Protein AF-A0A8B7IKC6-F1 (afdb_monomer_lite)

Secondary structure (DSSP, 8-state):
-GGGTSEEETT-SS----SSS--EEEPPGGG-GGG-----HHHHHHHHHHHHTT--GGGPPPHHHHHHHHHHHHHTGGGHHHHHHHHHHHHHHHHHS-HHHHHHHHHHHHHHHHHHSPPTTS--TT---HHHHTTSS-TTS----TT-------------PPPP--PPPPHHHHHHHHHHHHHHHSS----HHHHHHHHHHHHHHHGGG-TTTSPPSS--HHHH--THHHHHHH-SS--HHHHHHHTT-HHHHHHSHHHHHHHHHHHHHTT-THHHHHHHHHHHHHHS-GGGHHHHHHHHHHHHTSTT-TT-----HHHHHHHHHHTTS--TTTTHHHHHHHHHHHHHTHHHHHHHSHHHHHHHHHHHHHHHHHHHHHHHHHHTTTTS--------------------S-TTS-SSSSSSSSSSSSSSSS---------

pLDDT: mean 81.08, std 24.65, range [25.05, 98.5]

Radius of gyration: 37.09 Å; chains: 1; bounding box: 78×99×91 Å

Foldseek 3Di:
DQLQLQKAFLQDLARDDDPDPTDMGGADPLLGCVQVDPDALLNLLLLLLLLVVPPDPSSDDDPVSVVSNVVSCVLCVVCVVVSNVSSVVVNVVLVVDDPVVSSVVNSNVSSSCCQCVNDPPDDNPSDDDPVVVVVPDDPPDPDDDNRDDDDDDDDDDSDDDDDPDPDDDDPVVVVVVVVVVVVVVPDDDDDPVVVVVVVVVVCVVCQCVDCVNHADPPGDCVVVVDCVRVVQLVDLQHDLVLLVQVVVFVVSLVVDPNSLVLLLVLCVVVVNNLLSVLLVLLVVLLVDDFVCQLVSLVVSCQQAPPDVHPSHDDDDPVLNVQLVVLNVPTDSCSNVSVSVRSVVVCRVPSSVVSCVDPSSVCSNCVVVVVVVVVVVVCVVVVVVPPPDDDDDDDDDDDDDDDDDDDPDDDPDPPDPPPPPPPPPPDDPPDDDDDDDDDD

InterPro domains:
  IPR015898 G-protein, gamma subunit-like domain [PF00631] (170-232)
  IPR015898 G-protein, gamma subunit-like domain [PS50058] (174-233)
  IPR015898 G-protein, gamma subunit-like domain [SM00224] (171-232)
  IPR015898 G-protein, gamma subunit-like domain [SM01224] (168-232)
  IPR015898 G-protein, gamma subunit-like domain [cd00068] (172-226)
  IPR016137 RGS domain [PF00615] (250-363)
  IPR016137 RGS domain [PR01301] (246-267)
  IPR016137 RGS domain [PR01301] (268-286)
  IPR016137 RGS domain [PR01301] (296-319)
  IPR016137 RGS domain [PR01301] (338-357)
  IPR016137 RGS domain [PS50132] (249-364)
  IPR016137 RGS domain [SM00315] (249-364)
  IPR036284 G-protein gamma-like domain superfamily [G3DSA:4.10.260.10] (165-215)
  IPR036284 G-protein gamma-like domain superfamily [SSF48670] (163-226)
  IPR036305 RGS domain superfamily [SSF48097] (238-366)
  IPR036388 Winged helix-like DNA-binding domain superfamily [G3DSA:1.10.10.10] (1-33)
  IPR036390 Winged helix DNA-binding domain superfamily [SSF46785] (2-44)
  IPR040759 Regulator of G-protein signalling, DHEX domain [PF18148] (29-130)
  IPR044926 RGS, subdomain 2 [G3DSA:1.10.167.10] (218-366)
  IPR047016 Regulator of G protein signaling 6/7/9/11 [PTHR45746] (1-393)

Organism: NCBI:txid2696672

Sequence (439 aa):
MAAHGYFFPISDHVLTLKDDGTFYRFQTPYFWPSNCWEPENTDYAVYLCKRTMQNKARLELADYEAESLARLQRAFARKWEFIFMQAEAQAKVDKKRDKIERKILDSQERAFWDVHRPVPGCVNTTEVDIKKSSRMRNPHKTRKSVYGLQNDIRSHSPTHTPVPETKPPTEDELHQEIKHWQMQLDRHRLKMSKVAESLLAYTEQYLEYDPFLVPPDPSNPWISDDTTFWELEASKEPGQQRVKRWGFGMDEALKDPVGREQFLKFLESEFSSENLRFWLAVEDLKKRPIREVPARVQEIWQEFLAPGAPSAINLDSKSYDKTTQNVKDPGRYTFEDAQEHIYKLMKSDSYPRFIRSSAYQELLQAKKKLENTLDRRTSFEKFTRNVALQTPRDSLAFRCLHFENCLLTSSFISSWICVFLFSASSSTVKKKLLLDTVY

Structure (mmCIF, N/CA/C/O backbone):
data_AF-A0A8B7IKC6-F1
#
_entry.id   AF-A0A8B7IKC6-F1
#
loop_
_atom_site.group_PDB
_atom_site.id
_atom_site.type_symbol
_atom_site.label_atom_id
_atom_site.label_alt_id
_atom_site.label_comp_id
_atom_site.label_asym_id
_atom_site.label_entity_id
_atom_site.label_seq_id
_atom_site.pdbx_PDB_ins_code
_atom_site.Cartn_x
_atom_site.Cartn_y
_atom_site.Cartn_z
_atom_site.occupancy
_atom_site.B_iso_or_equiv
_atom_site.auth_seq_id
_atom_site.auth_comp_id
_atom_site.auth_asym_id
_atom_site.auth_atom_id
_atom_site.pdbx_PDB_model_num
ATOM 1 N N . MET A 1 1 ? 24.553 -1.543 -14.631 1.00 94.19 1 MET A N 1
ATOM 2 C CA . MET A 1 1 ? 25.349 -0.563 -15.409 1.00 94.19 1 MET A CA 1
ATOM 3 C C . MET A 1 1 ? 25.621 -1.038 -16.832 1.00 94.19 1 MET A C 1
ATOM 5 O O . MET A 1 1 ? 25.269 -0.299 -17.740 1.00 94.19 1 MET A O 1
ATOM 9 N N . ALA A 1 2 ? 26.166 -2.248 -17.038 1.00 96.62 2 ALA A N 1
ATOM 10 C CA . ALA A 1 2 ? 26.383 -2.807 -18.381 1.00 96.62 2 ALA A CA 1
ATOM 11 C C . ALA A 1 2 ? 25.101 -2.845 -19.230 1.00 96.62 2 ALA A C 1
ATOM 13 O O . ALA A 1 2 ? 25.054 -2.240 -20.291 1.00 96.62 2 ALA A O 1
ATOM 14 N N . ALA A 1 3 ? 24.026 -3.431 -18.689 1.00 96.94 3 ALA A N 1
ATOM 15 C CA . ALA A 1 3 ? 22.719 -3.503 -19.351 1.00 96.94 3 ALA A CA 1
ATOM 16 C C . ALA A 1 3 ? 22.117 -2.135 -19.720 1.00 96.94 3 ALA A C 1
ATOM 18 O O . ALA A 1 3 ? 21.299 -2.051 -20.618 1.00 96.94 3 ALA A O 1
ATOM 19 N N . HIS A 1 4 ? 22.531 -1.060 -19.040 1.00 96.38 4 HIS A N 1
ATOM 20 C CA . HIS A 1 4 ? 22.099 0.309 -19.344 1.00 96.38 4 HIS A CA 1
ATOM 21 C C . HIS A 1 4 ? 23.068 1.017 -20.310 1.00 96.38 4 HIS A C 1
ATOM 23 O O . HIS A 1 4 ? 22.964 2.217 -20.520 1.00 96.38 4 HIS A O 1
ATOM 29 N N . GLY A 1 5 ? 24.063 0.320 -20.860 1.00 96.50 5 GLY A N 1
ATOM 30 C CA . GLY A 1 5 ? 24.969 0.862 -21.867 1.00 96.50 5 GLY A CA 1
ATOM 31 C C . GLY A 1 5 ? 26.032 1.830 -21.360 1.00 96.50 5 GLY A C 1
ATOM 32 O O . GLY A 1 5 ? 26.545 2.593 -22.163 1.00 96.50 5 GLY A O 1
ATOM 33 N N . TYR A 1 6 ? 26.399 1.838 -20.074 1.00 97.69 6 TYR A N 1
ATOM 34 C CA . TYR A 1 6 ? 27.513 2.685 -19.594 1.00 97.69 6 TYR A CA 1
ATOM 35 C C . TYR A 1 6 ? 28.895 2.090 -19.901 1.00 97.69 6 TYR A C 1
ATOM 37 O O . TYR A 1 6 ? 29.869 2.809 -20.120 1.00 97.69 6 TYR A O 1
ATOM 45 N N . PHE A 1 7 ? 28.979 0.765 -19.936 1.00 98.12 7 PHE A N 1
ATOM 46 C CA . PHE A 1 7 ? 30.116 -0.001 -20.430 1.00 98.12 7 PHE A CA 1
ATOM 47 C C . PHE A 1 7 ? 29.591 -1.307 -21.026 1.00 98.12 7 PHE A C 1
ATOM 49 O O . PHE A 1 7 ? 28.480 -1.722 -20.704 1.00 98.12 7 PHE A O 1
ATOM 56 N N . PHE A 1 8 ? 30.358 -1.954 -21.893 1.00 98.31 8 PHE A N 1
ATOM 57 C CA . PHE A 1 8 ? 29.885 -3.116 -22.645 1.00 98.31 8 PHE A CA 1
ATOM 58 C C . PHE A 1 8 ? 31.010 -4.126 -22.908 1.00 98.31 8 PHE A C 1
ATOM 60 O O . PHE A 1 8 ? 32.171 -3.717 -23.041 1.00 98.31 8 PHE A O 1
ATOM 67 N N . PRO A 1 9 ? 30.699 -5.436 -22.975 1.00 97.38 9 PRO A N 1
ATOM 68 C CA . PRO A 1 9 ? 31.668 -6.453 -23.362 1.00 97.38 9 PRO A CA 1
ATOM 69 C C . PRO A 1 9 ? 32.058 -6.269 -24.830 1.00 97.38 9 PRO A C 1
ATOM 71 O O . PRO A 1 9 ? 31.214 -6.048 -25.701 1.00 97.38 9 PRO A O 1
ATOM 74 N N . ILE A 1 10 ? 33.352 -6.356 -25.133 1.00 94.88 10 ILE A N 1
ATOM 75 C CA . ILE A 1 10 ? 33.852 -6.058 -26.486 1.00 94.88 10 ILE A CA 1
ATOM 76 C C . ILE A 1 10 ? 33.418 -7.130 -27.502 1.00 94.88 10 ILE A C 1
ATOM 78 O O . ILE A 1 10 ? 33.213 -6.800 -28.673 1.00 94.88 10 ILE A O 1
ATOM 82 N N . SER A 1 11 ? 33.243 -8.373 -27.049 1.00 91.12 11 SER A N 1
ATOM 83 C CA . SER A 1 11 ? 33.051 -9.560 -27.897 1.00 91.12 11 SER A CA 1
ATOM 84 C C . SER A 1 11 ? 31.638 -10.153 -27.869 1.00 91.12 11 SER A C 1
ATOM 86 O O . SER A 1 11 ? 31.423 -11.187 -28.488 1.00 91.12 11 SER A O 1
ATOM 88 N N . ASP A 1 12 ? 30.699 -9.546 -27.141 1.00 93.00 12 ASP A N 1
ATOM 89 C CA . ASP A 1 12 ? 29.363 -10.106 -26.897 1.00 93.00 12 ASP A CA 1
ATOM 90 C C . ASP A 1 12 ? 28.290 -9.017 -27.065 1.00 93.00 12 ASP A C 1
ATOM 92 O O . ASP A 1 12 ? 28.543 -7.848 -26.752 1.00 93.00 12 ASP A O 1
ATOM 96 N N . HIS A 1 13 ? 27.117 -9.393 -27.576 1.00 93.88 13 HIS A N 1
ATOM 97 C CA . HIS A 1 13 ? 25.933 -8.530 -27.691 1.00 93.88 13 HIS A CA 1
ATOM 98 C C . HIS A 1 13 ? 25.110 -8.509 -26.396 1.00 93.88 13 HIS A C 1
ATOM 100 O O . HIS A 1 13 ? 24.358 -7.567 -26.146 1.00 93.88 13 HIS A O 1
ATOM 106 N N . VAL A 1 14 ? 25.258 -9.522 -25.538 1.00 96.75 14 VAL A N 1
ATOM 107 C CA . VAL A 1 14 ? 24.566 -9.571 -24.249 1.00 96.75 14 VAL A CA 1
ATOM 108 C C . VAL A 1 14 ? 25.282 -8.667 -23.245 1.00 96.75 14 VAL A C 1
ATOM 110 O O . VAL A 1 14 ? 26.414 -8.919 -22.830 1.00 96.75 14 VAL A O 1
ATOM 113 N N . LEU A 1 15 ? 24.607 -7.596 -22.824 1.00 96.88 15 LEU A N 1
ATOM 114 C CA . LEU A 1 15 ? 25.161 -6.564 -21.942 1.00 96.88 15 LEU A CA 1
ATOM 115 C C . LEU A 1 15 ? 25.141 -6.963 -20.453 1.00 96.88 15 LEU A C 1
ATOM 117 O O . LEU A 1 15 ? 24.523 -6.306 -19.610 1.00 96.88 15 LEU A O 1
ATOM 121 N N . THR A 1 16 ? 25.853 -8.034 -20.111 1.00 96.62 16 THR A N 1
ATOM 122 C CA . THR A 1 16 ? 26.045 -8.513 -18.729 1.00 96.62 16 THR A CA 1
ATOM 123 C C . THR A 1 16 ? 27.477 -8.297 -18.253 1.00 96.62 16 THR A C 1
ATOM 125 O O . THR A 1 16 ? 28.404 -8.309 -19.059 1.00 96.62 16 THR A O 1
ATOM 128 N N . LEU A 1 17 ? 27.662 -8.130 -16.942 1.00 97.44 17 LEU A N 1
ATOM 129 C CA . LEU A 1 17 ? 28.982 -8.170 -16.313 1.00 97.44 17 LEU A CA 1
ATOM 130 C C . LEU A 1 17 ? 29.276 -9.609 -15.866 1.00 97.44 17 LEU A C 1
ATOM 132 O O . LEU A 1 17 ? 28.460 -10.210 -15.171 1.00 97.44 17 LEU A O 1
ATOM 136 N N . LYS A 1 18 ? 30.434 -10.126 -16.266 1.00 97.00 18 LYS A N 1
ATOM 137 C CA . LYS A 1 18 ? 30.999 -11.423 -15.877 1.00 97.00 18 LYS A CA 1
ATOM 138 C C . LYS A 1 18 ? 32.196 -11.166 -14.963 1.00 97.00 18 LYS A C 1
ATOM 140 O O . LYS A 1 18 ? 33.008 -10.294 -15.272 1.00 97.00 18 LYS A O 1
ATOM 145 N N . ASP A 1 19 ? 32.265 -11.890 -13.849 1.00 96.81 19 ASP A N 1
ATOM 146 C CA . ASP A 1 19 ? 33.370 -11.826 -12.883 1.00 96.81 19 ASP A CA 1
ATOM 147 C C . ASP A 1 19 ? 34.504 -12.768 -13.320 1.00 96.81 19 ASP A C 1
ATOM 149 O O . ASP A 1 19 ? 34.762 -13.810 -12.723 1.00 96.81 19 ASP A O 1
ATOM 153 N N . ASP A 1 20 ? 35.097 -12.455 -14.472 1.00 95.62 20 ASP A N 1
ATOM 154 C CA . ASP A 1 20 ? 36.157 -13.228 -15.117 1.00 95.62 20 ASP A CA 1
ATOM 155 C C . ASP A 1 20 ? 37.110 -12.305 -15.907 1.00 95.62 20 ASP A C 1
ATOM 157 O O . ASP A 1 20 ? 37.068 -11.079 -15.801 1.00 95.62 20 ASP A O 1
ATOM 161 N N . GLY A 1 21 ? 37.995 -12.885 -16.724 1.00 95.50 21 GLY A N 1
ATOM 162 C CA . GLY A 1 21 ? 38.925 -12.140 -17.582 1.00 95.50 21 GLY A CA 1
ATOM 163 C C . GLY A 1 21 ? 38.297 -11.475 -18.819 1.00 95.50 21 GLY A C 1
ATOM 164 O O . GLY A 1 21 ? 39.037 -11.108 -19.735 1.00 95.50 21 GLY A O 1
ATOM 165 N N . THR A 1 22 ? 36.967 -11.353 -18.913 1.00 97.38 22 THR A N 1
ATOM 166 C CA . THR A 1 22 ? 36.290 -10.742 -20.069 1.00 97.38 22 THR A CA 1
ATOM 167 C C . THR A 1 22 ? 36.629 -9.255 -20.188 1.00 97.38 22 THR A C 1
ATOM 169 O O . THR A 1 22 ? 36.565 -8.490 -19.230 1.00 97.38 22 THR A O 1
ATOM 172 N N . PHE A 1 23 ? 36.939 -8.806 -21.406 1.00 97.62 23 PHE A N 1
ATOM 173 C CA . PHE A 1 23 ? 37.260 -7.405 -21.667 1.00 97.62 23 PHE A CA 1
ATOM 174 C C . PHE A 1 23 ? 36.013 -6.543 -21.896 1.00 97.62 23 PHE A C 1
ATOM 176 O O . PHE A 1 23 ? 35.171 -6.842 -22.751 1.00 97.62 23 PHE A O 1
ATOM 183 N N . TYR A 1 24 ? 35.974 -5.402 -21.208 1.00 97.94 24 TYR A N 1
ATOM 184 C CA . TYR A 1 24 ? 34.924 -4.390 -21.316 1.00 97.94 24 TYR A CA 1
ATOM 185 C C . TYR A 1 24 ? 35.471 -3.062 -21.833 1.00 97.94 24 TYR A C 1
ATOM 187 O O . TYR A 1 24 ? 36.672 -2.788 -21.792 1.00 97.94 24 TYR A O 1
ATOM 195 N N . ARG A 1 25 ? 34.567 -2.210 -22.313 1.00 97.81 25 ARG A N 1
ATOM 196 C CA . ARG A 1 25 ? 34.870 -0.844 -22.739 1.00 97.81 25 ARG A CA 1
ATOM 197 C C . ARG A 1 25 ? 33.809 0.123 -22.236 1.00 97.81 25 ARG A C 1
ATOM 199 O O . ARG A 1 25 ? 32.628 -0.205 -22.248 1.00 97.81 25 ARG A O 1
ATOM 206 N N . PHE A 1 26 ? 34.226 1.325 -21.841 1.00 98.38 26 PHE A N 1
ATOM 207 C CA . PHE A 1 26 ? 33.302 2.408 -21.506 1.00 98.38 26 PHE A CA 1
ATOM 208 C C . PHE A 1 26 ? 32.591 2.962 -22.745 1.00 98.38 26 PHE A C 1
ATOM 210 O O . PHE A 1 26 ? 33.188 3.142 -23.813 1.00 98.38 26 PHE A O 1
ATOM 217 N N . GLN A 1 27 ? 31.308 3.262 -22.578 1.00 98.06 27 GLN A N 1
ATOM 218 C CA . GLN A 1 27 ? 30.502 3.934 -23.584 1.00 98.06 27 GLN A CA 1
ATOM 219 C C . GLN A 1 27 ? 30.787 5.436 -23.595 1.00 98.06 27 GLN A C 1
ATOM 221 O O . GLN A 1 27 ? 31.015 6.045 -22.548 1.00 98.06 27 GLN A O 1
ATOM 226 N N . THR A 1 28 ? 30.735 6.044 -24.779 1.00 96.62 28 THR A N 1
ATOM 227 C CA . THR A 1 28 ? 30.826 7.501 -24.902 1.00 96.62 28 THR A CA 1
ATOM 228 C C . THR A 1 28 ? 29.597 8.180 -24.277 1.00 96.62 28 THR A C 1
ATOM 230 O O . THR A 1 28 ? 28.477 7.716 -24.504 1.00 96.62 28 THR A O 1
ATOM 233 N N . PRO A 1 29 ? 29.756 9.300 -23.543 1.00 95.69 29 PRO A N 1
ATOM 234 C CA . PRO A 1 29 ? 28.634 10.036 -22.957 1.00 95.69 29 PRO A CA 1
ATOM 235 C C . PRO A 1 29 ? 27.546 10.443 -23.950 1.00 95.69 29 PRO A C 1
ATOM 237 O O . PRO A 1 29 ? 26.391 10.597 -23.567 1.00 95.69 29 PRO A O 1
ATOM 240 N N . TYR A 1 30 ? 27.889 10.577 -25.235 1.00 93.81 30 TYR A N 1
ATOM 241 C CA . TYR A 1 30 ? 26.911 10.818 -26.295 1.00 93.81 30 TYR A CA 1
ATOM 242 C C . TYR A 1 30 ? 25.816 9.739 -26.333 1.00 93.81 30 TYR A C 1
ATOM 244 O O . TYR A 1 30 ? 24.637 10.066 -26.446 1.00 93.81 30 TYR A O 1
ATOM 252 N N . PHE A 1 31 ? 26.188 8.470 -26.150 1.00 96.00 31 PHE A N 1
ATOM 253 C CA . PHE A 1 31 ? 25.284 7.317 -26.186 1.00 96.00 31 PHE A CA 1
ATOM 254 C C . PHE A 1 31 ? 24.706 6.936 -24.815 1.00 96.00 31 PHE A C 1
ATOM 256 O O . PHE A 1 31 ? 24.088 5.880 -24.688 1.00 96.00 31 PHE A O 1
ATOM 263 N N . TRP A 1 32 ? 24.886 7.754 -23.775 1.00 94.38 32 TRP A N 1
ATOM 264 C CA . TRP A 1 32 ? 24.306 7.446 -22.468 1.00 94.38 32 TRP A CA 1
ATOM 265 C C . TRP A 1 32 ? 22.773 7.566 -22.477 1.00 94.38 32 TRP A C 1
ATOM 267 O O . TRP A 1 32 ? 22.242 8.525 -23.045 1.00 94.38 32 TRP A O 1
ATOM 277 N N . PRO A 1 33 ? 22.044 6.671 -21.779 1.00 88.62 33 PRO A N 1
ATOM 278 C CA . PRO A 1 33 ? 20.581 6.738 -21.693 1.00 88.62 33 PRO A CA 1
ATOM 279 C C . PRO A 1 33 ? 20.050 8.036 -21.075 1.00 88.62 33 PRO A C 1
ATOM 281 O O . PRO A 1 33 ? 18.932 8.447 -21.369 1.00 88.62 33 PRO A O 1
ATOM 284 N N . SER A 1 34 ? 20.852 8.715 -20.245 1.00 87.75 34 SER A N 1
ATOM 285 C CA . SER A 1 34 ? 20.506 10.008 -19.636 1.00 87.75 34 SER A CA 1
ATOM 286 C C . SER A 1 34 ? 20.275 11.126 -20.654 1.00 87.75 34 SER A C 1
ATOM 288 O O . SER A 1 34 ? 19.672 12.138 -20.310 1.00 87.75 34 SER A O 1
ATOM 290 N N . ASN A 1 35 ? 20.718 10.946 -21.901 1.00 85.19 35 ASN A N 1
ATOM 291 C CA . ASN A 1 35 ? 20.434 11.873 -22.996 1.00 85.19 35 ASN A CA 1
ATOM 292 C C . ASN A 1 35 ? 19.022 11.678 -23.586 1.00 85.19 35 ASN A C 1
ATOM 294 O O . ASN A 1 35 ? 18.689 12.335 -24.569 1.00 85.19 35 ASN A O 1
ATOM 298 N N . CYS A 1 36 ? 18.194 10.811 -22.984 1.00 75.81 36 CYS A N 1
ATOM 299 C CA . CYS A 1 36 ? 16.800 10.547 -23.356 1.00 75.81 36 CYS A CA 1
ATOM 300 C C . CYS A 1 36 ? 16.642 10.136 -24.826 1.00 75.81 36 CYS A C 1
ATOM 302 O O . CYS A 1 36 ? 15.817 10.683 -25.556 1.00 75.81 36 CYS A O 1
ATOM 304 N N . TRP A 1 37 ? 17.467 9.185 -25.260 1.00 81.06 37 TRP A N 1
ATOM 305 C CA . TRP A 1 37 ? 17.398 8.627 -26.603 1.00 81.06 37 TRP A CA 1
ATOM 306 C C . TRP A 1 37 ? 16.094 7.850 -26.822 1.00 81.06 37 TRP A C 1
ATOM 308 O O . TRP A 1 37 ? 15.771 6.934 -26.073 1.00 81.06 37 TRP A O 1
ATOM 318 N N . GLU A 1 38 ? 15.394 8.171 -27.908 1.00 83.69 38 GLU A N 1
ATOM 319 C CA . GLU A 1 38 ? 14.278 7.385 -28.446 1.00 83.69 38 GLU A CA 1
ATOM 320 C C . GLU A 1 38 ? 14.587 7.048 -29.915 1.00 83.69 38 GLU A C 1
ATOM 322 O O . GLU A 1 38 ? 14.012 7.653 -30.821 1.00 83.69 38 GLU A O 1
ATOM 327 N N . PRO A 1 39 ? 15.560 6.153 -30.185 1.00 90.31 39 PRO A N 1
ATOM 328 C CA . PRO A 1 39 ? 16.023 5.913 -31.545 1.00 90.31 39 PRO A CA 1
ATOM 329 C C . PRO A 1 39 ? 14.949 5.221 -32.387 1.00 90.31 39 PRO A C 1
ATOM 331 O O . PRO A 1 39 ? 14.352 4.207 -31.983 1.00 90.31 39 PRO A O 1
ATOM 334 N N . GLU A 1 40 ? 14.728 5.749 -33.588 1.00 92.88 40 GLU A N 1
ATOM 335 C CA . GLU A 1 40 ? 13.675 5.278 -34.475 1.00 92.88 40 GLU A CA 1
ATOM 336 C C . GLU A 1 40 ? 14.084 3.997 -35.215 1.00 92.88 40 GLU A C 1
ATOM 338 O O . GLU A 1 40 ? 15.255 3.630 -35.341 1.00 92.88 40 GLU A O 1
ATOM 343 N N . ASN A 1 41 ? 13.092 3.295 -35.763 1.00 93.56 41 ASN A N 1
ATOM 344 C CA . ASN A 1 41 ? 13.341 2.115 -36.592 1.00 93.56 41 ASN A CA 1
ATOM 345 C C . ASN A 1 41 ? 14.090 2.452 -37.893 1.00 93.56 41 ASN A C 1
ATOM 347 O O . ASN A 1 41 ? 14.804 1.597 -38.415 1.00 93.56 41 ASN A O 1
ATOM 351 N N . THR A 1 42 ? 13.960 3.682 -38.401 1.00 94.75 42 THR A N 1
ATOM 352 C CA . THR A 1 42 ? 14.718 4.158 -39.568 1.00 94.75 42 THR A CA 1
ATOM 353 C C . THR A 1 42 ? 16.216 4.214 -39.261 1.00 94.75 42 THR A C 1
ATOM 355 O O . THR A 1 42 ? 17.016 3.722 -40.055 1.00 94.75 42 THR A O 1
ATOM 358 N N . ASP A 1 43 ? 16.598 4.727 -38.086 1.00 94.88 43 ASP A N 1
ATOM 359 C CA . ASP A 1 43 ? 18.000 4.807 -37.655 1.00 94.88 43 ASP A CA 1
ATOM 360 C C . ASP A 1 43 ? 18.611 3.409 -37.496 1.00 94.88 43 ASP A C 1
ATOM 362 O O . ASP A 1 43 ? 19.734 3.154 -37.938 1.00 94.88 43 ASP A O 1
ATOM 366 N N . TYR A 1 44 ? 17.838 2.468 -36.939 1.00 97.25 44 TYR A N 1
ATOM 367 C CA . TYR A 1 44 ? 18.282 1.081 -36.798 1.00 97.25 44 TYR A CA 1
ATOM 368 C C . TYR A 1 44 ? 18.464 0.394 -38.159 1.00 97.25 44 TYR A C 1
ATOM 370 O O . TYR A 1 44 ? 19.428 -0.345 -38.360 1.00 97.25 44 TYR A O 1
ATOM 378 N N . ALA A 1 45 ? 17.588 0.680 -39.129 1.00 96.75 45 ALA A N 1
ATOM 379 C CA . ALA A 1 45 ? 17.717 0.165 -40.491 1.00 96.75 45 ALA A CA 1
ATOM 380 C C . ALA A 1 45 ? 18.987 0.684 -41.186 1.00 96.75 45 ALA A C 1
ATOM 382 O O . ALA A 1 45 ? 19.687 -0.102 -41.827 1.00 96.75 45 ALA A O 1
ATOM 383 N N . VAL A 1 46 ? 19.318 1.972 -41.021 1.00 97.06 46 VAL A N 1
ATOM 384 C CA . VAL A 1 46 ? 20.572 2.561 -41.527 1.00 97.06 46 VAL A CA 1
ATOM 385 C C . VAL A 1 46 ? 21.781 1.878 -40.888 1.00 97.06 46 VAL A C 1
ATOM 387 O O . VAL A 1 46 ? 22.696 1.479 -41.608 1.00 97.06 46 VAL A O 1
ATOM 390 N N . TYR A 1 47 ? 21.773 1.676 -39.566 1.00 96.88 47 TYR A N 1
ATOM 391 C CA . TYR A 1 47 ? 22.852 0.992 -38.844 1.00 96.88 47 TYR A CA 1
ATOM 392 C C . TYR A 1 47 ? 23.079 -0.446 -39.342 1.00 96.88 47 TYR A C 1
ATOM 394 O O . TYR A 1 47 ? 24.206 -0.809 -39.697 1.00 96.88 47 TYR A O 1
ATOM 402 N N . LEU A 1 48 ? 22.018 -1.255 -39.430 1.00 96.62 48 LEU A N 1
ATOM 403 C CA . LEU A 1 48 ? 22.107 -2.638 -39.910 1.00 96.62 48 LEU A CA 1
ATOM 404 C C . LEU A 1 48 ? 22.543 -2.696 -41.381 1.00 96.62 48 LEU A C 1
ATOM 406 O O . LEU A 1 48 ? 23.433 -3.475 -41.728 1.00 96.62 48 LEU A O 1
ATOM 410 N N . CYS A 1 49 ? 21.993 -1.827 -42.236 1.00 95.75 49 CYS A N 1
ATOM 411 C CA . CYS A 1 49 ? 22.404 -1.716 -43.635 1.00 95.75 49 CYS A CA 1
ATOM 412 C C . CYS A 1 49 ? 23.895 -1.361 -43.740 1.00 95.75 49 CYS A C 1
ATOM 414 O O . CYS A 1 49 ? 24.649 -2.063 -44.415 1.00 95.75 49 CYS A O 1
ATOM 416 N N . LYS A 1 50 ? 24.360 -0.347 -42.998 1.00 95.00 50 LYS A N 1
ATOM 417 C CA . LYS A 1 50 ? 25.771 0.066 -42.953 1.00 95.00 50 LYS A CA 1
ATOM 418 C C . LYS A 1 50 ? 26.691 -1.094 -42.571 1.00 95.00 50 LYS A C 1
ATOM 420 O O . LYS A 1 50 ? 27.743 -1.255 -43.190 1.00 95.00 50 LYS A O 1
ATOM 425 N N . ARG A 1 51 ? 26.303 -1.921 -41.592 1.00 94.06 51 ARG A N 1
ATOM 426 C CA . ARG A 1 51 ? 27.078 -3.102 -41.169 1.00 94.06 51 ARG A CA 1
ATOM 427 C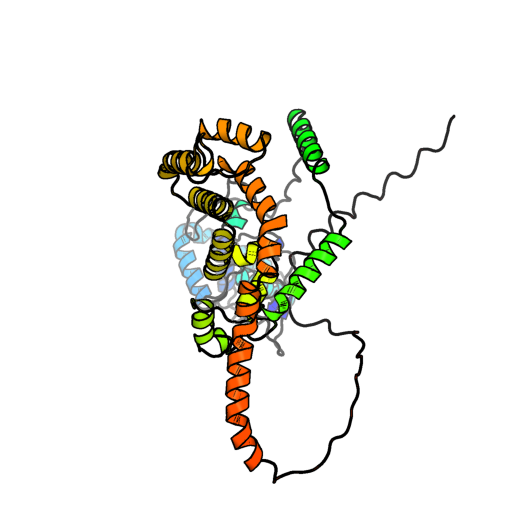 C . ARG A 1 51 ? 27.220 -4.149 -42.265 1.00 94.06 51 ARG A C 1
ATOM 429 O O . ARG A 1 51 ? 28.339 -4.605 -42.501 1.00 94.06 51 ARG A O 1
ATOM 436 N N . THR A 1 52 ? 26.138 -4.462 -42.982 1.00 91.75 52 THR A N 1
ATOM 437 C CA . THR A 1 52 ? 26.184 -5.439 -44.090 1.00 91.75 52 THR A CA 1
ATOM 438 C C . THR A 1 52 ? 27.118 -5.013 -45.226 1.00 91.75 52 THR A C 1
ATOM 440 O O . THR A 1 52 ? 27.721 -5.859 -45.873 1.00 91.75 52 THR A O 1
ATOM 443 N N . MET A 1 53 ? 27.329 -3.707 -45.424 1.00 88.06 53 MET A N 1
ATOM 444 C CA . MET A 1 53 ? 28.190 -3.169 -46.487 1.00 88.06 53 MET A CA 1
ATOM 445 C C . MET A 1 53 ? 29.692 -3.237 -46.172 1.00 88.06 53 MET A C 1
ATOM 447 O O . MET A 1 53 ? 30.521 -2.957 -47.042 1.00 88.06 53 MET A O 1
ATOM 451 N N . GLN A 1 54 ? 30.081 -3.539 -44.927 1.00 81.38 54 GLN A N 1
ATOM 452 C CA . GLN A 1 54 ? 31.489 -3.490 -44.522 1.00 81.38 54 GLN A CA 1
ATOM 453 C C . GLN A 1 54 ? 32.283 -4.762 -44.856 1.00 81.38 54 GLN A C 1
ATOM 455 O O . GLN A 1 54 ? 33.511 -4.702 -44.776 1.00 81.38 54 GLN A O 1
ATOM 460 N N . ASN A 1 55 ? 31.626 -5.870 -45.229 1.00 77.88 55 ASN A N 1
ATOM 461 C CA . ASN A 1 55 ? 32.237 -7.159 -45.601 1.00 77.88 55 ASN A CA 1
ATOM 462 C C . ASN A 1 55 ? 33.362 -7.613 -44.645 1.00 77.88 55 ASN A C 1
ATOM 464 O O . ASN A 1 55 ? 34.464 -7.964 -45.069 1.00 77.88 55 ASN A O 1
ATOM 468 N N . LYS A 1 56 ? 33.113 -7.551 -43.330 1.00 80.62 56 LYS A N 1
ATOM 469 C CA . LYS A 1 56 ? 34.052 -7.979 -42.278 1.00 80.62 56 LYS A CA 1
ATOM 470 C C . LYS A 1 56 ? 33.355 -8.944 -41.327 1.00 80.62 56 LYS A C 1
ATOM 472 O O . LYS A 1 56 ? 32.366 -8.541 -40.729 1.00 80.62 56 LYS A O 1
ATOM 477 N N . ALA A 1 57 ? 33.964 -10.104 -41.068 1.00 78.75 57 ALA A N 1
ATOM 478 C CA . ALA A 1 57 ? 33.425 -11.130 -40.165 1.00 78.75 57 ALA A CA 1
ATOM 479 C C . ALA A 1 57 ? 32.989 -10.582 -38.791 1.00 78.75 57 ALA A C 1
ATOM 481 O O . ALA A 1 57 ? 31.893 -10.836 -38.320 1.00 78.75 57 ALA A O 1
ATOM 482 N N . ARG A 1 58 ? 33.796 -9.703 -38.176 1.00 78.69 58 ARG A N 1
ATOM 483 C CA . ARG A 1 58 ? 33.473 -9.072 -36.874 1.00 78.69 58 ARG A CA 1
ATOM 484 C C . ARG A 1 58 ? 32.211 -8.182 -36.869 1.00 78.69 58 ARG A C 1
ATOM 486 O O . ARG A 1 58 ? 31.828 -7.705 -35.809 1.00 78.69 58 ARG A O 1
ATOM 493 N N . LEU A 1 59 ? 31.700 -7.807 -38.044 1.00 80.50 59 LEU A N 1
ATOM 494 C CA . LEU A 1 59 ? 30.533 -6.938 -38.233 1.00 80.50 59 LEU A CA 1
ATOM 495 C C . LEU A 1 59 ? 29.369 -7.681 -38.892 1.00 80.50 59 LEU A C 1
ATOM 497 O O . LEU A 1 59 ? 28.344 -7.045 -39.152 1.00 80.50 59 LEU A O 1
ATOM 501 N N . GLU A 1 60 ? 29.521 -8.982 -39.153 1.00 88.31 60 GLU A N 1
ATOM 502 C CA . GLU A 1 60 ? 28.432 -9.833 -39.625 1.00 88.31 60 GLU A CA 1
ATOM 503 C C . GLU A 1 60 ? 27.249 -9.720 -38.675 1.00 88.31 60 GLU A C 1
ATOM 505 O O . GLU A 1 60 ? 27.418 -9.549 -37.466 1.00 88.31 60 GLU A O 1
ATOM 510 N N . LEU A 1 61 ? 26.051 -9.703 -39.249 1.00 92.56 61 LEU A N 1
ATOM 511 C CA . LEU A 1 61 ? 24.833 -9.611 -38.465 1.00 92.56 61 LEU A CA 1
ATOM 512 C C . LEU A 1 61 ? 24.621 -10.930 -37.732 1.00 92.56 61 LEU A C 1
ATOM 514 O O . LEU A 1 61 ? 24.722 -11.992 -38.344 1.00 92.56 61 LEU A O 1
ATOM 518 N N . ALA A 1 62 ? 24.282 -10.852 -36.450 1.00 93.31 62 ALA A N 1
ATOM 519 C CA . ALA A 1 62 ? 23.731 -12.006 -35.754 1.00 93.31 62 ALA A CA 1
ATOM 520 C C . ALA A 1 62 ? 22.349 -12.363 -36.334 1.00 93.31 62 ALA A C 1
ATOM 522 O O . ALA A 1 62 ? 21.686 -11.514 -36.939 1.00 93.31 62 ALA A O 1
ATOM 523 N N . ASP A 1 63 ? 21.869 -13.585 -36.100 1.00 94.19 63 ASP A N 1
ATOM 524 C CA . ASP A 1 63 ? 20.599 -14.064 -36.669 1.00 94.19 63 ASP A CA 1
ATOM 525 C C . ASP A 1 63 ? 19.417 -13.131 -36.343 1.00 94.19 63 ASP A C 1
ATOM 527 O O . ASP A 1 63 ? 18.675 -12.713 -37.234 1.00 94.19 63 ASP A O 1
ATOM 531 N N . TYR A 1 64 ? 19.297 -12.691 -35.084 1.00 94.62 64 TYR A N 1
ATOM 532 C CA . TYR A 1 64 ? 18.235 -11.767 -34.659 1.00 94.62 64 TYR A CA 1
ATOM 533 C C . TYR A 1 64 ? 18.333 -10.380 -35.325 1.00 94.62 64 TYR A C 1
ATOM 535 O O . TYR A 1 64 ? 17.317 -9.703 -35.536 1.00 94.62 64 TYR A O 1
ATOM 543 N N . GLU A 1 65 ? 19.547 -9.938 -35.668 1.00 96.19 65 GLU A N 1
ATOM 544 C CA . GLU A 1 65 ? 19.788 -8.686 -36.386 1.00 96.19 65 GLU A CA 1
ATOM 545 C C . GLU A 1 65 ? 19.426 -8.834 -37.865 1.00 96.19 65 GLU A C 1
ATOM 547 O O . GLU A 1 65 ? 18.794 -7.938 -38.429 1.00 96.19 65 GLU A O 1
ATOM 552 N N . ALA A 1 66 ? 19.756 -9.970 -38.486 1.00 95.31 66 ALA A N 1
ATOM 553 C CA . ALA A 1 66 ? 19.381 -10.284 -39.863 1.00 95.31 66 ALA A CA 1
ATOM 554 C C . ALA A 1 66 ? 17.854 -10.378 -40.023 1.00 95.31 66 ALA A C 1
ATOM 556 O O . ALA A 1 66 ? 17.280 -9.791 -40.945 1.00 95.31 66 ALA A O 1
ATOM 557 N N . GLU A 1 67 ? 17.164 -11.019 -39.078 1.00 96.38 67 GLU A N 1
ATOM 558 C CA . GLU A 1 67 ? 15.700 -11.027 -39.036 1.00 96.38 67 GLU A CA 1
ATOM 559 C C . GLU A 1 67 ? 15.112 -9.622 -38.855 1.00 96.38 67 GLU A C 1
ATOM 561 O O . GLU A 1 67 ? 14.113 -9.266 -39.491 1.00 96.38 67 GLU A O 1
ATOM 566 N N . SER A 1 68 ? 15.726 -8.807 -37.991 1.00 95.50 68 SER A N 1
ATOM 567 C CA . SER A 1 68 ? 15.325 -7.412 -37.792 1.00 95.50 68 SER A CA 1
ATOM 568 C C . SER A 1 68 ? 15.489 -6.603 -39.074 1.00 95.50 68 SER A C 1
ATOM 570 O O . SER A 1 68 ? 14.558 -5.899 -39.467 1.00 95.50 68 SER A O 1
ATOM 572 N N . LEU A 1 69 ? 16.612 -6.761 -39.778 1.00 96.50 69 LEU A N 1
ATOM 573 C CA . LEU A 1 69 ? 16.857 -6.132 -41.072 1.00 96.50 69 LEU A CA 1
ATOM 574 C C . LEU A 1 69 ? 15.801 -6.546 -42.103 1.00 96.50 69 LEU A C 1
ATOM 576 O O . LEU A 1 69 ? 15.223 -5.680 -42.757 1.00 96.50 69 LEU A O 1
ATOM 580 N N . ALA A 1 70 ? 15.478 -7.838 -42.201 1.00 96.81 70 ALA A N 1
ATOM 581 C CA . ALA A 1 70 ? 14.450 -8.336 -43.114 1.00 96.81 70 ALA A CA 1
ATOM 582 C C . ALA A 1 70 ? 13.052 -7.766 -42.800 1.00 96.81 70 ALA A C 1
ATOM 584 O O . ALA A 1 70 ? 12.275 -7.466 -43.713 1.00 96.81 70 ALA A O 1
ATOM 585 N N . ARG A 1 71 ? 12.709 -7.583 -41.515 1.00 96.62 71 ARG A N 1
ATOM 586 C CA . ARG A 1 71 ? 11.469 -6.895 -41.103 1.00 96.62 71 ARG A CA 1
ATOM 587 C C . ARG A 1 71 ? 11.477 -5.424 -41.518 1.00 96.62 71 ARG A C 1
ATOM 589 O O . ARG A 1 71 ? 10.475 -4.942 -42.044 1.00 96.62 71 ARG A O 1
ATOM 596 N N . LEU A 1 72 ? 12.594 -4.727 -41.318 1.00 96.44 72 LEU A N 1
ATOM 597 C CA . LEU A 1 72 ? 12.738 -3.305 -41.647 1.00 96.44 72 LEU A CA 1
ATOM 598 C C . LEU A 1 72 ? 12.736 -3.055 -43.160 1.00 96.44 72 LEU A C 1
ATOM 600 O O . LEU A 1 72 ? 12.094 -2.111 -43.608 1.00 96.44 72 LEU A O 1
ATOM 604 N N . GLN A 1 73 ? 13.365 -3.921 -43.957 1.00 95.06 73 GLN A N 1
ATOM 605 C CA . GLN A 1 73 ? 13.312 -3.873 -45.424 1.00 95.06 73 GLN A CA 1
ATOM 606 C C . GLN A 1 73 ? 11.879 -3.989 -45.942 1.00 95.06 73 GLN A C 1
ATOM 608 O O . GLN A 1 73 ? 11.474 -3.228 -46.818 1.00 95.06 73 GLN A O 1
ATOM 613 N N . ARG A 1 74 ? 11.081 -4.892 -45.357 1.00 95.88 74 ARG A N 1
ATOM 614 C CA . ARG A 1 74 ? 9.650 -5.002 -45.670 1.00 95.88 74 ARG A CA 1
ATOM 615 C C . ARG A 1 74 ? 8.874 -3.756 -45.244 1.00 95.88 74 ARG A C 1
ATOM 617 O O . ARG A 1 74 ? 8.081 -3.245 -46.029 1.00 95.88 74 ARG A O 1
ATOM 624 N N . ALA A 1 75 ? 9.117 -3.243 -44.037 1.00 93.88 75 ALA A N 1
ATOM 625 C CA . ALA A 1 75 ? 8.428 -2.060 -43.515 1.00 93.88 75 ALA A CA 1
ATOM 626 C C . ALA A 1 75 ? 8.756 -0.773 -44.299 1.00 93.88 75 ALA A C 1
ATOM 628 O O . ALA A 1 75 ? 7.882 0.068 -44.505 1.00 93.88 75 ALA A O 1
ATOM 629 N N . PHE A 1 76 ? 9.995 -0.627 -44.771 1.00 95.38 76 PHE A N 1
ATOM 630 C CA . PHE A 1 76 ? 10.496 0.576 -45.439 1.00 95.38 76 PHE A CA 1
ATOM 631 C C . PHE A 1 76 ? 10.787 0.384 -46.931 1.00 95.38 76 PHE A C 1
ATOM 633 O O . PHE A 1 76 ? 11.530 1.178 -47.503 1.00 95.38 76 PHE A O 1
ATOM 640 N N . ALA A 1 77 ? 10.176 -0.606 -47.589 1.00 94.69 77 ALA A N 1
ATOM 641 C CA . ALA A 1 77 ? 10.477 -0.977 -48.977 1.00 94.69 77 ALA A CA 1
ATOM 642 C C . ALA A 1 77 ? 10.507 0.219 -49.952 1.00 94.69 77 ALA A C 1
ATOM 644 O O . ALA A 1 77 ? 11.426 0.349 -50.752 1.00 94.69 77 ALA A O 1
ATOM 645 N N . ARG A 1 78 ? 9.550 1.153 -49.833 1.00 94.00 78 ARG A N 1
ATOM 646 C CA . ARG A 1 78 ? 9.455 2.352 -50.695 1.00 94.00 78 ARG A CA 1
ATOM 647 C C . ARG A 1 78 ? 10.519 3.420 -50.427 1.00 94.00 78 ARG A C 1
ATOM 649 O O . ARG A 1 78 ? 10.723 4.289 -51.262 1.00 94.00 78 ARG A O 1
ATOM 656 N N . LYS A 1 79 ? 11.143 3.402 -49.249 1.00 93.75 79 LYS A N 1
ATOM 657 C CA . LYS A 1 79 ? 12.180 4.362 -48.840 1.00 93.75 79 LYS A CA 1
ATOM 658 C C . LYS A 1 79 ? 13.560 3.717 -48.718 1.00 93.75 79 LYS A C 1
ATOM 660 O O . LYS A 1 79 ? 14.493 4.373 -48.259 1.00 93.75 79 LYS A O 1
ATOM 665 N N . TRP A 1 80 ? 13.693 2.449 -49.106 1.00 95.06 80 TRP A N 1
ATOM 666 C CA . TRP A 1 80 ? 14.910 1.677 -48.890 1.00 95.06 80 TRP A CA 1
ATOM 667 C C . TRP A 1 80 ? 16.125 2.297 -49.588 1.00 95.06 80 TRP A C 1
ATOM 669 O O . TRP A 1 80 ? 17.207 2.325 -49.012 1.00 95.06 80 TRP A O 1
ATOM 679 N N . GLU A 1 81 ? 15.937 2.884 -50.772 1.00 95.25 81 GLU A N 1
ATOM 680 C CA . GLU A 1 81 ? 17.006 3.587 -51.491 1.00 95.25 81 GLU A CA 1
ATOM 681 C C . GLU A 1 81 ? 17.600 4.748 -50.679 1.00 95.25 81 GLU A C 1
ATOM 683 O O . GLU A 1 81 ? 18.818 4.917 -50.648 1.00 95.25 81 GLU A O 1
ATOM 688 N N . PHE A 1 82 ? 16.772 5.506 -49.949 1.00 95.94 82 PHE A N 1
ATOM 689 C CA . PHE A 1 82 ? 17.249 6.590 -49.084 1.00 95.94 82 PHE A CA 1
ATOM 690 C C . PHE A 1 82 ? 18.008 6.057 -47.864 1.00 95.94 82 PHE A C 1
ATOM 692 O O . PHE A 1 82 ? 19.049 6.606 -47.505 1.00 95.94 82 PHE A O 1
ATOM 699 N N . ILE A 1 83 ? 17.525 4.964 -47.261 1.00 95.50 83 ILE A N 1
ATOM 700 C CA . ILE A 1 83 ? 18.207 4.279 -46.149 1.00 95.50 83 ILE A CA 1
ATOM 701 C C . ILE A 1 83 ? 19.583 3.781 -46.608 1.00 95.50 83 ILE A C 1
ATOM 703 O O . ILE A 1 83 ? 20.583 4.003 -45.924 1.00 95.50 83 ILE A O 1
ATOM 707 N N . PHE A 1 84 ? 19.649 3.163 -47.788 1.00 96.25 84 PHE A N 1
ATOM 708 C CA . PHE A 1 84 ? 20.894 2.683 -48.378 1.00 96.25 84 PHE A CA 1
ATOM 709 C C . PHE A 1 84 ? 21.862 3.833 -48.682 1.00 96.25 84 PHE A C 1
ATOM 711 O O . PHE A 1 84 ? 23.033 3.761 -48.315 1.00 96.25 84 PHE A O 1
ATOM 718 N N . MET A 1 85 ? 21.379 4.923 -49.287 1.00 95.12 85 MET A N 1
ATOM 719 C CA . MET A 1 85 ? 22.190 6.110 -49.578 1.00 95.12 85 MET A CA 1
ATOM 720 C C . MET A 1 85 ? 22.769 6.730 -48.299 1.00 95.12 85 MET A C 1
ATOM 722 O O . MET A 1 85 ? 23.949 7.088 -48.257 1.00 95.12 85 MET A O 1
ATOM 726 N N . GLN A 1 86 ? 21.971 6.809 -47.232 1.00 96.31 86 GLN A N 1
ATOM 727 C CA . GLN A 1 86 ? 22.418 7.307 -45.933 1.00 96.31 86 GLN A CA 1
ATOM 728 C C . GLN A 1 86 ? 23.462 6.379 -45.293 1.00 96.31 86 GLN A C 1
ATOM 730 O O . GLN A 1 86 ? 24.491 6.858 -44.809 1.00 96.31 86 GLN A O 1
ATOM 735 N N . ALA A 1 87 ? 23.240 5.062 -45.332 1.00 95.44 87 ALA A N 1
ATOM 736 C CA . ALA A 1 87 ? 24.190 4.066 -44.838 1.00 95.44 87 ALA A CA 1
ATOM 737 C C . ALA A 1 87 ? 25.523 4.114 -45.606 1.00 95.44 87 ALA A C 1
ATOM 739 O O . ALA A 1 87 ? 26.595 4.077 -44.996 1.00 95.44 87 ALA A O 1
ATOM 740 N N . GLU A 1 88 ? 25.480 4.265 -46.933 1.00 94.69 88 GLU A N 1
ATOM 741 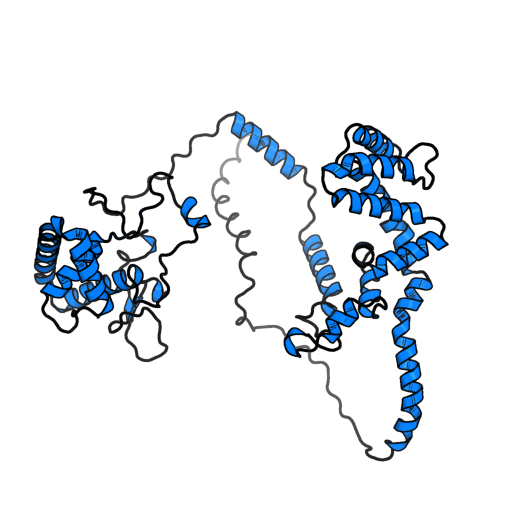C CA . GLU A 1 88 ? 26.671 4.390 -47.775 1.00 94.69 88 GLU A CA 1
ATOM 742 C C . GLU A 1 88 ? 27.463 5.668 -47.458 1.00 94.69 88 GLU A C 1
ATOM 744 O O . GLU A 1 88 ? 28.692 5.630 -47.331 1.00 94.69 88 GLU A O 1
ATOM 749 N N . ALA A 1 89 ? 26.772 6.801 -47.298 1.00 95.56 89 ALA A N 1
ATOM 750 C CA . ALA A 1 89 ? 27.391 8.072 -46.934 1.00 95.56 89 ALA A CA 1
ATOM 751 C C . ALA A 1 89 ? 28.093 7.988 -45.568 1.00 95.56 89 ALA A C 1
ATOM 753 O O . ALA A 1 89 ? 29.247 8.409 -45.449 1.00 95.56 89 ALA A O 1
ATOM 754 N N . GLN A 1 90 ? 27.450 7.379 -44.565 1.00 93.00 90 GLN A N 1
ATOM 755 C CA . GLN A 1 90 ? 28.063 7.135 -43.255 1.00 93.00 90 GLN A CA 1
ATOM 756 C C . GLN A 1 90 ? 29.275 6.199 -43.365 1.00 93.00 90 GLN A C 1
ATOM 758 O O . GLN A 1 90 ? 30.354 6.538 -42.882 1.00 93.00 90 GLN A O 1
ATOM 763 N N . ALA A 1 91 ? 29.166 5.088 -44.103 1.00 91.44 91 ALA A N 1
ATOM 764 C CA . ALA A 1 91 ? 30.287 4.170 -44.321 1.00 91.44 91 ALA A CA 1
ATOM 765 C C . ALA A 1 91 ? 31.490 4.848 -45.010 1.00 91.44 91 ALA A C 1
ATOM 767 O O . ALA A 1 91 ? 32.644 4.510 -44.728 1.00 91.44 91 ALA A O 1
ATOM 768 N N . LYS A 1 92 ? 31.254 5.810 -45.915 1.00 93.44 92 LYS A N 1
ATOM 769 C CA . LYS A 1 92 ? 32.309 6.621 -46.554 1.00 93.44 92 LYS A CA 1
ATOM 770 C C . LYS A 1 92 ? 33.016 7.531 -45.546 1.00 93.44 92 LYS A C 1
ATOM 772 O O . LYS A 1 92 ? 34.234 7.680 -45.638 1.00 93.44 92 LYS A O 1
ATOM 777 N N . VAL A 1 93 ? 32.293 8.112 -44.586 1.00 93.00 93 VAL A N 1
ATOM 778 C CA . VAL A 1 93 ? 32.884 8.904 -43.492 1.00 93.00 93 VAL A CA 1
ATOM 779 C C . VAL A 1 93 ? 33.699 8.008 -42.562 1.00 93.00 93 VAL A C 1
ATOM 781 O O . VAL A 1 93 ? 34.865 8.311 -42.301 1.00 93.00 93 VAL A O 1
ATOM 784 N N . ASP A 1 94 ? 33.150 6.861 -42.163 1.00 89.31 94 ASP A N 1
ATOM 785 C CA . ASP A 1 94 ? 33.828 5.888 -41.300 1.00 89.31 94 ASP A CA 1
ATOM 786 C C . ASP A 1 94 ? 35.133 5.392 -41.946 1.00 89.31 94 ASP A C 1
ATOM 788 O O . ASP A 1 94 ? 36.146 5.194 -41.272 1.00 89.31 94 ASP A O 1
ATOM 792 N N . LYS A 1 95 ? 35.160 5.261 -43.283 1.00 89.38 95 LYS A N 1
ATOM 793 C CA . LYS A 1 95 ? 36.355 4.874 -44.050 1.00 89.38 95 LYS A CA 1
ATOM 794 C C . LYS A 1 95 ? 37.520 5.860 -43.973 1.00 89.38 95 LYS A C 1
ATOM 796 O O . LYS A 1 95 ? 38.652 5.409 -44.153 1.00 89.38 95 LYS A O 1
ATOM 801 N N . LYS A 1 96 ? 37.268 7.138 -43.677 1.00 93.06 96 LYS A N 1
ATOM 802 C CA . LYS A 1 96 ? 38.305 8.180 -43.554 1.00 93.06 96 LYS A CA 1
ATOM 803 C C . LYS A 1 96 ? 39.036 8.152 -42.210 1.00 93.06 96 LYS A C 1
ATOM 805 O O . LYS A 1 96 ? 40.108 8.733 -42.103 1.00 93.06 96 LYS A O 1
ATOM 810 N N . ARG A 1 97 ? 38.463 7.497 -41.197 1.00 92.62 97 ARG A N 1
ATOM 811 C CA . ARG A 1 97 ? 39.058 7.355 -39.860 1.00 92.62 97 ARG A CA 1
ATOM 812 C C . ARG A 1 97 ? 40.148 6.294 -39.845 1.00 92.62 97 ARG A C 1
ATOM 814 O O . ARG A 1 97 ? 40.102 5.354 -40.649 1.00 92.62 97 ARG A O 1
ATOM 821 N N . ASP A 1 98 ? 41.093 6.393 -38.916 1.00 95.50 98 ASP A N 1
ATOM 822 C CA . ASP A 1 98 ? 42.097 5.344 -38.756 1.00 95.50 98 ASP A CA 1
ATOM 823 C C . ASP A 1 98 ? 41.458 4.021 -38.287 1.00 95.50 98 ASP A C 1
ATOM 825 O O . ASP A 1 98 ? 40.297 3.941 -37.871 1.00 95.50 98 ASP A O 1
ATOM 829 N N . LYS A 1 99 ? 42.209 2.925 -38.419 1.00 92.69 99 LYS A N 1
ATOM 830 C CA . LYS A 1 99 ? 41.698 1.570 -38.171 1.00 92.69 99 LYS A CA 1
ATOM 831 C C . LYS A 1 99 ? 41.318 1.336 -36.702 1.00 92.69 99 LYS A C 1
ATOM 833 O O . LYS A 1 99 ? 40.386 0.566 -36.446 1.00 92.69 99 LYS A O 1
ATOM 838 N N . ILE A 1 100 ? 42.049 1.930 -35.760 1.00 93.19 100 ILE A N 1
ATOM 839 C CA . ILE A 1 100 ? 41.856 1.728 -34.320 1.00 93.19 100 ILE A CA 1
ATOM 840 C C . ILE A 1 100 ? 40.656 2.550 -33.857 1.00 93.19 100 ILE A C 1
ATOM 842 O O . ILE A 1 100 ? 39.743 1.977 -33.256 1.00 93.19 100 ILE A O 1
ATOM 846 N N . GLU A 1 101 ? 40.609 3.836 -34.210 1.00 94.12 101 GLU A N 1
ATOM 847 C CA . GLU A 1 101 ? 39.492 4.738 -33.903 1.00 94.12 101 GLU A CA 1
ATOM 848 C C . GLU A 1 101 ? 38.173 4.163 -34.431 1.00 94.12 101 GLU A C 1
ATOM 850 O O . GLU A 1 101 ? 37.212 4.000 -33.678 1.00 94.12 101 GLU A O 1
ATOM 855 N N . ARG A 1 102 ? 38.155 3.712 -35.691 1.00 93.44 102 ARG A N 1
ATOM 856 C CA . ARG A 1 102 ? 36.970 3.087 -36.293 1.00 93.44 102 ARG A CA 1
ATOM 857 C C . ARG A 1 102 ? 36.511 1.839 -35.536 1.00 93.44 102 ARG A C 1
ATOM 859 O O . ARG A 1 102 ? 35.325 1.680 -35.291 1.00 93.44 102 ARG A O 1
ATOM 866 N N . LYS A 1 103 ? 37.431 0.962 -35.101 1.00 91.38 103 LYS A N 1
ATOM 867 C CA . LYS A 1 103 ? 37.085 -0.236 -34.302 1.00 91.38 103 LYS A CA 1
ATOM 868 C C . LYS A 1 103 ? 36.445 0.132 -32.960 1.00 91.38 103 LYS A C 1
ATOM 870 O O . LYS A 1 103 ? 35.636 -0.646 -32.455 1.00 91.38 103 LYS A O 1
ATOM 875 N N . ILE A 1 104 ? 36.835 1.255 -32.365 1.00 93.75 104 ILE A N 1
ATOM 876 C CA . ILE A 1 104 ? 36.256 1.731 -31.108 1.00 93.75 104 ILE A CA 1
ATOM 877 C C . ILE A 1 104 ? 34.857 2.294 -31.354 1.00 93.75 104 ILE A C 1
ATOM 879 O O . ILE A 1 104 ? 33.919 1.836 -30.701 1.00 93.75 104 ILE A O 1
ATOM 883 N N . LEU A 1 105 ? 34.711 3.186 -32.334 1.00 94.69 105 LEU A N 1
ATOM 884 C CA . LEU A 1 105 ? 33.428 3.799 -32.688 1.00 94.69 105 LEU A CA 1
ATOM 885 C C . LEU A 1 105 ? 32.385 2.756 -33.115 1.00 94.69 105 LEU A C 1
ATOM 887 O O . LEU A 1 105 ? 31.285 2.760 -32.569 1.00 94.69 105 LEU A O 1
ATOM 891 N N . ASP A 1 106 ? 32.759 1.794 -33.970 1.00 93.69 106 ASP A N 1
ATOM 892 C CA . ASP A 1 106 ? 31.879 0.688 -34.386 1.00 93.69 106 ASP A CA 1
ATOM 893 C C . ASP A 1 106 ? 31.347 -0.089 -33.162 1.00 93.69 106 ASP A C 1
ATOM 895 O O . ASP A 1 106 ? 30.175 -0.449 -33.089 1.00 93.69 106 ASP A O 1
ATOM 899 N N . SER A 1 107 ? 32.212 -0.352 -32.172 1.00 95.06 107 SER A N 1
ATOM 900 C CA . SER A 1 107 ? 31.825 -1.098 -30.965 1.00 95.06 107 SER A CA 1
ATOM 901 C C . SER A 1 107 ? 30.942 -0.291 -30.009 1.00 95.06 107 SER A C 1
ATOM 903 O O . SER A 1 107 ? 30.091 -0.868 -29.341 1.00 95.06 107 SER A O 1
ATOM 905 N N . GLN A 1 108 ? 31.134 1.030 -29.949 1.00 97.06 108 GLN A N 1
ATOM 906 C CA . GLN A 1 108 ? 30.325 1.940 -29.136 1.00 97.06 108 GLN A CA 1
ATOM 907 C C . GLN A 1 108 ? 28.921 2.102 -29.722 1.00 97.06 108 GLN A C 1
ATOM 909 O O . GLN A 1 108 ? 27.942 2.035 -28.981 1.00 97.06 108 GLN A O 1
ATOM 914 N N . GLU A 1 109 ? 28.815 2.240 -31.046 1.00 96.31 109 GLU A N 1
ATOM 915 C CA . GLU A 1 109 ? 27.532 2.260 -31.755 1.00 96.31 109 GLU A CA 1
ATOM 916 C C . GLU A 1 109 ? 26.805 0.911 -31.634 1.00 96.31 109 GLU A C 1
ATOM 918 O O . GLU A 1 109 ? 25.605 0.890 -31.366 1.00 96.31 109 GLU A O 1
ATOM 923 N N . ARG A 1 110 ? 27.525 -0.221 -31.719 1.00 96.56 110 ARG A N 1
ATOM 924 C CA . ARG A 1 110 ? 26.952 -1.548 -31.432 1.00 96.56 110 ARG A CA 1
ATOM 925 C C . ARG A 1 110 ? 26.341 -1.606 -30.037 1.00 96.56 110 ARG A C 1
ATOM 927 O O . ARG A 1 110 ? 25.170 -1.935 -29.902 1.00 96.56 110 ARG A O 1
ATOM 934 N N . ALA A 1 111 ? 27.105 -1.220 -29.020 1.00 97.38 111 ALA A N 1
ATOM 935 C CA . ALA A 1 111 ? 26.638 -1.247 -27.640 1.00 97.38 111 ALA A CA 1
ATOM 936 C C . ALA A 1 111 ? 25.453 -0.306 -27.375 1.00 97.38 111 ALA A C 1
ATOM 938 O O . ALA A 1 111 ? 24.635 -0.586 -26.505 1.00 97.38 111 ALA A O 1
ATOM 939 N N . PHE A 1 112 ? 25.335 0.801 -28.117 1.00 97.69 112 PHE A N 1
ATOM 940 C CA . PHE A 1 112 ? 24.142 1.647 -28.076 1.00 97.69 112 PHE A CA 1
ATOM 941 C C . PHE A 1 112 ? 22.904 0.885 -28.568 1.00 97.69 112 PHE A C 1
ATOM 943 O O . PHE A 1 112 ? 21.856 0.921 -27.919 1.00 97.69 112 PHE A O 1
ATOM 950 N N . TRP A 1 113 ? 23.018 0.163 -29.683 1.00 97.50 113 TRP A N 1
ATOM 951 C CA . TRP A 1 113 ? 21.915 -0.635 -30.213 1.00 97.50 113 TRP A CA 1
ATOM 952 C C . TRP A 1 113 ? 21.610 -1.872 -29.374 1.00 97.50 113 TRP A C 1
ATOM 954 O O . TRP A 1 113 ? 20.438 -2.200 -29.236 1.00 97.50 113 TRP A O 1
ATOM 964 N N . ASP A 1 114 ? 22.602 -2.480 -28.725 1.00 97.19 114 ASP A N 1
ATOM 965 C CA . ASP A 1 114 ? 22.382 -3.595 -27.794 1.00 97.19 114 ASP A CA 1
ATOM 966 C C . ASP A 1 114 ? 21.518 -3.192 -26.579 1.00 97.19 114 ASP A C 1
ATOM 968 O O . ASP A 1 114 ? 20.870 -4.042 -25.976 1.00 97.19 114 ASP A O 1
ATOM 972 N N . VAL A 1 115 ? 21.450 -1.896 -26.238 1.00 96.69 115 VAL A N 1
ATOM 973 C CA . VAL A 1 115 ? 20.510 -1.366 -25.229 1.00 96.69 115 VAL A CA 1
ATOM 974 C C . VAL A 1 115 ? 19.109 -1.161 -25.810 1.00 96.69 115 VAL A C 1
ATOM 976 O O . VAL A 1 115 ? 18.118 -1.551 -25.199 1.00 96.69 115 VAL A O 1
ATOM 979 N N . HIS A 1 116 ? 19.007 -0.515 -26.975 1.00 95.75 116 HIS A N 1
ATOM 980 C CA . HIS A 1 116 ? 17.722 -0.059 -27.528 1.00 95.75 116 HIS A CA 1
ATOM 981 C C . HIS A 1 116 ? 17.006 -1.111 -28.385 1.00 95.75 116 HIS A C 1
ATOM 983 O O . HIS A 1 116 ? 15.815 -0.975 -28.675 1.00 95.75 116 HIS A O 1
ATOM 989 N N . ARG A 1 117 ? 17.730 -2.128 -28.847 1.00 96.00 117 ARG A N 1
ATOM 990 C CA . ARG A 1 117 ? 17.268 -3.284 -29.626 1.00 96.00 117 ARG A CA 1
ATOM 991 C C . ARG A 1 117 ? 17.982 -4.529 -29.071 1.00 96.00 117 ARG A C 1
ATOM 993 O O . ARG A 1 117 ? 18.827 -5.105 -29.757 1.00 96.00 117 ARG A O 1
ATOM 1000 N N . PRO A 1 118 ? 17.695 -4.896 -27.807 1.00 95.75 118 PRO A N 1
ATOM 1001 C CA . PRO A 1 118 ? 18.435 -5.934 -27.105 1.00 95.75 118 PRO A CA 1
ATOM 1002 C C . PRO A 1 118 ? 18.245 -7.306 -27.750 1.00 95.75 118 PRO A C 1
ATOM 1004 O O . PRO A 1 118 ? 17.243 -7.570 -28.422 1.00 95.75 118 PRO A O 1
ATOM 1007 N N . VAL A 1 119 ? 19.208 -8.195 -27.500 1.00 95.75 119 VAL A N 1
ATOM 1008 C CA . VAL A 1 119 ? 19.126 -9.608 -27.889 1.00 95.75 119 VAL A CA 1
ATOM 1009 C C . VAL A 1 119 ? 17.819 -10.208 -27.342 1.00 95.75 119 VAL A C 1
ATOM 1011 O O . VAL A 1 119 ? 17.512 -9.993 -26.164 1.00 95.75 119 VAL A O 1
ATOM 1014 N N . PRO A 1 120 ? 17.041 -10.963 -28.143 1.00 95.88 120 PRO A N 1
ATOM 1015 C CA . PRO A 1 120 ? 15.819 -11.606 -27.665 1.00 95.88 120 PRO A CA 1
ATOM 1016 C C . PRO A 1 120 ? 16.048 -12.411 -26.377 1.00 95.88 120 PRO A C 1
ATOM 1018 O O . PRO A 1 120 ? 17.003 -13.176 -26.274 1.00 95.88 120 PRO A O 1
ATOM 1021 N N . GLY A 1 121 ? 15.174 -12.218 -25.386 1.00 94.31 121 GLY A N 1
ATOM 1022 C CA . GLY A 1 121 ? 15.301 -12.813 -24.049 1.00 94.31 121 GLY A CA 1
ATOM 1023 C C . GLY A 1 121 ? 16.030 -11.934 -23.025 1.00 94.31 121 GLY A C 1
ATOM 1024 O O . GLY A 1 121 ? 15.896 -12.171 -21.826 1.00 94.31 121 GLY A O 1
ATOM 1025 N N . CYS A 1 122 ? 16.739 -10.886 -23.455 1.00 95.12 122 CYS A N 1
ATOM 1026 C CA . CYS A 1 122 ? 17.287 -9.885 -22.542 1.00 95.12 122 CYS A CA 1
ATOM 1027 C C . CYS A 1 122 ? 16.215 -8.878 -22.107 1.00 95.12 122 CYS A C 1
ATOM 1029 O O . CYS A 1 122 ? 15.332 -8.502 -22.879 1.00 95.12 122 CYS A O 1
ATOM 1031 N N . VAL A 1 123 ? 16.330 -8.395 -20.867 1.00 95.06 123 VAL A N 1
ATOM 1032 C CA . VAL A 1 123 ? 15.473 -7.325 -20.345 1.00 95.06 123 VAL A CA 1
ATOM 1033 C C . VAL A 1 123 ? 15.745 -6.033 -21.110 1.00 95.06 123 VAL A C 1
ATOM 1035 O O . VAL A 1 123 ? 16.886 -5.575 -21.183 1.00 95.06 123 VAL A O 1
ATOM 1038 N N . ASN A 1 124 ? 14.688 -5.412 -21.626 1.00 94.44 124 ASN A N 1
ATOM 1039 C CA . ASN A 1 124 ? 14.775 -4.104 -22.252 1.00 94.44 124 ASN A CA 1
ATOM 1040 C C . ASN A 1 124 ? 14.797 -2.999 -21.184 1.00 94.44 124 ASN A C 1
ATOM 1042 O O . ASN A 1 124 ? 13.765 -2.605 -20.646 1.00 94.44 124 ASN A O 1
ATOM 1046 N N . THR A 1 125 ? 15.981 -2.461 -20.889 1.00 94.00 125 THR A N 1
ATOM 1047 C CA . THR A 1 125 ? 16.154 -1.425 -19.855 1.00 94.00 125 THR A CA 1
ATOM 1048 C C . THR A 1 125 ? 15.573 -0.063 -20.240 1.00 94.00 125 THR A C 1
ATOM 1050 O O . THR A 1 125 ? 15.561 0.842 -19.409 1.00 94.00 125 THR A O 1
ATOM 1053 N N . THR A 1 126 ? 15.133 0.113 -21.491 1.00 91.00 126 THR A N 1
ATOM 1054 C CA . THR A 1 126 ? 14.472 1.345 -21.959 1.00 91.00 126 THR A CA 1
ATOM 1055 C C . THR A 1 126 ? 12.967 1.350 -21.694 1.00 91.00 126 THR A C 1
ATOM 1057 O O . THR A 1 126 ? 12.329 2.395 -21.810 1.00 91.00 126 THR A O 1
ATOM 1060 N N . GLU A 1 127 ? 12.390 0.210 -21.298 1.00 89.12 127 GLU A N 1
ATOM 1061 C CA . GLU A 1 127 ? 10.983 0.138 -20.920 1.00 89.12 127 GLU A CA 1
ATOM 1062 C C . GLU A 1 127 ? 10.746 0.866 -19.595 1.00 89.12 127 GLU A C 1
ATOM 1064 O O . GLU A 1 127 ? 11.357 0.581 -18.564 1.00 89.12 127 GLU A O 1
ATOM 1069 N N . VAL A 1 128 ? 9.830 1.832 -19.629 1.00 87.12 128 VAL A N 1
ATOM 1070 C CA . VAL A 1 128 ? 9.453 2.653 -18.478 1.00 87.12 128 VAL A CA 1
ATOM 1071 C C . VAL A 1 128 ? 8.058 2.285 -17.983 1.00 87.12 128 VAL A C 1
ATOM 1073 O O . VAL A 1 128 ? 7.152 1.999 -18.763 1.00 87.12 128 VAL A O 1
ATOM 1076 N N . ASP A 1 129 ? 7.862 2.338 -16.662 1.00 85.62 129 ASP A N 1
ATOM 1077 C CA . ASP A 1 129 ? 6.545 2.145 -16.048 1.00 85.62 129 ASP A CA 1
ATOM 1078 C C . ASP A 1 129 ? 5.528 3.138 -16.649 1.00 85.62 129 ASP A C 1
ATOM 1080 O O . ASP A 1 129 ? 5.795 4.342 -16.771 1.00 85.62 129 ASP A O 1
ATOM 1084 N N . ILE A 1 130 ? 4.335 2.651 -16.997 1.00 86.44 130 ILE A N 1
ATOM 1085 C CA . ILE A 1 130 ? 3.263 3.462 -17.589 1.00 86.44 130 ILE A CA 1
ATOM 1086 C C . ILE A 1 130 ? 2.891 4.676 -16.721 1.00 86.44 130 ILE A C 1
ATOM 1088 O O . ILE A 1 130 ? 2.592 5.751 -17.244 1.00 86.44 130 ILE A O 1
ATOM 1092 N N . LYS A 1 131 ? 2.984 4.552 -15.391 1.00 83.50 131 LYS A N 1
ATOM 1093 C CA . LYS A 1 131 ? 2.722 5.631 -14.425 1.00 83.50 131 LYS A CA 1
ATOM 1094 C C . LYS A 1 131 ? 3.803 6.711 -14.451 1.00 83.50 131 LYS A C 1
ATOM 1096 O O . LYS A 1 131 ? 3.528 7.854 -14.088 1.00 83.50 131 LYS A O 1
ATOM 1101 N N . LYS A 1 132 ? 5.031 6.357 -14.840 1.00 80.38 132 LYS A N 1
ATOM 1102 C CA . LYS A 1 132 ? 6.168 7.287 -14.959 1.00 80.38 132 LYS A CA 1
ATOM 1103 C C . LYS A 1 132 ? 6.228 7.933 -16.343 1.00 80.38 132 LYS A C 1
ATOM 1105 O O . LYS A 1 132 ? 6.607 9.096 -16.449 1.00 80.38 132 LYS A O 1
ATOM 1110 N N . SER A 1 133 ? 5.751 7.222 -17.362 1.00 70.69 133 SER A N 1
ATOM 1111 C CA . SER A 1 133 ? 5.704 7.679 -18.756 1.00 70.69 133 SER A CA 1
ATOM 1112 C C . SER A 1 133 ? 4.883 8.961 -18.947 1.00 70.69 133 SER A C 1
ATOM 1114 O O . SER A 1 133 ? 5.242 9.806 -19.756 1.00 70.69 133 SER A O 1
ATOM 1116 N N . SER A 1 134 ? 3.804 9.156 -18.179 1.00 63.81 134 SER A N 1
ATOM 1117 C CA . SER A 1 134 ? 2.964 10.365 -18.266 1.00 63.81 134 SER A CA 1
ATOM 1118 C C . SER A 1 134 ? 3.548 11.589 -17.552 1.00 63.81 134 SER A C 1
ATOM 1120 O O . SER A 1 134 ? 3.183 12.720 -17.865 1.00 63.81 134 SER A O 1
ATOM 1122 N N . ARG A 1 135 ? 4.446 11.375 -16.583 1.00 58.06 135 ARG A N 1
ATOM 1123 C CA . ARG A 1 135 ? 5.043 12.443 -15.764 1.00 58.06 135 ARG A CA 1
ATOM 1124 C C . ARG A 1 135 ? 6.295 13.033 -16.415 1.00 58.06 135 ARG A C 1
ATOM 1126 O O . ARG A 1 135 ? 6.646 14.179 -16.150 1.00 58.06 135 ARG A O 1
ATOM 1133 N N . MET A 1 136 ? 6.945 12.275 -17.298 1.00 56.41 136 MET A N 1
ATOM 1134 C CA . MET A 1 136 ? 8.110 12.705 -18.070 1.00 56.41 136 MET A CA 1
ATOM 1135 C C . MET A 1 136 ? 7.676 13.367 -19.398 1.00 56.41 136 MET A C 1
ATOM 1137 O O . MET A 1 136 ? 7.839 12.800 -20.466 1.00 56.41 136 MET A O 1
ATOM 1141 N N . ARG A 1 137 ? 7.176 14.613 -19.305 1.00 50.03 137 ARG A N 1
ATOM 1142 C CA . ARG A 1 137 ? 6.967 15.625 -20.378 1.00 50.03 137 ARG A CA 1
ATOM 1143 C C . ARG A 1 137 ? 5.806 15.485 -21.386 1.00 50.03 137 ARG A C 1
ATOM 1145 O O . ARG A 1 137 ? 5.630 14.483 -22.055 1.00 50.03 137 ARG A O 1
ATOM 1152 N N . ASN A 1 138 ? 5.140 16.637 -21.563 1.00 46.81 138 ASN A N 1
ATOM 1153 C CA . ASN A 1 138 ? 4.262 17.112 -22.645 1.00 46.81 138 ASN A CA 1
ATOM 1154 C C . ASN A 1 138 ? 3.317 16.090 -23.334 1.00 46.81 138 ASN A C 1
ATOM 1156 O O . ASN A 1 138 ? 3.775 15.260 -24.119 1.00 46.81 138 ASN A O 1
ATOM 1160 N N . PRO A 1 139 ? 1.982 16.252 -23.211 1.00 45.25 139 PRO A N 1
ATOM 1161 C CA . PRO A 1 139 ? 0.964 15.325 -23.737 1.00 45.25 139 PRO A CA 1
ATOM 1162 C C . PRO A 1 139 ? 0.886 15.176 -25.273 1.00 45.25 139 PRO A C 1
ATOM 1164 O O . PRO A 1 139 ? 0.034 14.449 -25.769 1.00 45.25 139 PRO A O 1
ATOM 1167 N N . HIS A 1 140 ? 1.762 15.816 -26.055 1.00 47.22 140 HIS A N 1
ATOM 1168 C CA . HIS A 1 140 ? 1.733 15.748 -27.525 1.00 47.22 140 HIS A CA 1
ATOM 1169 C C . HIS A 1 140 ? 2.566 14.618 -28.146 1.00 47.22 140 HIS A C 1
ATOM 1171 O O . HIS A 1 140 ? 2.618 14.512 -29.369 1.00 47.22 140 HIS A O 1
ATOM 1177 N N . LYS A 1 141 ? 3.241 13.781 -27.352 1.00 51.16 141 LYS A N 1
ATOM 1178 C CA . LYS A 1 141 ? 4.121 12.719 -27.882 1.00 51.16 141 LYS A CA 1
ATOM 1179 C C . LYS A 1 141 ? 3.783 11.313 -27.387 1.00 51.16 141 LYS A C 1
ATOM 1181 O O . LYS A 1 141 ? 4.572 10.390 -27.549 1.00 51.16 141 LYS A O 1
ATOM 1186 N N . THR A 1 142 ? 2.614 11.126 -26.785 1.00 39.88 142 THR A N 1
ATOM 1187 C CA . THR A 1 142 ? 2.243 9.847 -26.179 1.00 39.88 142 THR A CA 1
ATOM 1188 C C . THR A 1 142 ? 1.715 8.869 -27.234 1.00 39.88 142 THR A C 1
ATOM 1190 O O . THR A 1 142 ? 0.765 9.175 -27.949 1.00 39.88 142 THR A O 1
ATOM 1193 N N . ARG A 1 143 ? 2.320 7.671 -27.265 1.00 44.22 143 ARG A N 1
ATOM 1194 C CA . ARG A 1 143 ? 2.044 6.500 -28.125 1.00 44.22 143 ARG A CA 1
ATOM 1195 C C . ARG A 1 143 ? 2.436 6.637 -29.600 1.00 44.22 143 ARG A C 1
ATOM 1197 O O . ARG A 1 143 ? 1.624 6.992 -30.448 1.00 44.22 143 ARG A O 1
ATOM 1204 N N . LYS A 1 144 ? 3.632 6.146 -29.933 1.00 46.72 144 LYS A N 1
ATOM 1205 C CA . LYS A 1 144 ? 3.911 5.605 -31.269 1.00 46.72 144 LYS A CA 1
ATOM 1206 C C . LYS A 1 144 ? 4.216 4.112 -31.145 1.00 46.72 144 LYS A C 1
ATOM 1208 O O . LYS A 1 144 ? 5.123 3.705 -30.432 1.00 46.72 144 LYS A O 1
ATOM 1213 N N . SER A 1 145 ? 3.359 3.304 -31.769 1.00 42.34 145 SER A N 1
ATOM 1214 C CA . SER A 1 145 ? 3.489 1.848 -31.871 1.00 42.34 145 SER A CA 1
ATOM 1215 C C . SER A 1 145 ? 4.784 1.468 -32.592 1.00 42.34 145 SER A C 1
ATOM 1217 O O . SER A 1 145 ? 5.153 2.119 -33.567 1.00 42.34 145 SER A O 1
ATOM 1219 N N . VAL A 1 146 ? 5.408 0.363 -32.170 1.00 46.88 146 VAL A N 1
ATOM 1220 C CA . VAL A 1 146 ? 6.615 -0.242 -32.770 1.00 46.88 146 VAL A CA 1
ATOM 1221 C C . VAL A 1 146 ? 6.471 -0.516 -34.280 1.00 46.88 146 VAL A C 1
ATOM 1223 O O . VAL A 1 146 ? 7.475 -0.584 -34.985 1.00 46.88 146 VAL A O 1
ATOM 1226 N N . TYR A 1 147 ? 5.241 -0.601 -34.799 1.00 44.56 147 TYR A N 1
ATOM 1227 C CA . TYR A 1 147 ? 4.941 -0.853 -36.218 1.00 44.56 147 TYR A CA 1
ATOM 1228 C C . TYR A 1 147 ? 4.129 0.266 -36.897 1.00 44.56 147 TYR A C 1
ATOM 1230 O O . TYR A 1 147 ? 3.600 0.073 -37.990 1.00 44.56 147 TYR A O 1
ATOM 1238 N N . GLY A 1 148 ? 3.992 1.433 -36.262 1.00 39.34 148 GLY A N 1
ATOM 1239 C CA . GLY A 1 148 ? 3.256 2.564 -36.830 1.00 39.34 148 GLY A CA 1
ATOM 1240 C C . GLY A 1 148 ? 4.064 3.287 -37.909 1.00 39.34 148 GLY A C 1
ATOM 1241 O O . GLY A 1 148 ? 5.111 3.859 -37.620 1.00 39.34 148 GLY A O 1
ATOM 1242 N N . LEU A 1 149 ? 3.571 3.286 -39.148 1.00 40.53 149 LEU A N 1
ATOM 1243 C CA . LEU A 1 149 ? 4.147 4.056 -40.251 1.00 40.53 149 LEU A CA 1
ATOM 1244 C C . LEU A 1 149 ? 3.698 5.524 -40.147 1.00 40.53 149 LEU A C 1
ATOM 1246 O O . LEU A 1 149 ? 2.505 5.796 -40.271 1.00 40.53 149 LEU A O 1
ATOM 1250 N N . GLN A 1 150 ? 4.623 6.480 -40.005 1.00 43.88 150 GLN A N 1
ATOM 1251 C CA . GLN A 1 150 ? 4.338 7.864 -40.396 1.00 43.88 150 GLN A CA 1
ATOM 1252 C C . GLN A 1 150 ? 5.572 8.594 -40.932 1.00 43.88 150 GLN A C 1
ATOM 1254 O O . GLN A 1 150 ? 6.678 8.481 -40.411 1.00 43.88 150 GLN A O 1
ATOM 1259 N N . ASN A 1 151 ? 5.345 9.320 -42.026 1.00 41.25 151 ASN A N 1
ATOM 1260 C CA . ASN A 1 151 ? 6.286 10.210 -42.685 1.00 41.25 151 ASN A CA 1
ATOM 1261 C C . ASN A 1 151 ? 6.418 11.505 -41.881 1.00 41.25 151 ASN A C 1
ATOM 1263 O O . ASN A 1 151 ? 5.556 12.357 -42.026 1.00 41.25 151 ASN A O 1
ATOM 1267 N N . ASP A 1 152 ? 7.503 11.689 -41.135 1.00 34.69 152 ASP A N 1
ATOM 1268 C CA . ASP A 1 152 ? 7.955 13.029 -40.757 1.00 34.69 152 ASP A CA 1
ATOM 1269 C C . ASP A 1 152 ? 9.479 13.097 -40.856 1.00 34.69 152 ASP A C 1
ATOM 1271 O O . ASP A 1 152 ? 10.211 12.409 -40.151 1.00 34.69 152 ASP A O 1
ATOM 1275 N N . ILE A 1 153 ? 9.963 13.920 -41.785 1.00 40.34 153 ILE A N 1
ATOM 1276 C CA . ILE A 1 153 ? 11.374 14.282 -41.912 1.00 40.34 153 ILE A CA 1
ATOM 1277 C C . ILE A 1 153 ? 11.635 15.363 -40.862 1.00 40.34 153 ILE A C 1
ATOM 1279 O O . ILE A 1 153 ? 11.340 16.532 -41.103 1.00 40.34 153 ILE A O 1
ATOM 1283 N N . ARG A 1 154 ? 12.173 14.992 -39.695 1.00 35.28 154 ARG A N 1
ATOM 1284 C CA . ARG A 1 154 ? 12.830 15.938 -38.777 1.00 35.28 154 ARG A CA 1
ATOM 1285 C C . ARG A 1 154 ? 14.038 15.296 -38.105 1.00 35.28 154 ARG A C 1
ATOM 1287 O O . ARG A 1 154 ? 13.934 14.661 -37.065 1.00 35.28 154 ARG A O 1
ATOM 1294 N N . SER A 1 155 ? 15.202 15.535 -38.693 1.00 39.19 155 SER A N 1
ATOM 1295 C CA . SER A 1 155 ? 16.506 15.361 -38.062 1.00 39.19 155 SER A CA 1
ATOM 1296 C C . SER A 1 155 ? 16.728 16.456 -37.015 1.00 39.19 155 SER A C 1
ATOM 1298 O O . SER A 1 155 ? 17.029 17.585 -37.398 1.00 39.19 155 SER A O 1
ATOM 1300 N N . HIS A 1 156 ? 16.624 16.162 -35.716 1.00 42.47 156 HIS A N 1
ATOM 1301 C CA . HIS A 1 156 ? 17.135 17.072 -34.683 1.00 42.47 156 HIS A CA 1
ATOM 1302 C C . HIS A 1 156 ? 17.768 16.320 -33.505 1.00 42.47 156 HIS A C 1
ATOM 1304 O O . HIS A 1 156 ? 17.120 15.525 -32.832 1.00 42.47 156 HIS A O 1
ATOM 1310 N N . SER A 1 157 ? 19.042 16.643 -33.257 1.00 37.44 157 SER A N 1
ATOM 1311 C CA . SER A 1 157 ? 19.809 16.397 -32.029 1.00 37.44 157 SER A CA 1
ATOM 1312 C C . SER A 1 157 ? 19.059 16.874 -30.769 1.00 37.44 157 SER A C 1
ATOM 1314 O O . SER A 1 157 ? 18.182 17.741 -30.884 1.00 37.44 157 SER A O 1
ATOM 1316 N N . PRO A 1 158 ? 19.408 16.390 -29.556 1.00 41.84 158 PRO A N 1
ATOM 1317 C CA . PRO A 1 158 ? 18.703 16.764 -28.336 1.00 41.84 158 PRO A CA 1
ATOM 1318 C C . PRO A 1 158 ? 18.931 18.251 -28.060 1.00 41.84 158 PRO A C 1
ATOM 1320 O O . PRO A 1 158 ? 19.997 18.680 -27.625 1.00 41.84 158 PRO A O 1
ATOM 1323 N N . THR A 1 159 ? 17.927 19.060 -28.388 1.00 43.44 159 THR A N 1
ATOM 1324 C CA . THR A 1 159 ? 17.955 20.501 -28.156 1.00 43.44 159 THR A CA 1
ATOM 1325 C C . THR A 1 159 ? 17.589 20.745 -26.701 1.00 43.44 159 THR A C 1
ATOM 1327 O O . THR A 1 159 ? 16.569 20.250 -26.219 1.00 43.44 159 THR A O 1
ATOM 1330 N N . HIS A 1 160 ? 18.460 21.495 -26.027 1.00 42.28 160 HIS A N 1
ATOM 1331 C CA . HIS A 1 160 ? 18.328 21.977 -24.659 1.00 42.28 160 HIS A CA 1
ATOM 1332 C C . HIS A 1 160 ? 16.873 22.324 -24.325 1.00 42.28 160 HIS A C 1
ATOM 1334 O O . HIS A 1 160 ? 16.227 23.136 -24.988 1.00 42.28 160 HIS A O 1
ATOM 1340 N N . THR A 1 161 ? 16.350 21.697 -23.282 1.00 43.72 161 THR A N 1
ATOM 1341 C CA . THR A 1 161 ? 15.046 22.036 -22.734 1.00 43.72 161 THR A CA 1
ATOM 1342 C C . THR A 1 161 ? 15.094 23.451 -22.152 1.00 43.72 161 THR A C 1
ATOM 1344 O O . THR A 1 161 ? 15.938 23.678 -21.281 1.00 43.72 161 THR A O 1
ATOM 1347 N N . PRO A 1 162 ? 14.223 24.391 -22.569 1.00 45.91 162 PRO A N 1
ATOM 1348 C CA . PRO A 1 162 ? 14.128 25.677 -21.895 1.00 45.91 162 PRO A CA 1
ATOM 1349 C C . PRO A 1 162 ? 13.708 25.438 -20.442 1.00 45.91 162 PRO A C 1
ATOM 1351 O O . PRO A 1 162 ? 12.814 24.625 -20.176 1.00 45.91 162 PRO A O 1
ATOM 1354 N N . VAL A 1 163 ? 14.384 26.113 -19.513 1.00 45.59 163 VAL A N 1
ATOM 1355 C CA . VAL A 1 163 ? 13.975 26.203 -18.107 1.00 45.59 163 VAL A CA 1
ATOM 1356 C C . VAL A 1 163 ? 12.562 26.803 -18.084 1.00 45.59 163 VAL A C 1
ATOM 1358 O O . VAL A 1 163 ? 12.343 27.790 -18.787 1.00 45.59 163 VAL A O 1
ATOM 1361 N N . PRO A 1 164 ? 11.586 26.227 -17.357 1.00 52.72 164 PRO A N 1
ATOM 1362 C CA . PRO A 1 164 ? 10.265 26.835 -17.252 1.00 52.72 164 PRO A CA 1
ATOM 1363 C C . PRO A 1 164 ? 10.411 28.229 -16.641 1.00 52.72 164 PRO A C 1
ATOM 1365 O O . PRO A 1 164 ? 10.950 28.361 -15.543 1.00 52.72 164 PRO A O 1
ATOM 1368 N N . GLU A 1 165 ? 9.951 29.262 -17.344 1.00 55.31 165 GLU A N 1
ATOM 1369 C CA . GLU A 1 165 ? 9.815 30.599 -16.773 1.00 55.31 165 GLU A CA 1
ATOM 1370 C C . GLU A 1 165 ? 8.859 30.508 -15.578 1.00 55.31 165 GLU A C 1
ATOM 1372 O O . GLU A 1 165 ? 7.665 30.236 -15.732 1.00 55.31 165 GLU A O 1
ATOM 1377 N N . THR A 1 166 ? 9.390 30.679 -14.367 1.00 59.19 166 THR A N 1
ATOM 1378 C CA . THR A 1 166 ? 8.590 30.787 -13.147 1.00 59.19 166 THR A CA 1
ATOM 1379 C C . THR A 1 166 ? 7.793 32.079 -13.227 1.00 59.19 166 THR A C 1
ATOM 1381 O O . THR A 1 166 ? 8.326 33.162 -12.979 1.00 59.19 166 THR A O 1
ATOM 1384 N N . LYS A 1 167 ? 6.525 31.974 -13.626 1.00 77.44 167 LYS A N 1
ATOM 1385 C CA . LYS A 1 167 ? 5.590 33.097 -13.562 1.00 77.44 167 LYS A CA 1
ATOM 1386 C C . LYS A 1 167 ? 5.428 33.516 -12.095 1.00 77.44 167 LYS A C 1
ATOM 1388 O O . LYS A 1 167 ? 5.388 32.632 -11.236 1.00 77.44 167 LYS A O 1
ATOM 1393 N N . PRO A 1 168 ? 5.366 34.824 -11.791 1.00 81.81 168 PRO A N 1
ATOM 1394 C CA . PRO A 1 168 ? 5.057 35.270 -10.441 1.00 81.81 168 PRO A CA 1
ATOM 1395 C C . PRO A 1 168 ? 3.672 34.739 -10.037 1.00 81.81 168 PRO A C 1
ATOM 1397 O O . PRO A 1 168 ? 2.777 34.715 -10.890 1.00 81.81 168 PRO A O 1
ATOM 1400 N N . PRO A 1 169 ? 3.501 34.294 -8.780 1.00 83.81 169 PRO A N 1
ATOM 1401 C CA . PRO A 1 169 ? 2.225 33.781 -8.310 1.00 83.81 169 PRO A CA 1
ATOM 1402 C C . PRO A 1 169 ? 1.167 34.883 -8.332 1.00 83.81 169 PRO A C 1
ATOM 1404 O O . PRO A 1 169 ? 1.453 36.065 -8.115 1.00 83.81 169 PRO A O 1
ATOM 1407 N N . THR A 1 170 ? -0.061 34.479 -8.607 1.00 92.38 170 THR A N 1
ATOM 1408 C CA . THR A 1 170 ? -1.248 35.329 -8.522 1.00 92.38 170 THR A CA 1
ATOM 1409 C C . THR A 1 170 ? -1.622 35.597 -7.062 1.00 92.38 170 THR A C 1
ATOM 1411 O O . THR A 1 170 ? -1.236 34.865 -6.152 1.00 92.38 170 THR A O 1
ATOM 1414 N N . GLU A 1 171 ? -2.398 36.653 -6.819 1.00 93.12 171 GLU A N 1
ATOM 1415 C CA . GLU A 1 171 ? -2.867 37.007 -5.471 1.00 93.12 171 GLU A CA 1
ATOM 1416 C C . GLU A 1 171 ? -3.696 35.881 -4.822 1.00 93.12 171 GLU A C 1
ATOM 1418 O O . GLU A 1 171 ? -3.530 35.587 -3.638 1.00 93.12 171 GLU A O 1
ATOM 1423 N N . ASP A 1 172 ? -4.522 35.181 -5.606 1.00 94.50 172 ASP A N 1
ATOM 1424 C CA . ASP A 1 172 ? -5.310 34.037 -5.131 1.00 94.50 172 ASP A CA 1
ATOM 1425 C C . ASP A 1 172 ? -4.431 32.851 -4.707 1.00 94.50 172 ASP A C 1
ATOM 1427 O O . ASP A 1 172 ? -4.712 32.200 -3.697 1.00 94.50 172 ASP A O 1
ATOM 1431 N N . GLU A 1 173 ? -3.349 32.579 -5.442 1.00 93.88 173 GLU A N 1
ATOM 1432 C CA . GLU A 1 173 ? -2.371 31.547 -5.076 1.00 93.88 173 GLU A CA 1
ATOM 1433 C C . GLU A 1 173 ? -1.681 31.903 -3.754 1.00 93.88 173 GLU A C 1
ATOM 1435 O O . GLU A 1 173 ? -1.579 31.054 -2.867 1.00 93.88 173 GLU A O 1
ATOM 1440 N N . LEU A 1 174 ? -1.305 33.172 -3.565 1.00 94.44 174 LEU A N 1
ATOM 1441 C CA . LEU A 1 174 ? -0.721 33.648 -2.308 1.00 94.44 174 LEU A CA 1
ATOM 1442 C C . LEU A 1 174 ? -1.697 33.511 -1.130 1.00 94.44 174 LEU A C 1
ATOM 1444 O O . LEU A 1 174 ? -1.304 33.056 -0.055 1.00 94.44 174 LEU A O 1
ATOM 1448 N N . HIS A 1 175 ? -2.980 33.835 -1.313 1.00 95.81 175 HIS A N 1
ATOM 1449 C CA . HIS A 1 175 ? -3.994 33.628 -0.274 1.00 95.81 175 HIS A CA 1
ATOM 1450 C C . HIS A 1 175 ? -4.164 32.147 0.096 1.00 95.81 175 HIS A C 1
ATOM 1452 O O . HIS A 1 175 ? -4.291 31.809 1.280 1.00 95.81 175 HIS A O 1
ATOM 1458 N N . GLN A 1 176 ? -4.140 31.248 -0.891 1.00 95.50 176 GLN A N 1
ATOM 1459 C CA . GLN A 1 176 ? -4.189 29.806 -0.644 1.00 95.50 176 GLN A CA 1
ATOM 1460 C C . GLN A 1 176 ? -2.942 29.308 0.092 1.00 95.50 176 GLN A C 1
ATOM 1462 O O . GLN A 1 176 ? -3.074 28.510 1.024 1.00 95.50 176 GLN A O 1
ATOM 1467 N N . GLU A 1 177 ? -1.756 29.803 -0.263 1.00 95.12 177 GLU A N 1
ATOM 1468 C CA . GLU A 1 177 ? -0.511 29.489 0.441 1.00 95.12 177 GLU A CA 1
ATOM 1469 C C . GLU A 1 177 ? -0.558 29.952 1.898 1.00 95.12 177 GLU A C 1
ATOM 1471 O O . GLU A 1 177 ? -0.258 29.164 2.795 1.00 95.12 177 GLU A O 1
ATOM 1476 N N . ILE A 1 178 ? -1.002 31.184 2.167 1.00 96.75 178 ILE A N 1
ATOM 1477 C CA . ILE A 1 178 ? -1.140 31.703 3.538 1.00 96.75 178 ILE A CA 1
ATOM 1478 C C . ILE A 1 178 ? -2.082 30.813 4.353 1.00 96.75 178 ILE A C 1
ATOM 1480 O O . ILE A 1 178 ? -1.730 30.384 5.454 1.00 96.75 178 ILE A O 1
ATOM 1484 N N . LYS A 1 179 ? -3.257 30.473 3.806 1.00 97.31 179 LYS A N 1
ATOM 1485 C CA . LYS A 1 179 ? -4.216 29.582 4.476 1.00 97.31 179 LYS A CA 1
ATOM 1486 C C . LYS A 1 179 ? -3.616 28.199 4.738 1.00 97.31 179 LYS A C 1
ATOM 1488 O O . LYS A 1 179 ? -3.797 27.647 5.823 1.00 97.31 179 LYS A O 1
ATOM 1493 N N . HIS A 1 180 ? -2.890 27.646 3.767 1.00 96.44 180 HIS A N 1
ATOM 1494 C CA . HIS A 1 180 ? -2.200 26.369 3.915 1.00 96.44 180 HIS A CA 1
ATOM 1495 C C . HIS A 1 180 ? -1.169 26.418 5.047 1.00 96.44 180 HIS A C 1
ATOM 1497 O O . HIS A 1 180 ? -1.163 25.539 5.912 1.00 96.44 180 HIS A O 1
ATOM 1503 N N . TRP A 1 181 ? -0.324 27.449 5.078 1.00 96.94 181 TRP A N 1
ATOM 1504 C CA . TRP A 1 181 ? 0.707 27.598 6.100 1.00 96.94 181 TRP A CA 1
ATOM 1505 C C . TRP A 1 181 ? 0.122 27.827 7.487 1.00 96.94 181 TRP A C 1
ATOM 1507 O O . TRP A 1 181 ? 0.595 27.203 8.437 1.00 96.94 181 TRP A O 1
ATOM 1517 N N . GLN A 1 182 ? -0.946 28.619 7.599 1.00 97.69 182 GLN A N 1
ATOM 1518 C CA . GLN A 1 182 ? -1.659 28.801 8.860 1.00 97.69 182 GLN A CA 1
ATOM 1519 C C . GLN A 1 182 ? -2.154 27.455 9.405 1.00 97.69 182 GLN A C 1
ATOM 1521 O O . GLN A 1 182 ? -1.840 27.092 10.536 1.00 97.69 182 GLN A O 1
ATOM 1526 N N . MET A 1 183 ? -2.800 26.643 8.559 1.00 96.50 183 MET A N 1
ATOM 1527 C CA . MET A 1 183 ? -3.223 25.295 8.946 1.00 96.50 183 MET A CA 1
ATOM 1528 C C . MET A 1 183 ? -2.051 24.405 9.382 1.00 96.50 183 MET A C 1
ATOM 1530 O O . MET A 1 183 ? -2.214 23.582 10.280 1.00 96.50 183 MET A O 1
ATOM 1534 N N . GLN A 1 184 ? -0.866 24.526 8.770 1.00 96.69 184 GLN A N 1
ATOM 1535 C CA . GLN A 1 184 ? 0.308 23.753 9.194 1.00 96.69 184 GLN A CA 1
ATOM 1536 C C . GLN A 1 184 ? 0.889 24.232 10.527 1.00 96.69 184 GLN A C 1
ATOM 1538 O O . GLN A 1 184 ? 1.480 23.412 11.240 1.00 96.69 184 GLN A O 1
ATOM 1543 N N . LEU A 1 185 ? 0.764 25.517 10.860 1.00 96.31 185 LEU A N 1
ATOM 1544 C CA . LEU A 1 185 ? 1.217 26.079 12.134 1.00 96.31 185 LEU A CA 1
ATOM 1545 C C . LEU A 1 185 ? 0.308 25.651 13.289 1.00 96.31 185 LEU A C 1
ATOM 1547 O O . LEU A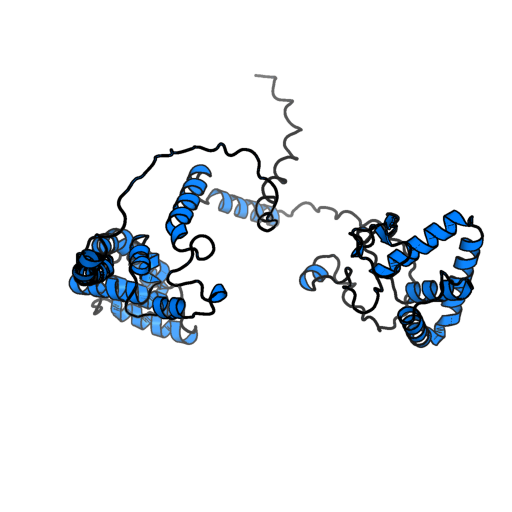 1 185 ? 0.820 25.271 14.339 1.00 96.31 185 LEU A O 1
ATOM 1551 N N . ASP A 1 186 ? -1.003 25.583 13.056 1.00 97.56 186 ASP A N 1
ATOM 1552 C CA . ASP A 1 186 ? -1.994 25.187 14.069 1.00 97.56 186 ASP A CA 1
ATOM 1553 C C . ASP A 1 186 ? -1.914 23.692 14.452 1.00 97.56 186 ASP A C 1
ATOM 1555 O O . ASP A 1 186 ? -2.498 23.239 15.442 1.00 97.56 186 ASP A O 1
ATOM 1559 N N . ARG A 1 187 ? -1.167 22.883 13.687 1.00 96.56 187 ARG A N 1
ATOM 1560 C CA . ARG A 1 187 ? -0.938 21.466 14.001 1.00 96.56 187 ARG A CA 1
ATOM 1561 C C . ARG A 1 187 ? -0.014 21.313 15.206 1.00 96.56 187 ARG A C 1
ATOM 1563 O O . ARG A 1 187 ? 1.183 21.599 15.136 1.00 96.56 187 ARG A O 1
ATOM 1570 N N . HIS A 1 188 ? -0.558 20.732 16.271 1.00 96.88 188 HIS A N 1
ATOM 1571 C CA . HIS A 1 188 ? 0.187 20.320 17.455 1.00 96.88 188 HIS A CA 1
ATOM 1572 C C . HIS A 1 188 ? 1.264 19.290 17.081 1.00 96.88 188 HIS A C 1
ATOM 1574 O O . HIS A 1 188 ? 0.975 18.262 16.465 1.00 96.88 188 HIS A O 1
ATOM 1580 N N . ARG A 1 189 ? 2.518 19.570 17.447 1.00 95.56 189 ARG A N 1
ATOM 1581 C CA . ARG A 1 189 ? 3.676 18.706 17.176 1.00 95.56 189 ARG A CA 1
ATOM 1582 C C . ARG A 1 189 ? 4.283 18.197 18.476 1.00 95.56 189 ARG A C 1
ATOM 1584 O O . ARG A 1 189 ? 4.270 18.881 19.495 1.00 95.56 189 ARG A O 1
ATOM 1591 N N . LEU A 1 190 ? 4.859 17.002 18.412 1.00 96.88 190 LEU A N 1
ATOM 1592 C CA . LEU A 1 190 ? 5.627 16.399 19.498 1.00 96.88 190 LEU A CA 1
ATOM 1593 C C . LEU A 1 190 ? 7.127 16.600 19.254 1.00 96.88 190 LEU A C 1
ATOM 1595 O O . LEU A 1 190 ? 7.578 16.695 18.113 1.00 96.88 190 LEU A O 1
ATOM 1599 N N . LYS A 1 191 ? 7.913 16.644 20.335 1.00 98.25 191 LYS A N 1
ATOM 1600 C CA . LYS A 1 191 ? 9.380 16.652 20.245 1.00 98.25 191 LYS A CA 1
ATOM 1601 C C . LYS A 1 191 ? 9.870 15.338 19.636 1.00 98.25 191 LYS A C 1
ATOM 1603 O O . LYS A 1 191 ? 9.364 14.277 19.995 1.00 98.25 191 LYS A O 1
ATOM 1608 N N . MET A 1 192 ? 10.911 15.398 18.804 1.00 98.00 192 MET A N 1
ATOM 1609 C CA . MET A 1 192 ? 11.488 14.202 18.176 1.00 98.00 192 MET A CA 1
ATOM 1610 C C . MET A 1 192 ? 11.943 13.146 19.184 1.00 98.00 192 MET A C 1
ATOM 1612 O O . MET A 1 192 ? 11.744 11.965 18.932 1.00 98.00 192 MET A O 1
ATOM 1616 N N . SER A 1 193 ? 12.479 13.553 20.340 1.00 98.00 193 SER A N 1
ATOM 1617 C CA . SER A 1 193 ? 12.836 12.613 21.409 1.00 98.00 193 SER A CA 1
ATOM 1618 C C . SER A 1 193 ? 11.628 11.821 21.907 1.00 98.00 193 SER A C 1
ATOM 1620 O O . SER A 1 193 ? 11.702 10.605 22.011 1.00 98.00 193 SER A O 1
ATOM 1622 N N . LYS A 1 194 ? 10.483 12.483 22.121 1.00 98.38 194 LYS A N 1
ATOM 1623 C CA . LYS A 1 194 ? 9.248 11.819 22.559 1.00 98.38 194 LYS A CA 1
ATOM 1624 C C . LYS A 1 194 ? 8.671 10.895 21.496 1.00 98.38 194 LYS A C 1
ATOM 1626 O O . LYS A 1 194 ? 8.206 9.812 21.833 1.00 98.38 194 LYS A O 1
ATOM 1631 N N .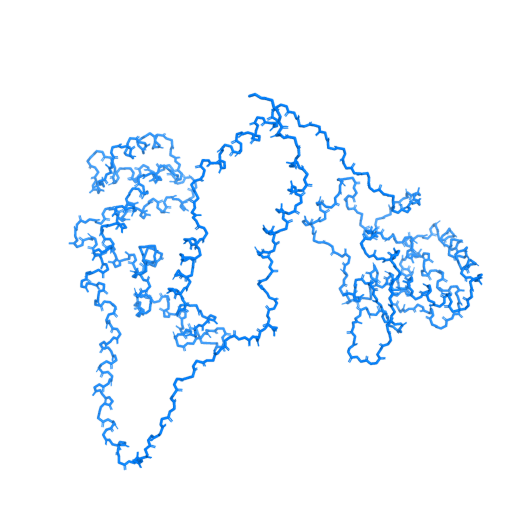 VAL A 1 195 ? 8.739 11.295 20.226 1.00 98.50 195 VAL A N 1
ATOM 1632 C CA . VAL A 1 195 ? 8.337 10.427 19.111 1.00 98.50 195 VAL A CA 1
ATOM 1633 C C . VAL A 1 195 ? 9.228 9.183 19.063 1.00 98.50 195 VAL A C 1
ATOM 1635 O O . VAL A 1 195 ? 8.705 8.073 19.073 1.00 98.50 195 VAL A O 1
ATOM 1638 N N . ALA A 1 196 ? 10.553 9.348 19.088 1.00 98.38 196 ALA A N 1
ATOM 1639 C CA . ALA A 1 196 ? 11.499 8.235 19.049 1.00 98.38 196 ALA A CA 1
ATOM 1640 C C . ALA A 1 196 ? 11.329 7.279 20.241 1.00 98.38 196 ALA A C 1
ATOM 1642 O O . ALA A 1 196 ? 11.189 6.080 20.027 1.00 98.38 196 ALA A O 1
ATOM 1643 N N . GLU A 1 197 ? 11.260 7.806 21.470 1.00 98.38 197 GLU A N 1
ATOM 1644 C CA . GLU A 1 197 ? 10.993 7.023 22.688 1.00 98.38 197 GLU A CA 1
ATOM 1645 C C . GLU A 1 197 ? 9.710 6.191 22.545 1.00 98.38 197 GLU A C 1
ATOM 1647 O O . GLU A 1 197 ? 9.717 4.994 22.819 1.00 98.38 197 GLU A O 1
ATOM 1652 N N . SER A 1 198 ? 8.618 6.799 22.063 1.00 98.31 198 SER A N 1
ATOM 1653 C CA . SER A 1 198 ? 7.335 6.101 21.909 1.00 98.31 198 SER A CA 1
ATOM 1654 C C . SER A 1 198 ? 7.364 4.996 20.847 1.00 98.31 198 SER A C 1
ATOM 1656 O O . SER A 1 198 ? 6.806 3.925 21.071 1.00 98.31 198 SER A O 1
ATOM 1658 N N . LEU A 1 199 ? 8.032 5.228 19.711 1.00 98.31 199 LEU A N 1
ATOM 1659 C CA . LEU A 1 199 ? 8.141 4.245 18.630 1.00 98.31 199 LEU A CA 1
ATOM 1660 C C . LEU A 1 199 ? 9.040 3.071 19.026 1.00 98.31 199 LEU A C 1
ATOM 1662 O O . LEU A 1 199 ? 8.712 1.926 18.715 1.00 98.31 199 LEU A O 1
ATOM 1666 N N . LEU A 1 200 ? 10.143 3.343 19.730 1.00 98.25 200 LEU A N 1
ATOM 1667 C CA . LEU A 1 200 ? 11.030 2.307 20.259 1.00 98.25 200 LEU A CA 1
ATOM 1668 C C . LEU A 1 200 ? 10.303 1.439 21.287 1.00 98.25 200 LEU A C 1
ATOM 1670 O O . LEU A 1 200 ? 10.282 0.224 21.125 1.00 98.25 200 LEU A O 1
ATOM 1674 N N . ALA A 1 201 ? 9.636 2.052 22.269 1.00 98.25 201 ALA A N 1
ATOM 1675 C CA . ALA A 1 201 ? 8.882 1.323 23.288 1.00 98.25 201 ALA A CA 1
ATOM 1676 C C . ALA A 1 201 ? 7.740 0.488 22.683 1.00 98.25 201 ALA A C 1
ATOM 1678 O O . ALA A 1 201 ? 7.543 -0.659 23.074 1.00 98.25 201 ALA A O 1
ATOM 1679 N N . TYR A 1 202 ? 7.013 1.035 21.699 1.00 98.00 202 TYR A N 1
ATOM 1680 C CA . TYR A 1 202 ? 5.995 0.275 20.973 1.00 98.00 202 TYR A CA 1
ATOM 1681 C C . TYR A 1 202 ? 6.620 -0.912 20.233 1.00 98.00 202 TYR A C 1
ATOM 1683 O O . TYR A 1 202 ? 6.125 -2.023 20.335 1.00 98.00 202 TYR A O 1
ATOM 1691 N N . THR A 1 203 ? 7.733 -0.718 19.527 1.00 98.12 203 THR A N 1
ATOM 1692 C CA . THR A 1 203 ? 8.386 -1.814 18.791 1.00 98.12 203 THR A CA 1
ATOM 1693 C C . THR A 1 203 ? 8.890 -2.906 19.738 1.00 98.12 203 THR A C 1
ATOM 1695 O O . THR A 1 203 ? 8.651 -4.085 19.496 1.00 98.12 203 THR A O 1
ATOM 1698 N N . GLU A 1 204 ? 9.526 -2.523 20.846 1.00 97.62 204 GLU A N 1
ATOM 1699 C CA . GLU A 1 204 ? 10.010 -3.445 21.880 1.00 97.62 204 GLU A CA 1
ATOM 1700 C C . GLU A 1 204 ? 8.864 -4.257 22.503 1.00 97.62 204 GLU A C 1
ATOM 1702 O O . GLU A 1 204 ? 8.991 -5.464 22.695 1.00 97.62 204 GLU A O 1
ATOM 1707 N N . GLN A 1 205 ? 7.706 -3.629 22.731 1.00 97.56 205 GLN A N 1
ATOM 1708 C CA . GLN A 1 205 ? 6.515 -4.290 23.268 1.00 97.56 205 GLN A CA 1
ATOM 1709 C C . GLN A 1 205 ? 5.991 -5.428 22.370 1.00 97.56 205 GLN A C 1
ATOM 1711 O O . GLN A 1 205 ? 5.468 -6.417 22.888 1.00 97.56 205 GLN A O 1
ATOM 1716 N N . TYR A 1 206 ? 6.132 -5.308 21.045 1.00 97.44 206 TYR A N 1
ATOM 1717 C CA . TYR A 1 206 ? 5.672 -6.314 20.075 1.00 97.44 206 TYR A CA 1
ATOM 1718 C C . TYR A 1 206 ? 6.788 -7.223 19.548 1.00 97.44 206 TYR A C 1
ATOM 1720 O O . TYR A 1 206 ? 6.500 -8.113 18.752 1.00 97.44 206 TYR A O 1
ATOM 1728 N N . LEU A 1 207 ? 8.032 -7.059 20.004 1.00 97.12 207 LEU A N 1
ATOM 1729 C CA . LEU A 1 207 ? 9.181 -7.809 19.491 1.00 97.12 207 LEU A CA 1
ATOM 1730 C C . LEU A 1 207 ? 9.016 -9.331 19.649 1.00 97.12 207 LEU A C 1
ATOM 1732 O O . LEU A 1 207 ? 9.333 -10.073 18.728 1.00 97.12 207 LEU A O 1
ATOM 1736 N N . GLU A 1 208 ? 8.446 -9.791 20.771 1.00 95.88 208 GLU A N 1
ATOM 1737 C CA . GLU A 1 208 ? 8.134 -11.216 21.007 1.00 95.88 208 GLU A CA 1
ATOM 1738 C C . GLU A 1 208 ? 7.041 -11.777 20.075 1.00 95.88 208 GLU A C 1
ATOM 1740 O O . GLU A 1 208 ? 6.877 -12.990 19.998 1.00 95.88 208 GLU A O 1
ATOM 1745 N N . TYR A 1 209 ? 6.282 -10.914 19.392 1.00 95.50 209 TYR A N 1
ATOM 1746 C CA . TYR A 1 209 ? 5.163 -11.283 18.517 1.00 95.50 209 TYR A CA 1
ATOM 1747 C C . TYR A 1 209 ? 5.500 -11.144 17.031 1.00 95.50 209 TYR A C 1
ATOM 1749 O O . TYR A 1 209 ? 4.633 -11.411 16.199 1.00 95.50 209 TYR A O 1
ATOM 1757 N N . ASP A 1 210 ? 6.707 -10.687 16.687 1.00 97.31 210 ASP A N 1
ATOM 1758 C CA . ASP A 1 210 ? 7.155 -10.547 15.303 1.00 97.31 210 ASP A CA 1
ATOM 1759 C C . ASP A 1 210 ? 7.801 -11.861 14.822 1.00 97.31 210 ASP A C 1
ATOM 1761 O O . ASP A 1 210 ? 8.916 -12.175 15.253 1.00 97.31 210 ASP A O 1
ATOM 1765 N N . PRO A 1 211 ? 7.168 -12.609 13.892 1.00 95.94 211 PRO A N 1
ATOM 1766 C CA . PRO A 1 211 ? 7.685 -13.894 13.421 1.00 95.94 211 PRO A CA 1
ATOM 1767 C C . PRO A 1 211 ? 9.030 -13.812 12.684 1.00 95.94 211 PRO A C 1
ATOM 1769 O O . PRO A 1 211 ? 9.654 -14.851 12.458 1.00 95.94 211 PRO A O 1
ATOM 1772 N N . PHE A 1 212 ? 9.467 -12.617 12.265 1.00 97.50 212 PHE A N 1
ATOM 1773 C CA . PHE A 1 212 ? 10.779 -12.413 11.644 1.00 97.50 212 PHE A CA 1
ATOM 1774 C C . PHE A 1 212 ? 11.905 -12.258 12.669 1.00 97.50 212 PHE A C 1
ATOM 1776 O O . PHE A 1 212 ? 13.061 -12.516 12.335 1.00 97.50 212 PHE A O 1
ATOM 1783 N N . LEU A 1 213 ? 11.587 -11.826 13.893 1.00 96.56 213 LEU A N 1
ATOM 1784 C CA . LEU A 1 213 ? 12.565 -11.601 14.961 1.00 96.56 213 LEU A CA 1
ATOM 1785 C C . LEU A 1 213 ? 12.563 -12.739 15.981 1.00 96.56 213 LEU A C 1
ATOM 1787 O O . LEU A 1 213 ? 13.627 -13.159 16.437 1.00 96.56 213 LEU A O 1
ATOM 1791 N N . VAL A 1 214 ? 11.378 -13.248 16.323 1.00 96.25 214 VAL A N 1
ATOM 1792 C CA . VAL A 1 214 ? 11.184 -14.341 17.276 1.00 96.25 214 VAL A CA 1
ATOM 1793 C C . VAL A 1 214 ? 10.348 -15.436 16.607 1.00 96.25 214 VAL A C 1
ATOM 1795 O O . VAL A 1 214 ? 9.228 -15.164 16.176 1.00 96.25 214 VAL A O 1
ATOM 1798 N N . PRO A 1 215 ? 10.856 -16.679 16.499 1.00 94.44 215 PRO A N 1
ATOM 1799 C CA . PRO A 1 215 ? 10.097 -17.773 15.905 1.00 94.44 215 PRO A CA 1
ATOM 1800 C C . PRO A 1 215 ? 8.778 -18.019 16.659 1.00 94.44 215 PRO A C 1
ATOM 1802 O O . PRO A 1 215 ? 8.805 -18.143 17.887 1.00 94.44 215 PRO A O 1
ATOM 1805 N N . PRO A 1 216 ? 7.635 -18.112 15.957 1.00 93.69 216 PRO A N 1
ATOM 1806 C CA . PRO A 1 216 ? 6.355 -18.412 16.587 1.00 93.69 216 PRO A CA 1
ATOM 1807 C C . PRO A 1 216 ? 6.306 -19.864 17.091 1.00 93.69 216 PRO A C 1
ATOM 1809 O O . PRO A 1 216 ? 6.924 -20.754 16.509 1.00 93.69 216 PRO A O 1
ATOM 1812 N N . ASP A 1 217 ? 5.538 -20.096 18.157 1.00 89.25 217 ASP A N 1
ATOM 1813 C CA . ASP A 1 217 ? 5.263 -21.416 18.748 1.00 89.25 217 ASP A CA 1
ATOM 1814 C C . ASP A 1 217 ? 3.990 -22.012 18.104 1.00 89.25 217 ASP A C 1
ATOM 1816 O O . ASP A 1 217 ? 2.954 -21.342 18.138 1.00 89.25 217 ASP A O 1
ATOM 1820 N N . PRO A 1 218 ? 4.007 -23.227 17.512 1.00 92.44 218 PRO A N 1
ATOM 1821 C CA . PRO A 1 218 ? 5.109 -24.199 17.509 1.00 92.44 218 PRO A CA 1
ATOM 1822 C C . PRO A 1 218 ? 6.192 -23.949 16.456 1.00 92.44 218 PRO A C 1
ATOM 1824 O O . PRO A 1 218 ? 7.357 -24.270 16.685 1.00 92.44 218 PRO A O 1
ATOM 1827 N N . SER A 1 219 ? 5.828 -23.422 15.287 1.00 95.12 219 SER A N 1
ATOM 1828 C CA . SER A 1 219 ? 6.776 -23.112 14.218 1.00 95.12 219 SER A CA 1
ATOM 1829 C C . SER A 1 219 ? 6.186 -22.109 13.228 1.00 95.12 219 SER A C 1
ATOM 1831 O O . SER A 1 219 ? 4.976 -21.884 13.202 1.00 95.12 219 SER A O 1
ATOM 1833 N N . ASN A 1 220 ? 7.040 -21.485 12.410 1.00 96.44 220 ASN A N 1
ATOM 1834 C CA . ASN A 1 220 ? 6.592 -20.605 11.332 1.00 96.44 220 ASN A CA 1
ATOM 1835 C C . ASN A 1 220 ? 6.090 -21.453 10.145 1.00 96.44 220 ASN A C 1
ATOM 1837 O O . ASN A 1 220 ? 6.929 -22.106 9.516 1.00 96.44 220 ASN A O 1
ATOM 1841 N N . PRO A 1 221 ? 4.793 -21.391 9.777 1.00 97.75 221 PRO A N 1
ATOM 1842 C CA . PRO A 1 221 ? 4.226 -22.241 8.725 1.00 97.75 221 PRO A CA 1
ATOM 1843 C C . PRO A 1 221 ? 4.916 -22.110 7.366 1.00 97.75 221 PRO A C 1
ATOM 1845 O O . PRO A 1 221 ? 4.953 -23.064 6.602 1.00 97.75 221 PRO A O 1
ATOM 1848 N N . TRP A 1 222 ? 5.505 -20.948 7.065 1.00 97.44 222 TRP A N 1
ATOM 1849 C CA . TRP A 1 222 ? 6.224 -20.717 5.807 1.00 97.44 222 TRP A CA 1
ATOM 1850 C C . TRP A 1 222 ? 7.595 -21.407 5.736 1.00 97.44 222 TRP A C 1
ATOM 1852 O O . TRP A 1 222 ? 8.210 -21.422 4.673 1.00 97.44 222 TRP A O 1
ATOM 1862 N N . ILE A 1 223 ? 8.110 -21.900 6.866 1.00 97.50 223 ILE A N 1
ATOM 1863 C CA . ILE A 1 223 ? 9.418 -22.567 6.974 1.00 97.50 223 ILE A CA 1
ATOM 1864 C C . ILE A 1 223 ? 9.241 -24.067 7.225 1.00 97.50 223 ILE A C 1
ATOM 1866 O O . ILE A 1 223 ? 10.023 -24.866 6.718 1.00 97.50 223 ILE A O 1
ATOM 1870 N N . SER A 1 224 ? 8.256 -24.442 8.041 1.00 96.88 224 SER A N 1
ATOM 1871 C CA . SER A 1 224 ? 8.020 -25.828 8.454 1.00 96.88 224 SER A CA 1
ATOM 1872 C C . SER A 1 224 ? 6.961 -26.560 7.632 1.00 96.88 224 SER A C 1
ATOM 1874 O O . SER A 1 224 ? 6.825 -27.768 7.805 1.00 96.88 224 SER A O 1
ATOM 1876 N N . ASP A 1 225 ? 6.199 -25.848 6.793 1.00 96.88 225 ASP A N 1
ATOM 1877 C CA . ASP A 1 225 ? 4.991 -26.348 6.121 1.00 96.88 225 ASP A CA 1
ATOM 1878 C C . ASP A 1 225 ? 3.929 -26.912 7.098 1.00 96.88 225 ASP A C 1
ATOM 1880 O O . ASP A 1 225 ? 3.046 -27.676 6.709 1.00 96.88 225 ASP A O 1
ATOM 1884 N N . ASP A 1 226 ? 3.988 -26.512 8.376 1.00 96.12 226 ASP A N 1
ATOM 1885 C CA . ASP A 1 226 ? 3.028 -26.872 9.424 1.00 96.12 226 ASP A CA 1
ATOM 1886 C C . ASP A 1 226 ? 2.067 -25.706 9.708 1.00 96.12 226 ASP A C 1
ATOM 1888 O O . ASP A 1 226 ? 2.462 -24.654 10.215 1.00 96.12 226 ASP A O 1
ATOM 1892 N N . THR A 1 227 ? 0.778 -25.894 9.414 1.00 97.19 227 THR A N 1
ATOM 1893 C CA . THR A 1 227 ? -0.263 -24.866 9.579 1.00 97.19 227 THR A CA 1
ATOM 1894 C C . THR A 1 227 ? -0.810 -24.746 11.002 1.00 97.19 227 THR A C 1
ATOM 1896 O O . THR A 1 227 ? -1.653 -23.878 11.246 1.00 97.19 227 THR A O 1
ATOM 1899 N N . THR A 1 228 ? -0.323 -25.550 11.954 1.00 95.81 228 THR A N 1
ATOM 1900 C CA . THR A 1 228 ? -0.809 -25.583 13.347 1.00 95.81 228 THR A CA 1
ATOM 1901 C C . THR A 1 228 ? -0.826 -24.196 13.999 1.00 95.81 228 THR A C 1
ATOM 1903 O O . THR A 1 228 ? -1.773 -23.850 14.703 1.00 95.81 228 THR A O 1
ATOM 1906 N N . PHE A 1 229 ? 0.178 -23.352 13.734 1.00 94.50 229 PHE A N 1
ATOM 1907 C CA . PHE A 1 229 ? 0.219 -21.985 14.269 1.00 94.50 229 PHE A CA 1
ATOM 1908 C C . PHE A 1 229 ? -1.003 -21.141 13.856 1.00 94.50 229 PHE A C 1
ATOM 1910 O O . PHE A 1 229 ? -1.587 -20.446 14.688 1.00 94.50 229 PHE A O 1
ATOM 1917 N N . TRP A 1 230 ? -1.436 -21.218 12.592 1.00 95.81 230 TRP A N 1
ATOM 1918 C CA . TRP A 1 230 ? -2.610 -20.475 12.119 1.00 95.81 230 TRP A CA 1
ATOM 1919 C C . TRP A 1 230 ? -3.909 -20.981 12.747 1.00 95.81 230 TRP A C 1
ATOM 1921 O O . TRP A 1 230 ? -4.794 -20.182 13.052 1.00 95.81 230 TRP A O 1
ATOM 1931 N N . GLU A 1 231 ? -4.016 -22.291 12.967 1.00 95.19 231 GLU A N 1
ATOM 1932 C CA . GLU A 1 231 ? -5.169 -22.900 13.637 1.00 95.19 231 GLU A CA 1
ATOM 1933 C C . GLU A 1 231 ? -5.265 -22.457 15.102 1.00 95.19 231 GLU A C 1
ATOM 1935 O O . GLU A 1 231 ? -6.349 -22.103 15.572 1.00 95.19 231 GLU A O 1
ATOM 1940 N N . LEU A 1 232 ? -4.129 -22.393 15.807 1.00 92.25 232 LEU A N 1
ATOM 1941 C CA . LEU A 1 232 ? -4.056 -21.893 17.182 1.00 92.25 232 LEU A CA 1
ATOM 1942 C C . LEU A 1 232 ? -4.450 -20.411 17.279 1.00 92.25 232 LEU A C 1
ATOM 1944 O O . LEU A 1 232 ? -5.232 -20.043 18.157 1.00 92.25 232 LEU A O 1
ATOM 1948 N N . GLU A 1 233 ? -3.984 -19.564 16.359 1.00 91.31 233 GLU A N 1
ATOM 1949 C CA . GLU A 1 233 ? -4.354 -18.142 16.334 1.00 91.31 233 GLU A CA 1
ATOM 1950 C C . GLU A 1 233 ? -5.834 -17.917 15.975 1.00 91.31 233 GLU A C 1
ATOM 1952 O O . GLU A 1 233 ? -6.454 -16.983 16.485 1.00 91.31 233 GLU A O 1
ATOM 1957 N N . ALA A 1 234 ? -6.438 -18.788 15.160 1.00 92.62 234 ALA A N 1
ATOM 1958 C CA . ALA A 1 234 ? -7.867 -18.742 14.833 1.00 92.62 234 ALA A CA 1
ATOM 1959 C C . ALA A 1 234 ? -8.771 -19.378 15.908 1.00 92.62 234 ALA A C 1
ATOM 1961 O O . ALA A 1 234 ? -9.994 -19.205 15.872 1.00 92.62 234 ALA A O 1
ATOM 1962 N N . SER A 1 235 ? -8.188 -20.107 16.864 1.00 92.19 235 SER A N 1
ATOM 1963 C CA . SER A 1 235 ? -8.922 -20.819 17.908 1.00 92.19 235 SER A CA 1
ATOM 1964 C C . SER A 1 235 ? -9.782 -19.883 18.766 1.00 92.19 235 SER A C 1
ATOM 1966 O O . SER A 1 235 ? -9.461 -18.710 18.993 1.00 92.19 235 SER A O 1
ATOM 1968 N N . LYS A 1 236 ? -10.888 -20.431 19.289 1.00 91.44 236 LYS A N 1
ATOM 1969 C CA . LYS A 1 236 ? -11.724 -19.778 20.311 1.00 91.44 236 LYS A CA 1
ATOM 1970 C C . LYS A 1 236 ? -11.100 -19.839 21.706 1.00 91.44 236 LYS A C 1
ATOM 1972 O O . LYS A 1 236 ? -11.510 -19.079 22.578 1.00 91.44 236 LYS A O 1
ATOM 1977 N N . GLU A 1 237 ? -10.128 -20.724 21.907 1.00 90.19 237 GLU A N 1
ATOM 1978 C CA . GLU A 1 237 ? -9.345 -20.842 23.135 1.00 90.19 237 GLU A CA 1
ATOM 1979 C C . GLU A 1 237 ? -8.004 -20.123 22.929 1.00 90.19 237 GLU A C 1
ATOM 1981 O O . GLU A 1 237 ? -7.110 -20.664 22.275 1.00 90.19 237 GLU A O 1
ATOM 1986 N N . PRO A 1 238 ? -7.857 -18.877 23.414 1.00 90.62 238 PRO A N 1
ATOM 1987 C CA . PRO A 1 238 ? -6.691 -18.064 23.113 1.00 90.62 238 PRO A CA 1
ATOM 1988 C C . PRO A 1 238 ? -5.478 -18.548 23.913 1.00 90.62 238 PRO A C 1
ATOM 1990 O O . PRO A 1 238 ? -5.546 -18.751 25.127 1.00 90.62 238 PRO A O 1
ATOM 1993 N N . GLY A 1 239 ? -4.336 -18.682 23.237 1.00 89.25 239 GLY A N 1
ATOM 1994 C CA . GLY A 1 239 ? -3.060 -18.955 23.891 1.00 89.25 239 GLY A CA 1
ATOM 1995 C C . GLY A 1 239 ? -2.614 -17.810 24.810 1.00 89.25 239 GLY A C 1
ATOM 1996 O O . GLY A 1 239 ? -3.052 -16.665 24.687 1.00 89.25 239 GLY A O 1
ATOM 1997 N N . GLN A 1 240 ? -1.680 -18.098 25.721 1.00 91.12 240 GLN A N 1
ATOM 1998 C CA . GLN A 1 240 ? -1.214 -17.120 26.713 1.00 91.12 240 GLN A CA 1
ATOM 1999 C C . GLN A 1 240 ? -0.635 -15.842 26.084 1.00 91.12 240 GLN A C 1
ATOM 2001 O O . GLN A 1 240 ? -0.883 -14.755 26.599 1.00 91.12 240 GLN A O 1
ATOM 2006 N N . GLN A 1 241 ? 0.121 -15.953 24.985 1.00 91.44 241 GLN A N 1
ATOM 2007 C CA . GLN A 1 241 ? 0.681 -14.787 24.292 1.00 91.44 241 GLN A CA 1
ATOM 2008 C C . GLN A 1 241 ? -0.431 -13.896 23.722 1.00 91.44 241 GLN A C 1
ATOM 2010 O O . GLN A 1 241 ? -0.438 -12.691 23.963 1.00 91.44 241 GLN A O 1
ATOM 2015 N N . ARG A 1 242 ? -1.434 -14.488 23.064 1.00 94.44 242 ARG A N 1
ATOM 2016 C CA . ARG A 1 242 ? -2.606 -13.768 22.549 1.00 94.44 242 ARG A CA 1
ATOM 2017 C C . ARG A 1 242 ? -3.362 -13.027 23.659 1.00 94.44 242 ARG A C 1
ATOM 2019 O O . ARG A 1 242 ? -3.671 -11.852 23.492 1.00 94.44 242 ARG A O 1
ATOM 2026 N N . VAL A 1 243 ? -3.559 -13.654 24.825 1.00 96.12 243 VAL A N 1
ATOM 2027 C CA . VAL A 1 243 ? -4.166 -12.994 26.002 1.00 96.12 243 VAL A CA 1
ATOM 2028 C C . VAL A 1 243 ? -3.268 -11.880 26.559 1.00 96.12 243 VAL A C 1
ATOM 2030 O O . VAL A 1 243 ? -3.753 -10.781 26.819 1.00 96.12 243 VAL A O 1
ATOM 2033 N N . LYS A 1 244 ? -1.954 -12.119 26.705 1.00 95.62 244 LYS A N 1
ATOM 2034 C CA . LYS A 1 244 ? -0.968 -11.123 27.181 1.00 95.62 244 LYS A CA 1
ATOM 2035 C C . LYS A 1 244 ? -0.988 -9.860 26.313 1.00 95.62 244 LYS A C 1
ATOM 2037 O O . LYS A 1 244 ? -0.882 -8.757 26.850 1.00 95.62 244 LYS A O 1
ATOM 2042 N N . ARG A 1 245 ? -1.177 -10.015 25.000 1.00 96.81 245 ARG A N 1
ATOM 2043 C CA . ARG A 1 245 ? -1.263 -8.918 24.027 1.00 96.81 245 ARG A CA 1
ATOM 2044 C C . ARG A 1 245 ? -2.451 -7.988 24.269 1.00 96.81 245 ARG A C 1
ATOM 2046 O O . ARG A 1 245 ? -2.315 -6.782 24.084 1.00 96.81 245 ARG A O 1
ATOM 2053 N N . TRP A 1 246 ? -3.587 -8.493 24.754 1.00 97.56 246 TRP A N 1
ATOM 2054 C CA . TRP A 1 246 ? -4.718 -7.638 25.142 1.00 97.56 246 TRP A CA 1
ATOM 2055 C C . TRP A 1 246 ? -4.313 -6.639 26.238 1.00 97.56 246 TRP A C 1
ATOM 2057 O O . TRP A 1 246 ? -4.733 -5.483 26.226 1.00 97.56 246 TRP A O 1
ATOM 2067 N N . GLY A 1 247 ? -3.410 -7.030 27.140 1.00 96.81 247 GLY A N 1
ATOM 2068 C CA . GLY A 1 247 ? -2.863 -6.151 28.175 1.00 96.81 247 GLY A CA 1
ATOM 2069 C C . GLY A 1 247 ? -2.101 -4.924 27.654 1.00 96.81 247 GLY A C 1
ATOM 2070 O O . GLY A 1 247 ? -1.872 -3.995 28.425 1.00 96.81 247 GLY A O 1
ATOM 2071 N N . PHE A 1 248 ? -1.729 -4.875 26.371 1.00 96.94 248 PHE A N 1
ATOM 2072 C CA . PHE A 1 248 ? -1.018 -3.733 25.783 1.00 96.94 248 PHE A CA 1
ATOM 2073 C C . PHE A 1 248 ? -1.917 -2.513 25.578 1.00 96.94 248 PHE A C 1
ATOM 2075 O O . PHE A 1 248 ? -1.439 -1.379 25.602 1.00 96.94 248 PHE A O 1
ATOM 2082 N N . GLY A 1 249 ? -3.221 -2.728 25.409 1.00 96.62 249 GLY A N 1
ATOM 2083 C CA . GLY A 1 249 ? -4.192 -1.653 25.271 1.00 96.62 249 GLY A CA 1
ATOM 2084 C C . GLY A 1 249 ? -5.546 -2.142 24.774 1.00 96.62 249 GLY A C 1
ATOM 2085 O O . GLY A 1 249 ? -5.664 -3.225 24.206 1.00 96.62 249 GLY A O 1
ATOM 2086 N N . MET A 1 250 ? -6.570 -1.304 24.959 1.00 98.00 250 MET A N 1
ATOM 2087 C CA . MET A 1 250 ? -7.954 -1.623 24.582 1.00 98.00 250 MET A CA 1
ATOM 2088 C C . MET A 1 250 ? -8.099 -1.976 23.102 1.00 98.00 250 MET A C 1
ATOM 2090 O O . MET A 1 250 ? -8.879 -2.855 22.750 1.00 98.00 250 MET A O 1
ATOM 2094 N N . ASP A 1 251 ? -7.305 -1.344 22.239 1.00 97.38 251 ASP A N 1
ATOM 2095 C CA . ASP A 1 251 ? -7.318 -1.606 20.801 1.00 97.38 251 ASP A CA 1
ATOM 2096 C C . ASP A 1 251 ? -6.962 -3.059 20.459 1.00 97.38 251 ASP A C 1
ATOM 2098 O O . ASP A 1 251 ? -7.530 -3.612 19.521 1.00 97.38 251 ASP A O 1
ATOM 2102 N N . GLU A 1 252 ? -6.067 -3.699 21.217 1.00 97.88 252 GLU A N 1
ATOM 2103 C CA . GLU A 1 252 ? -5.680 -5.090 20.960 1.00 97.88 252 GLU A CA 1
ATOM 2104 C C . GLU A 1 252 ? -6.814 -6.059 21.313 1.00 97.88 252 GLU A C 1
ATOM 2106 O O . GLU A 1 252 ? -7.128 -6.940 20.514 1.00 97.88 252 GLU A O 1
ATOM 2111 N N . ALA A 1 253 ? -7.506 -5.848 22.439 1.00 97.31 253 ALA A N 1
ATOM 2112 C CA . ALA A 1 253 ? -8.690 -6.639 22.776 1.00 97.31 253 ALA A CA 1
ATOM 2113 C C . ALA A 1 253 ? -9.867 -6.378 21.828 1.00 97.31 253 ALA A C 1
ATOM 2115 O O . ALA A 1 253 ? -10.591 -7.308 21.495 1.00 97.31 253 ALA A O 1
ATOM 2116 N N . LEU A 1 254 ? -10.079 -5.138 21.373 1.00 97.25 254 LEU A N 1
ATOM 2117 C CA . LEU A 1 254 ? -11.190 -4.820 20.468 1.00 97.25 254 LEU A CA 1
ATOM 2118 C C . LEU A 1 254 ? -10.987 -5.383 19.055 1.00 97.25 254 LEU A C 1
ATOM 2120 O O . LEU A 1 254 ? -11.977 -5.729 18.399 1.00 97.25 254 LEU A O 1
ATOM 2124 N N . LYS A 1 255 ? -9.739 -5.483 18.578 1.00 96.12 255 LYS A N 1
ATOM 2125 C CA . LYS A 1 255 ? -9.399 -6.146 17.305 1.00 96.12 255 LYS A CA 1
ATOM 2126 C C . LYS A 1 255 ? -9.596 -7.659 17.381 1.00 96.12 255 LYS A C 1
ATOM 2128 O O . LYS A 1 255 ? -10.040 -8.252 16.401 1.00 96.12 255 LYS A O 1
ATOM 2133 N N . ASP A 1 256 ? -9.291 -8.261 18.526 1.00 96.75 256 ASP A N 1
ATOM 2134 C CA . ASP A 1 256 ? -9.435 -9.694 18.761 1.00 96.75 256 ASP A CA 1
ATOM 2135 C C . ASP A 1 256 ? -10.910 -10.082 19.015 1.00 96.75 256 ASP A C 1
ATOM 2137 O O . ASP A 1 256 ? -11.521 -9.579 19.959 1.00 96.75 256 ASP A O 1
ATOM 2141 N N . PRO A 1 257 ? -11.520 -10.990 18.227 1.00 96.00 257 PRO A N 1
ATOM 2142 C CA . PRO A 1 257 ? -12.900 -11.420 18.457 1.00 96.00 257 PRO A CA 1
ATOM 2143 C C . PRO A 1 257 ? -13.134 -12.024 19.848 1.00 96.00 257 PRO A C 1
ATOM 2145 O O . PRO A 1 257 ? -14.152 -11.733 20.476 1.00 96.00 257 PRO A O 1
ATOM 2148 N N . VAL A 1 258 ? -12.186 -12.826 20.344 1.00 96.44 258 VAL A N 1
ATOM 2149 C CA . VAL A 1 258 ? -12.278 -13.461 21.665 1.00 96.44 258 VAL A CA 1
ATOM 2150 C C . VAL A 1 258 ? -12.010 -12.426 22.753 1.00 96.44 258 VAL A C 1
ATOM 2152 O O . VAL A 1 258 ? -12.737 -12.381 23.742 1.00 96.44 258 VAL A O 1
ATOM 2155 N N . GLY A 1 259 ? -11.029 -11.541 22.554 1.00 96.88 259 GLY A N 1
ATOM 2156 C CA . GLY A 1 259 ? -10.747 -10.439 23.483 1.00 96.88 259 GLY A CA 1
A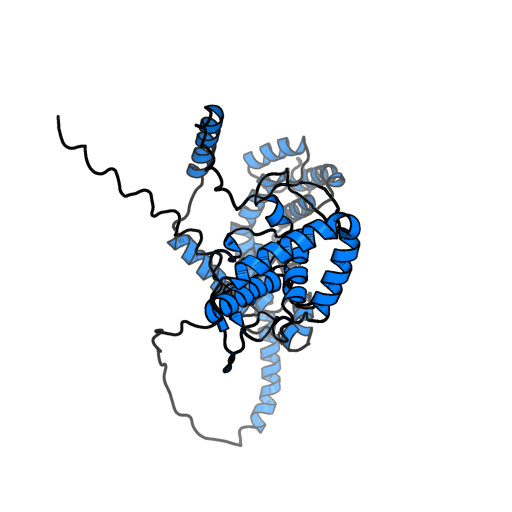TOM 2157 C C . GLY A 1 259 ? -11.962 -9.530 23.686 1.00 96.88 259 GLY A C 1
ATOM 2158 O O . GLY A 1 259 ? -12.327 -9.213 24.820 1.00 96.88 259 GLY A O 1
ATOM 2159 N N . ARG A 1 260 ? -12.655 -9.189 22.595 1.00 97.56 260 ARG A N 1
ATOM 2160 C CA . ARG A 1 260 ? -13.902 -8.418 22.615 1.00 97.56 260 ARG A CA 1
ATOM 2161 C C . ARG A 1 260 ? -15.019 -9.140 23.359 1.00 97.56 260 ARG A C 1
ATOM 2163 O O . ARG A 1 260 ? -15.729 -8.501 24.128 1.00 97.56 260 ARG A O 1
ATOM 2170 N N . GLU A 1 261 ? -15.181 -10.443 23.141 1.00 96.88 261 GLU A N 1
ATOM 2171 C CA . GLU A 1 261 ? -16.190 -11.248 23.837 1.00 96.88 261 GLU A CA 1
ATOM 2172 C C . GLU A 1 261 ? -15.928 -11.286 25.349 1.00 96.88 261 GLU A C 1
ATOM 2174 O O . GLU A 1 261 ? -16.848 -11.081 26.138 1.00 96.88 261 GLU A O 1
ATOM 2179 N N . GLN A 1 262 ? -14.675 -11.494 25.766 1.00 96.75 262 GLN A N 1
ATOM 2180 C CA . GLN A 1 262 ? -14.306 -11.510 27.185 1.00 96.75 262 GLN A CA 1
ATOM 2181 C C . GLN A 1 262 ? -14.483 -10.136 27.837 1.00 96.75 262 GLN A C 1
ATOM 2183 O O . GLN A 1 262 ? -14.994 -10.047 28.954 1.00 96.75 262 GLN A O 1
ATOM 2188 N N . PHE A 1 263 ? -14.123 -9.060 27.133 1.00 97.94 263 PHE A N 1
ATOM 2189 C CA . PHE A 1 263 ? -14.351 -7.709 27.633 1.00 97.94 263 PHE A CA 1
ATOM 2190 C C . PHE A 1 263 ? -15.849 -7.389 27.742 1.00 97.94 263 PHE A C 1
ATOM 2192 O O . PHE A 1 263 ? -16.282 -6.845 28.754 1.00 97.94 263 PHE A O 1
ATOM 2199 N N . LEU A 1 264 ? -16.664 -7.795 26.762 1.00 97.75 264 LEU A N 1
ATOM 2200 C CA . LEU A 1 264 ? -18.118 -7.632 26.820 1.00 97.75 264 LEU A CA 1
ATOM 2201 C C . LEU A 1 264 ? -18.732 -8.388 28.005 1.00 97.75 264 LEU A C 1
ATOM 2203 O O . LEU A 1 264 ? -19.495 -7.791 28.757 1.00 97.75 264 LEU A O 1
ATOM 2207 N N . LYS A 1 265 ? -18.353 -9.655 28.218 1.00 96.69 265 LYS A N 1
ATOM 2208 C CA . LYS A 1 265 ? -18.811 -10.456 29.370 1.00 96.69 265 LYS A CA 1
ATOM 2209 C C . LYS A 1 265 ? -18.474 -9.793 30.704 1.00 96.69 265 LYS A C 1
ATOM 2211 O O . LYS A 1 265 ? -19.294 -9.787 31.618 1.00 96.69 265 LYS A O 1
ATOM 2216 N N . PHE A 1 266 ? -17.280 -9.211 30.814 1.00 97.25 266 PHE A N 1
ATOM 2217 C CA . PHE A 1 266 ? -16.891 -8.446 31.996 1.00 97.25 266 PHE A CA 1
ATOM 2218 C C . PHE A 1 266 ? -17.806 -7.230 32.207 1.00 97.25 266 PHE A C 1
ATOM 2220 O O . PHE A 1 266 ? -18.340 -7.052 33.300 1.00 97.25 266 PHE A O 1
ATOM 2227 N N . LEU A 1 267 ? -18.065 -6.439 31.165 1.00 96.38 267 LEU A N 1
ATOM 2228 C CA . LEU A 1 267 ? -18.956 -5.278 31.267 1.00 96.38 267 LEU A CA 1
ATOM 2229 C C . LEU A 1 267 ? -20.405 -5.666 31.584 1.00 96.38 267 LEU A C 1
ATOM 2231 O O . LEU A 1 267 ? -21.086 -4.943 32.303 1.00 96.38 267 LEU A O 1
ATOM 2235 N N . GLU A 1 268 ? -20.885 -6.803 31.078 1.00 96.06 268 GLU A N 1
ATOM 2236 C CA . GLU A 1 268 ? -22.206 -7.343 31.422 1.00 96.06 268 GLU A CA 1
ATOM 2237 C C . GLU A 1 268 ? -22.296 -7.699 32.908 1.00 96.06 268 GLU A C 1
ATOM 2239 O O . GLU A 1 268 ? -23.304 -7.395 33.542 1.00 96.06 268 GLU A O 1
ATOM 2244 N N . SER A 1 269 ? -21.227 -8.257 33.487 1.00 94.25 269 SER A N 1
ATOM 2245 C CA . SER A 1 269 ? -21.166 -8.541 34.928 1.00 94.25 269 SER A CA 1
ATOM 2246 C C . SER A 1 269 ? -21.160 -7.279 35.802 1.00 94.25 269 SER A C 1
ATOM 2248 O O . SER A 1 269 ? -21.600 -7.325 36.948 1.00 94.25 269 SER A O 1
ATOM 2250 N N . GLU A 1 270 ? -20.711 -6.147 35.251 1.00 93.38 270 GLU A N 1
ATOM 2251 C CA . GLU A 1 270 ? -20.731 -4.832 35.902 1.00 93.38 270 GLU A CA 1
ATOM 2252 C C . GLU A 1 270 ? -21.918 -3.955 35.463 1.00 93.38 270 GLU A C 1
ATOM 2254 O O . GLU A 1 270 ? -21.957 -2.775 35.805 1.00 93.38 270 GLU A O 1
ATOM 2259 N N . PHE A 1 271 ? -22.873 -4.499 34.698 1.00 90.44 271 PHE A N 1
ATOM 2260 C CA . PHE A 1 271 ? -24.027 -3.763 34.165 1.00 90.44 271 PHE A CA 1
ATOM 2261 C C . PHE A 1 271 ? -23.652 -2.474 33.397 1.00 90.44 271 PHE A C 1
ATOM 2263 O O . PHE A 1 271 ? -24.334 -1.463 33.523 1.00 90.44 271 PHE A O 1
ATOM 2270 N N . SER A 1 272 ? -22.565 -2.509 32.614 1.00 93.88 272 SER A N 1
ATOM 2271 C CA . SER A 1 272 ? -22.039 -1.368 31.831 1.00 93.88 272 SER A CA 1
ATOM 2272 C C . SER A 1 272 ? -21.720 -1.717 30.363 1.00 93.88 272 SER A C 1
ATOM 2274 O O . SER A 1 272 ? -20.884 -1.098 29.693 1.00 93.88 272 SER A O 1
ATOM 2276 N N . SER A 1 273 ? -22.359 -2.773 29.851 1.00 96.00 273 SER A N 1
ATOM 2277 C CA . SER A 1 273 ? -22.132 -3.322 28.504 1.00 96.00 273 SER A CA 1
ATOM 2278 C C . SER A 1 273 ? -22.633 -2.437 27.356 1.00 96.00 273 SER A C 1
ATOM 2280 O O . SER A 1 273 ? -22.160 -2.574 26.224 1.00 96.00 273 SER A O 1
ATOM 2282 N N . GLU A 1 274 ? -23.556 -1.514 27.629 1.00 96.69 274 GLU A N 1
ATOM 2283 C CA . GLU A 1 274 ? -24.164 -0.593 26.666 1.00 96.69 274 GLU A CA 1
ATOM 2284 C C . GLU A 1 274 ? -23.119 0.256 25.934 1.00 96.69 274 GLU A C 1
ATOM 2286 O O . GLU A 1 274 ? -23.219 0.442 24.722 1.00 96.69 274 GLU A O 1
ATOM 2291 N N . ASN A 1 275 ? -22.053 0.663 26.627 1.00 96.06 275 ASN A N 1
ATOM 2292 C CA . ASN A 1 275 ? -20.963 1.457 26.060 1.00 96.06 275 ASN A CA 1
ATOM 2293 C C . ASN A 1 275 ? -20.234 0.710 24.935 1.00 96.06 275 ASN A C 1
ATOM 2295 O O . ASN A 1 275 ? -20.021 1.243 23.842 1.00 96.06 275 ASN A O 1
ATOM 2299 N N . LEU A 1 276 ? -19.879 -0.555 25.178 1.00 97.19 276 LEU A N 1
ATOM 2300 C CA . LEU A 1 276 ? -19.197 -1.371 24.179 1.00 97.19 276 LEU A CA 1
ATOM 2301 C C . LEU A 1 276 ? -20.146 -1.766 23.045 1.00 97.19 276 LEU A C 1
ATOM 2303 O O . LEU A 1 276 ? -19.742 -1.742 21.882 1.00 97.19 276 LEU A O 1
ATOM 2307 N N . ARG A 1 277 ? -21.408 -2.088 23.351 1.00 97.88 277 ARG A N 1
ATOM 2308 C CA . ARG A 1 277 ? -22.420 -2.410 22.332 1.00 97.88 277 ARG A CA 1
ATOM 2309 C C . ARG A 1 277 ? -22.664 -1.233 21.391 1.00 97.88 277 ARG A C 1
ATOM 2311 O O . ARG A 1 277 ? -22.623 -1.430 20.178 1.00 97.88 277 ARG A O 1
ATOM 2318 N N . PHE A 1 278 ? -22.807 -0.020 21.926 1.00 98.19 278 PHE A N 1
ATOM 2319 C CA . PHE A 1 278 ? -22.896 1.201 21.128 1.00 98.19 278 PHE A CA 1
ATOM 2320 C C . PHE A 1 278 ? -21.657 1.378 20.246 1.00 98.19 278 PHE A C 1
ATOM 2322 O O . PHE A 1 278 ? -21.774 1.549 19.031 1.00 98.19 278 PHE A O 1
ATOM 2329 N N . TRP A 1 279 ? -20.457 1.276 20.828 1.00 97.88 279 TRP A N 1
ATOM 2330 C CA . TRP A 1 279 ? -19.211 1.442 20.078 1.00 97.88 279 TRP A CA 1
ATOM 2331 C C . TRP A 1 279 ? -19.098 0.444 18.914 1.00 97.88 279 TRP A C 1
ATOM 2333 O O . TRP A 1 279 ? -18.736 0.829 17.799 1.00 97.88 279 TRP A O 1
ATOM 2343 N N . LEU A 1 280 ? -19.466 -0.820 19.147 1.00 97.69 280 LEU A N 1
ATOM 2344 C CA . LEU A 1 280 ? -19.491 -1.867 18.123 1.00 97.69 280 LEU A CA 1
ATOM 2345 C C . LEU A 1 280 ? -20.563 -1.620 17.058 1.00 97.69 280 LEU A C 1
ATOM 2347 O O . LEU A 1 280 ? -20.307 -1.862 15.879 1.00 97.69 280 LEU A O 1
ATOM 2351 N N . ALA A 1 281 ? -21.735 -1.115 17.443 1.00 97.94 281 ALA A N 1
ATOM 2352 C CA . ALA A 1 281 ? -22.798 -0.769 16.508 1.00 97.94 281 ALA A CA 1
ATOM 2353 C C . ALA A 1 281 ? -22.378 0.369 15.562 1.00 97.94 281 ALA A C 1
ATOM 2355 O O . ALA A 1 281 ? -22.667 0.307 14.365 1.00 97.94 281 ALA A O 1
ATOM 2356 N N . VAL A 1 282 ? -21.641 1.364 16.065 1.00 98.12 282 VAL A N 1
ATOM 2357 C CA . VAL A 1 282 ? -21.072 2.442 15.239 1.00 98.12 282 VAL A CA 1
ATOM 2358 C C . VAL A 1 282 ? -19.942 1.926 14.337 1.00 98.12 282 VAL A C 1
ATOM 2360 O O . VAL A 1 282 ? -19.866 2.308 13.167 1.00 98.12 282 VAL A O 1
ATOM 2363 N N . GLU A 1 283 ? -19.090 1.015 14.817 1.00 97.56 283 GLU A N 1
ATOM 2364 C CA . GLU A 1 283 ? -18.078 0.367 13.967 1.00 97.56 283 GLU A CA 1
ATOM 2365 C C . GLU A 1 283 ? -18.694 -0.480 12.844 1.00 97.56 283 GLU A C 1
ATOM 2367 O O . GLU A 1 283 ? -18.159 -0.515 11.732 1.00 97.56 283 GLU A O 1
ATOM 2372 N N . ASP A 1 284 ? -19.814 -1.150 13.114 1.00 97.50 284 ASP A N 1
ATOM 2373 C CA . ASP A 1 284 ? -20.597 -1.864 12.104 1.00 97.50 284 ASP A CA 1
ATOM 2374 C C . ASP A 1 284 ? -21.204 -0.888 11.085 1.00 97.50 284 ASP A C 1
ATOM 2376 O O . ASP A 1 284 ? -21.021 -1.066 9.880 1.00 97.50 284 ASP A O 1
ATOM 2380 N N . LEU A 1 285 ? -21.827 0.204 11.548 1.00 98.12 285 LEU A N 1
ATOM 2381 C CA . LEU A 1 285 ? -22.400 1.249 10.690 1.00 98.12 285 LEU A CA 1
ATOM 2382 C C . LEU A 1 285 ? -21.396 1.754 9.642 1.00 98.12 285 LEU A C 1
ATOM 2384 O O . LEU A 1 285 ? -21.728 1.852 8.457 1.00 98.12 285 LEU A O 1
ATOM 2388 N N . LYS A 1 286 ? -20.151 2.028 10.053 1.00 97.69 286 LYS A N 1
ATOM 2389 C CA . LYS A 1 286 ? -19.086 2.502 9.153 1.00 97.69 286 LYS A CA 1
ATOM 2390 C C . LYS A 1 286 ? -18.737 1.503 8.049 1.00 97.69 286 LYS A C 1
ATOM 2392 O O . LYS A 1 286 ? -18.253 1.930 7.000 1.00 97.69 286 LYS A O 1
ATOM 2397 N N . LYS A 1 287 ? -18.996 0.208 8.253 1.00 97.12 287 LYS A N 1
ATOM 2398 C CA . LYS A 1 287 ? -18.680 -0.891 7.322 1.00 97.12 287 LYS A CA 1
ATOM 2399 C C . LYS A 1 287 ? -19.861 -1.296 6.437 1.00 97.12 287 LYS A C 1
ATOM 2401 O O . LYS A 1 287 ? -19.655 -1.996 5.449 1.00 97.12 287 LYS A O 1
ATOM 2406 N N . ARG A 1 288 ? -21.081 -0.830 6.727 1.00 96.62 288 ARG A N 1
ATOM 2407 C CA . ARG A 1 288 ? -22.279 -1.180 5.942 1.00 96.62 288 ARG A CA 1
ATOM 2408 C C . ARG A 1 288 ? -22.295 -0.568 4.538 1.00 96.62 288 ARG A C 1
ATOM 2410 O O . ARG A 1 288 ? -21.683 0.478 4.311 1.00 96.62 288 ARG A O 1
ATOM 2417 N N . PRO A 1 289 ? -23.023 -1.145 3.569 1.00 97.56 289 PRO A N 1
ATOM 2418 C CA . PRO A 1 289 ? -23.328 -0.485 2.300 1.00 97.56 289 PRO A CA 1
ATOM 2419 C C . PRO A 1 289 ? -24.030 0.865 2.513 1.00 97.56 289 PRO A C 1
ATOM 2421 O O . PRO A 1 289 ? -24.859 0.999 3.408 1.00 97.56 289 PRO A O 1
ATOM 2424 N N . ILE A 1 290 ? -23.746 1.870 1.673 1.00 97.56 290 ILE A N 1
ATOM 2425 C CA . ILE A 1 290 ? -24.253 3.246 1.883 1.00 97.56 290 ILE A CA 1
ATOM 2426 C C . ILE A 1 290 ? -25.789 3.323 1.934 1.00 97.56 290 ILE A C 1
ATOM 2428 O O . ILE A 1 290 ? -26.338 4.122 2.678 1.00 97.56 290 ILE A O 1
ATOM 2432 N N . ARG A 1 291 ? -26.479 2.439 1.204 1.00 97.25 291 ARG A N 1
ATOM 2433 C CA . ARG A 1 291 ? -27.947 2.336 1.182 1.00 97.25 291 ARG A CA 1
ATOM 2434 C C . ARG A 1 291 ? -28.567 1.927 2.528 1.00 97.25 291 ARG A C 1
ATOM 2436 O O . ARG A 1 291 ? -29.722 2.238 2.773 1.00 97.25 291 ARG A O 1
ATOM 2443 N N . GLU A 1 292 ? -27.820 1.219 3.378 1.00 97.56 292 GLU A N 1
ATOM 2444 C CA . GLU A 1 292 ? -28.284 0.720 4.684 1.00 97.56 292 GLU A CA 1
ATOM 2445 C C . GLU A 1 292 ? -27.953 1.688 5.828 1.00 97.56 292 GLU A C 1
ATOM 2447 O O . GLU A 1 292 ? -28.517 1.578 6.915 1.00 97.56 292 GLU A O 1
ATOM 2452 N N . VAL A 1 293 ? -27.058 2.654 5.585 1.00 98.00 293 VAL A N 1
ATOM 2453 C CA . VAL A 1 293 ? -26.593 3.626 6.585 1.00 98.00 293 VAL A CA 1
ATOM 2454 C C . VAL A 1 293 ? -27.749 4.437 7.186 1.00 98.00 293 VAL A C 1
ATOM 2456 O O . VAL A 1 293 ? -27.811 4.491 8.412 1.00 98.00 293 VAL A O 1
ATOM 2459 N N . PRO A 1 294 ? -28.699 5.008 6.415 1.00 97.69 294 PRO A N 1
ATOM 2460 C CA . PRO A 1 294 ? -29.761 5.825 7.005 1.00 97.69 294 PRO A CA 1
ATOM 2461 C C . PRO A 1 294 ? -30.655 5.056 7.983 1.00 97.69 294 PRO A C 1
ATOM 2463 O O . PRO A 1 294 ? -30.930 5.546 9.075 1.00 97.69 294 PRO A O 1
ATOM 2466 N N . ALA A 1 295 ? -31.058 3.832 7.625 1.00 97.88 295 ALA A N 1
ATOM 2467 C CA . ALA A 1 295 ? -31.864 2.977 8.496 1.00 97.88 295 ALA A CA 1
ATOM 2468 C C . ALA A 1 295 ? -31.080 2.577 9.754 1.00 97.88 295 ALA A C 1
ATOM 2470 O O . ALA A 1 295 ? -31.571 2.736 10.871 1.00 97.88 295 ALA A O 1
ATOM 2471 N N . ARG A 1 296 ? -29.818 2.159 9.583 1.00 98.06 296 ARG A N 1
ATOM 2472 C CA . ARG A 1 296 ? -28.964 1.752 10.703 1.00 98.06 296 ARG A CA 1
ATOM 2473 C C . ARG A 1 296 ? -28.666 2.901 11.670 1.00 98.06 296 ARG A C 1
ATOM 2475 O O . ARG A 1 296 ? -28.572 2.665 12.869 1.00 98.06 296 ARG A O 1
ATOM 2482 N N . VAL A 1 297 ? -28.542 4.136 11.179 1.00 98.25 297 VAL A N 1
ATOM 2483 C CA . VAL A 1 297 ? -28.392 5.321 12.040 1.00 98.25 297 VAL A CA 1
ATOM 2484 C C . VAL A 1 297 ? -29.600 5.484 12.958 1.00 98.25 297 VAL A C 1
ATOM 2486 O O . VAL A 1 297 ? -29.423 5.709 14.152 1.00 98.25 297 VAL A O 1
ATOM 2489 N N . GLN A 1 298 ? -30.815 5.328 12.430 1.00 97.56 298 GLN A N 1
ATOM 2490 C CA . GLN A 1 298 ? -32.027 5.447 13.241 1.00 97.56 298 GLN A CA 1
ATOM 2491 C C . GLN A 1 298 ? -32.136 4.323 14.276 1.00 97.56 298 GLN A C 1
ATOM 2493 O O . GLN A 1 298 ? -32.467 4.598 15.423 1.00 97.56 298 GLN A O 1
ATOM 2498 N N . GLU A 1 299 ? -31.792 3.084 13.916 1.00 97.88 299 GLU A N 1
ATOM 2499 C CA . GLU A 1 299 ? -31.750 1.961 14.866 1.00 97.88 299 GLU A CA 1
ATOM 2500 C C . GLU A 1 299 ? -30.809 2.246 16.046 1.00 97.88 299 GLU A C 1
ATOM 2502 O O . GLU A 1 299 ? -31.222 2.148 17.199 1.00 97.88 299 GLU A O 1
ATOM 2507 N N . ILE A 1 300 ? -29.569 2.664 15.763 1.00 98.12 300 ILE A N 1
ATOM 2508 C CA . ILE A 1 300 ? -28.567 2.980 16.794 1.00 98.12 300 ILE A CA 1
ATOM 2509 C C . ILE A 1 300 ? -29.036 4.147 17.667 1.00 98.12 300 ILE A C 1
ATOM 2511 O O . ILE A 1 300 ? -28.876 4.117 18.887 1.00 98.12 300 ILE A O 1
ATOM 2515 N N . TRP A 1 301 ? -29.637 5.172 17.059 1.00 97.44 301 TRP A N 1
ATOM 2516 C CA . TRP A 1 301 ? -30.196 6.297 17.801 1.00 97.44 301 TRP A CA 1
ATOM 2517 C C . TRP A 1 301 ? -31.282 5.838 18.780 1.00 97.44 301 TRP A C 1
ATOM 2519 O O . TRP A 1 301 ? -31.209 6.172 19.960 1.00 97.44 301 TRP A O 1
ATOM 2529 N N . GLN A 1 302 ? -32.250 5.039 18.326 1.00 97.50 302 GLN A N 1
ATOM 2530 C CA . GLN A 1 302 ? -33.350 4.556 19.170 1.00 97.50 302 GLN A CA 1
ATOM 2531 C C . GLN A 1 302 ? -32.883 3.607 20.280 1.00 97.50 302 GLN A C 1
ATOM 2533 O O . GLN A 1 302 ? -33.441 3.625 21.374 1.00 97.50 302 GLN A O 1
ATOM 2538 N N . GLU A 1 303 ? -31.860 2.793 20.019 1.00 97.81 303 GLU A N 1
ATOM 2539 C CA . GLU A 1 303 ? -31.356 1.803 20.975 1.00 97.81 303 GLU A CA 1
ATOM 2540 C C . GLU A 1 303 ? -30.518 2.423 22.104 1.00 97.81 303 GLU A C 1
ATOM 2542 O O . GLU A 1 303 ? -30.633 1.980 23.250 1.00 97.81 303 GLU A O 1
ATOM 2547 N N . PHE A 1 304 ? -29.709 3.450 21.801 1.00 97.50 304 PHE A N 1
ATOM 2548 C CA . PHE A 1 304 ? -28.682 3.954 22.724 1.00 97.50 304 PHE A CA 1
ATOM 2549 C C . PHE A 1 304 ? -28.831 5.421 23.150 1.00 97.50 304 PHE A C 1
ATOM 2551 O O . PHE A 1 304 ? -28.280 5.795 24.183 1.00 97.50 304 PHE A O 1
ATOM 2558 N N . LEU A 1 305 ? -29.515 6.271 22.375 1.00 96.31 305 LEU A N 1
ATOM 2559 C CA . LEU A 1 305 ? -29.480 7.731 22.580 1.00 96.31 305 LEU A CA 1
ATOM 2560 C C . LEU A 1 305 ? -30.845 8.405 22.674 1.00 96.31 305 LEU A C 1
ATOM 2562 O O . LEU A 1 305 ? -30.950 9.471 23.274 1.00 96.31 305 LEU A O 1
ATOM 2566 N N . ALA A 1 306 ? -31.891 7.816 22.104 1.00 94.56 306 ALA A N 1
ATOM 2567 C CA . ALA A 1 306 ? -33.223 8.389 22.170 1.00 94.56 306 ALA A CA 1
ATOM 2568 C C . ALA A 1 306 ? -33.712 8.520 23.629 1.00 94.56 306 ALA A C 1
ATOM 2570 O O . ALA A 1 306 ? -33.337 7.724 24.495 1.00 94.56 306 ALA A O 1
ATOM 2571 N N . PRO A 1 307 ? -34.589 9.494 23.931 1.00 92.69 307 PRO A N 1
ATOM 2572 C CA . PRO A 1 307 ? -35.210 9.587 25.248 1.00 92.69 307 PRO A CA 1
ATOM 2573 C C . PRO A 1 307 ? -35.953 8.289 25.596 1.00 92.69 307 PRO A C 1
ATOM 2575 O O . PRO A 1 307 ? -36.868 7.888 24.881 1.00 92.69 307 PRO A O 1
ATOM 2578 N N . GLY A 1 308 ? -35.560 7.632 26.692 1.00 91.88 308 GLY A N 1
ATOM 2579 C CA . GLY A 1 308 ? -36.116 6.331 27.083 1.00 91.88 308 GLY A CA 1
ATOM 2580 C C . GLY A 1 308 ? -35.539 5.132 26.320 1.00 91.88 308 GLY A C 1
ATOM 2581 O O . GLY A 1 308 ? -36.158 4.070 26.316 1.00 91.88 308 GLY A O 1
ATOM 2582 N N . ALA A 1 309 ? -34.378 5.294 25.677 1.00 95.00 309 ALA A N 1
ATOM 2583 C CA . ALA A 1 309 ? -33.675 4.221 24.987 1.00 95.00 309 ALA A CA 1
ATOM 2584 C C . ALA A 1 309 ? -33.441 2.998 25.903 1.00 95.00 309 ALA A C 1
ATOM 2586 O O . ALA A 1 309 ? -33.057 3.160 27.066 1.00 95.00 309 ALA A O 1
ATOM 2587 N N . PRO A 1 310 ? -33.630 1.767 25.391 1.00 94.19 310 PRO A N 1
ATOM 2588 C CA . PRO A 1 310 ? -33.503 0.542 26.180 1.00 94.19 310 PRO A CA 1
ATOM 2589 C C . PRO A 1 310 ? -32.073 0.277 26.668 1.00 94.19 310 PRO A C 1
ATOM 2591 O O . PRO A 1 310 ? -31.884 -0.434 27.651 1.00 94.19 310 PRO A O 1
ATOM 2594 N N . SER A 1 311 ? -31.058 0.811 25.987 1.00 94.75 311 SER A N 1
ATOM 2595 C CA . SER A 1 311 ? -29.643 0.714 26.363 1.00 94.75 311 SER A CA 1
ATOM 2596 C C . SER A 1 311 ? -28.998 2.100 26.362 1.00 94.75 311 SER A C 1
ATOM 2598 O O . SER A 1 311 ? -27.974 2.320 25.722 1.00 94.75 311 SER A O 1
ATOM 2600 N N . ALA A 1 312 ? -29.635 3.054 27.048 1.00 94.00 312 ALA A N 1
ATOM 2601 C CA . ALA A 1 312 ? -29.192 4.444 27.101 1.00 94.00 312 ALA A CA 1
ATOM 2602 C C . ALA A 1 312 ? -27.741 4.581 27.604 1.00 94.00 312 ALA A C 1
ATOM 2604 O O . ALA A 1 312 ? -27.430 4.179 28.725 1.00 94.00 312 ALA A O 1
ATOM 2605 N N . ILE A 1 313 ? -26.869 5.183 26.790 1.00 95.00 313 ILE A N 1
ATOM 2606 C CA . ILE A 1 313 ? -25.469 5.453 27.151 1.00 95.00 313 ILE A CA 1
ATOM 2607 C C . ILE A 1 313 ? -25.309 6.834 27.793 1.00 95.00 313 ILE A C 1
ATOM 2609 O O . ILE A 1 313 ? -26.055 7.769 27.500 1.00 95.00 313 ILE A O 1
ATOM 2613 N N . ASN A 1 314 ? -24.293 6.986 28.643 1.00 88.69 314 ASN A N 1
ATOM 2614 C CA . ASN A 1 314 ? -23.960 8.278 29.237 1.00 88.69 314 ASN A CA 1
ATOM 2615 C C . ASN A 1 314 ? -23.045 9.080 28.296 1.00 88.69 314 ASN A C 1
ATOM 2617 O O . ASN A 1 314 ? -21.888 8.714 28.091 1.00 88.69 314 ASN A O 1
ATOM 2621 N N . LEU A 1 315 ? -23.567 10.169 27.730 1.00 92.12 315 LEU A N 1
ATOM 2622 C CA . LEU A 1 315 ? -22.821 11.114 26.897 1.00 92.12 315 LEU A CA 1
ATOM 2623 C C . LEU A 1 315 ? -22.852 12.514 27.499 1.00 92.12 315 LEU A C 1
ATOM 2625 O O . LEU A 1 315 ? -23.847 12.940 28.084 1.00 92.12 315 LEU A O 1
ATOM 2629 N N . ASP A 1 316 ? -21.780 13.272 27.278 1.00 92.00 316 ASP A N 1
ATOM 2630 C CA . ASP A 1 316 ? -21.769 14.690 27.609 1.00 92.00 316 ASP A CA 1
ATOM 2631 C C . ASP A 1 316 ? -22.715 15.492 26.698 1.00 92.00 316 ASP A C 1
ATOM 2633 O O . ASP A 1 316 ? -22.925 15.156 25.529 1.00 92.00 316 ASP A O 1
ATOM 2637 N N . SER A 1 317 ? -23.253 16.595 27.233 1.00 92.12 317 SER A N 1
ATOM 2638 C CA . SER A 1 317 ? -24.241 17.433 26.536 1.00 92.12 317 SER A CA 1
ATOM 2639 C C . SER A 1 317 ? -23.786 17.849 25.138 1.00 92.12 317 SER A C 1
ATOM 2641 O O . SER A 1 317 ? -24.573 17.813 24.199 1.00 92.12 317 SER A O 1
ATOM 2643 N N . LYS A 1 318 ? -22.507 18.210 24.974 1.00 93.56 318 LYS A N 1
ATOM 2644 C CA . LYS A 1 318 ? -21.991 18.720 23.702 1.00 93.56 318 LYS A CA 1
ATOM 2645 C C . LYS A 1 318 ? -21.986 17.628 22.632 1.00 93.56 318 LYS A C 1
ATOM 2647 O O . LYS A 1 318 ? -22.395 17.883 21.497 1.00 93.56 318 LYS A O 1
ATOM 2652 N N . SER A 1 319 ? -21.534 16.424 22.981 1.00 93.81 319 SER A N 1
ATOM 2653 C CA . SER A 1 319 ? -21.543 15.273 22.068 1.00 93.81 319 SER A CA 1
ATOM 2654 C C . SER A 1 319 ? -22.967 14.833 21.724 1.00 93.81 319 SER A C 1
ATOM 2656 O O . SER A 1 319 ? -23.248 14.515 20.564 1.00 93.81 319 SER A O 1
ATOM 2658 N N . TYR A 1 320 ? -23.881 14.866 22.699 1.00 94.75 320 TYR A N 1
ATOM 2659 C CA . TYR A 1 320 ? -25.296 14.551 22.492 1.00 94.75 320 TYR A CA 1
ATOM 2660 C C . TYR A 1 320 ? -25.976 15.541 21.532 1.00 94.75 320 TYR A C 1
ATOM 2662 O O . TYR A 1 320 ? -26.600 15.126 20.551 1.00 94.75 320 TYR A O 1
ATOM 2670 N N . ASP A 1 321 ? -25.792 16.847 21.742 1.00 94.31 321 ASP A N 1
ATOM 2671 C CA . ASP A 1 321 ? -26.378 17.899 20.900 1.00 94.31 321 ASP A CA 1
ATOM 2672 C C . ASP A 1 321 ? -25.889 17.806 19.452 1.00 94.31 321 ASP A C 1
ATOM 2674 O O . ASP A 1 321 ? -26.681 17.863 18.505 1.00 94.31 321 ASP A O 1
ATOM 2678 N N . LYS A 1 322 ? -24.579 17.600 19.266 1.00 94.88 322 LYS A N 1
ATOM 2679 C CA . LYS A 1 322 ? -23.982 17.448 17.935 1.00 94.88 322 LYS A CA 1
ATOM 2680 C C . LYS A 1 322 ? -24.495 16.195 17.227 1.00 94.88 322 LYS A C 1
ATOM 2682 O O . LYS A 1 322 ? -24.893 16.266 16.066 1.00 94.88 322 LYS A O 1
ATOM 2687 N N . THR A 1 323 ? -24.569 15.071 17.936 1.00 95.56 323 THR A N 1
ATOM 2688 C CA . THR A 1 323 ? -25.114 13.822 17.386 1.00 95.56 323 THR A CA 1
ATOM 2689 C C . THR A 1 323 ? -26.585 13.985 16.996 1.00 95.56 323 THR A C 1
ATOM 2691 O O . THR A 1 323 ? -26.979 13.568 15.911 1.00 95.56 323 THR A O 1
ATOM 2694 N N . THR A 1 324 ? -27.383 14.678 17.812 1.00 95.12 324 THR A N 1
ATOM 2695 C CA . THR A 1 324 ? -28.799 14.971 17.523 1.00 95.12 324 THR A CA 1
ATOM 2696 C C . THR A 1 324 ? -28.970 15.755 16.219 1.00 95.12 324 THR A C 1
ATOM 2698 O O . THR A 1 324 ? -29.906 15.511 15.457 1.00 95.12 324 THR A O 1
ATOM 2701 N N . GLN A 1 325 ? -28.068 16.699 15.932 1.00 95.06 325 GLN A N 1
ATOM 2702 C CA . GLN A 1 325 ? -28.063 17.420 14.657 1.00 95.06 325 GLN A CA 1
ATOM 2703 C C . GLN A 1 325 ? -27.630 16.515 13.499 1.00 95.06 325 GLN A C 1
ATOM 2705 O O . GLN A 1 325 ? -28.312 16.483 12.477 1.00 95.06 325 GLN A O 1
ATOM 2710 N N . ASN A 1 326 ? -26.560 15.738 13.677 1.00 94.81 326 ASN A N 1
ATOM 2711 C CA . ASN A 1 326 ? -26.029 14.839 12.650 1.00 94.81 326 ASN A CA 1
ATOM 2712 C C . ASN A 1 326 ? -27.016 13.729 12.253 1.00 94.81 326 ASN A C 1
ATOM 2714 O O . ASN A 1 326 ? -26.993 13.262 11.121 1.00 94.81 326 ASN A O 1
ATOM 2718 N N . VAL A 1 327 ? -27.882 13.278 13.163 1.00 95.25 327 VAL A N 1
ATOM 2719 C CA . VAL A 1 327 ? -28.896 12.246 12.874 1.00 95.25 327 VAL A CA 1
ATOM 2720 C C . VAL A 1 327 ? -29.987 12.759 11.923 1.00 95.25 327 VAL A C 1
ATOM 2722 O O . VAL A 1 327 ? -30.645 11.951 11.266 1.00 95.25 327 VAL A O 1
ATOM 2725 N N . LYS A 1 328 ? -30.162 14.084 11.790 1.00 94.38 328 LYS A N 1
ATOM 2726 C CA . LYS A 1 328 ? -31.102 14.679 10.820 1.00 94.38 328 LYS A CA 1
ATOM 2727 C C . LYS A 1 328 ? -30.665 14.465 9.370 1.00 94.38 328 LYS A C 1
ATOM 2729 O O . LYS A 1 328 ? -31.529 14.393 8.502 1.00 94.38 328 LYS A O 1
ATOM 2734 N N . ASP A 1 329 ? -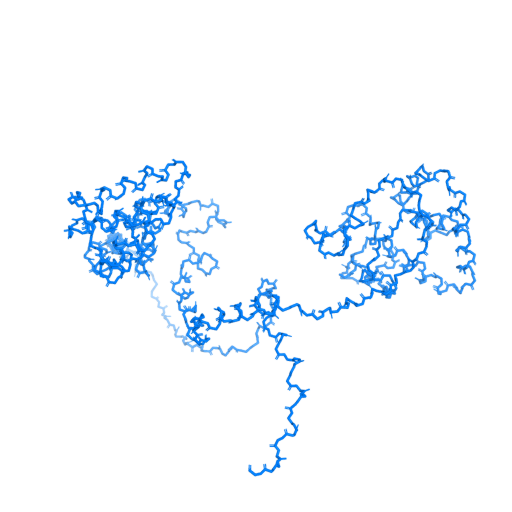29.361 14.344 9.129 1.00 94.25 329 ASP A N 1
ATOM 2735 C CA . ASP A 1 329 ? -28.776 14.000 7.830 1.00 94.25 329 ASP A CA 1
ATOM 2736 C C . ASP A 1 329 ? -27.824 12.796 7.989 1.00 94.25 329 ASP A C 1
ATOM 2738 O O . ASP A 1 329 ? -26.621 12.964 8.217 1.00 94.25 329 ASP A O 1
ATOM 2742 N N . PRO A 1 330 ? -28.363 11.559 7.968 1.00 95.00 330 PRO A N 1
ATOM 2743 C CA . PRO A 1 330 ? -27.605 10.357 8.296 1.00 95.00 330 PRO A CA 1
ATOM 2744 C C . PRO A 1 330 ? -26.408 10.098 7.373 1.00 95.00 330 PRO A C 1
ATOM 2746 O O . PRO A 1 330 ? -26.542 9.962 6.157 1.00 95.00 330 PRO A O 1
ATOM 2749 N N . GLY A 1 331 ? -25.241 9.876 7.974 1.00 95.19 331 GLY A N 1
ATOM 2750 C CA . GLY A 1 331 ? -24.008 9.508 7.290 1.00 95.19 331 GLY A CA 1
ATOM 2751 C C . GLY A 1 331 ? -23.174 8.502 8.084 1.00 95.19 331 GLY A C 1
ATOM 2752 O O . GLY A 1 331 ? -23.452 8.178 9.237 1.00 95.19 331 GLY A O 1
ATOM 2753 N N . ARG A 1 332 ? -22.090 8.007 7.472 1.00 97.12 332 ARG A N 1
ATOM 2754 C CA . ARG A 1 332 ? -21.183 7.027 8.112 1.00 97.12 332 ARG A CA 1
ATOM 2755 C C . ARG A 1 332 ? -20.510 7.555 9.382 1.00 97.12 332 ARG A C 1
ATOM 2757 O O . ARG A 1 332 ? -20.090 6.764 10.219 1.00 97.12 332 ARG A O 1
ATOM 2764 N N . TYR A 1 333 ? -20.406 8.875 9.502 1.00 97.25 333 TYR A N 1
ATOM 2765 C CA . TYR A 1 333 ? -19.710 9.570 10.584 1.00 97.25 333 TYR A CA 1
ATOM 2766 C C . TYR A 1 333 ? -20.676 10.291 11.538 1.00 97.25 333 TYR A C 1
ATOM 2768 O O . TYR A 1 333 ? -20.241 11.077 12.370 1.00 97.25 333 TYR A O 1
ATOM 2776 N N . THR A 1 334 ? -21.987 10.010 11.464 1.00 97.31 334 THR A N 1
ATOM 2777 C CA . THR A 1 334 ? -23.010 10.662 12.306 1.00 97.31 334 THR A CA 1
ATOM 2778 C C . THR A 1 334 ? -22.700 10.573 13.804 1.00 97.31 334 THR A C 1
ATOM 2780 O O . THR A 1 334 ? -22.910 11.548 14.524 1.00 97.31 334 THR A O 1
ATOM 2783 N N . PHE A 1 335 ? -22.165 9.435 14.257 1.00 97.88 335 PHE A N 1
ATOM 2784 C CA . PHE A 1 335 ? -21.855 9.157 15.664 1.00 97.88 335 PHE A CA 1
ATOM 2785 C C . PHE A 1 335 ? -20.369 9.318 16.022 1.00 97.88 335 PHE A C 1
ATOM 2787 O O . PHE A 1 335 ? -19.959 8.814 17.062 1.00 97.88 335 PHE A O 1
ATOM 2794 N N . GLU A 1 336 ? -19.539 9.953 15.187 1.00 96.38 336 GLU A N 1
ATOM 2795 C CA . GLU A 1 336 ? -18.081 10.009 15.406 1.00 96.38 336 GLU A CA 1
ATOM 2796 C C . GLU A 1 336 ? -17.709 10.640 16.758 1.00 96.38 336 GLU A C 1
ATOM 2798 O O . GLU A 1 336 ? -16.963 10.035 17.527 1.00 96.38 336 GLU A O 1
ATOM 2803 N N . ASP A 1 337 ? -18.302 11.789 17.097 1.00 95.44 337 ASP A N 1
ATOM 2804 C CA . ASP A 1 337 ? -18.056 12.474 18.373 1.00 95.44 337 ASP A CA 1
ATOM 2805 C C . ASP A 1 337 ? -18.503 11.631 19.583 1.00 95.44 337 ASP A C 1
ATOM 2807 O O . ASP A 1 337 ? -17.758 11.463 20.551 1.00 95.44 337 ASP A O 1
ATOM 2811 N N . ALA A 1 338 ? -19.707 11.050 19.514 1.00 96.88 338 ALA A N 1
ATOM 2812 C CA . ALA A 1 338 ? -20.245 10.184 20.563 1.00 96.88 338 ALA A CA 1
ATOM 2813 C C . ALA A 1 338 ? -19.398 8.916 20.747 1.00 96.88 338 ALA A C 1
ATOM 2815 O O . ALA A 1 338 ? -19.099 8.504 21.867 1.00 96.88 338 ALA A O 1
ATOM 2816 N N . GLN A 1 339 ? -18.972 8.297 19.649 1.00 97.50 339 GLN A N 1
ATOM 2817 C CA . GLN A 1 339 ? -18.139 7.103 19.679 1.00 97.50 339 GLN A CA 1
ATOM 2818 C C . GLN A 1 339 ? -16.753 7.394 20.263 1.00 97.50 339 GLN A C 1
ATOM 2820 O O . GLN A 1 339 ? -16.247 6.583 21.040 1.00 97.50 339 GLN A O 1
ATOM 2825 N N . GLU A 1 340 ? -16.141 8.534 19.923 1.00 96.25 340 GLU A N 1
ATOM 2826 C CA . GLU A 1 340 ? -14.857 8.952 20.494 1.00 96.25 340 GLU A CA 1
ATOM 2827 C C . GLU A 1 340 ? -14.968 9.171 22.008 1.00 96.25 340 GLU A C 1
ATOM 2829 O O . GLU A 1 340 ? -14.094 8.723 22.759 1.00 96.25 340 GLU A O 1
ATOM 2834 N N . HIS A 1 341 ? -16.054 9.803 22.465 1.00 96.06 341 HIS A N 1
ATOM 2835 C CA . HIS A 1 341 ? -16.333 9.987 23.888 1.00 96.06 341 HIS A CA 1
ATOM 2836 C C . HIS A 1 341 ? -16.411 8.641 24.623 1.00 96.06 341 HIS A C 1
ATOM 2838 O O . HIS A 1 341 ? -15.658 8.408 25.573 1.00 96.06 341 HIS A O 1
ATOM 2844 N N . ILE A 1 342 ? -17.257 7.724 24.144 1.00 96.69 342 ILE A N 1
ATOM 2845 C CA . ILE A 1 342 ? -17.455 6.403 24.762 1.00 96.69 342 ILE A CA 1
ATOM 2846 C C . ILE A 1 342 ? -16.176 5.562 24.726 1.00 96.69 342 ILE A C 1
ATOM 2848 O O . ILE A 1 342 ? -15.831 4.905 25.709 1.00 96.69 342 ILE A O 1
ATOM 2852 N N . TYR A 1 343 ? -15.417 5.619 23.632 1.00 97.06 343 TYR A N 1
ATOM 2853 C CA . TYR A 1 343 ? -14.125 4.946 23.544 1.00 97.06 343 TYR A CA 1
ATOM 2854 C C . TYR A 1 343 ? -13.144 5.467 24.606 1.00 97.06 343 TYR A C 1
ATOM 2856 O O . TYR A 1 343 ? -12.518 4.669 25.304 1.00 97.06 343 TYR A O 1
ATOM 2864 N N . LYS A 1 344 ? -13.013 6.792 24.765 1.00 96.06 344 LYS A N 1
ATOM 2865 C CA . LYS A 1 344 ? -12.128 7.383 25.784 1.00 96.06 344 LYS A CA 1
ATOM 2866 C C . LYS A 1 344 ? -12.569 7.001 27.193 1.00 96.06 344 LYS A C 1
ATOM 2868 O O . LYS A 1 344 ? -11.710 6.614 27.980 1.00 96.06 344 LYS A O 1
ATOM 2873 N N . LEU A 1 345 ? -13.874 7.034 27.466 1.00 95.19 345 LEU A N 1
ATOM 2874 C CA . LEU A 1 345 ? -14.455 6.624 28.744 1.00 95.19 345 LEU A CA 1
ATOM 2875 C C . LEU A 1 345 ? -14.057 5.184 29.099 1.00 95.19 345 LEU A C 1
ATOM 2877 O O . LEU A 1 345 ? -13.429 4.957 30.136 1.00 95.19 345 LEU A O 1
ATOM 2881 N N . MET A 1 346 ? -14.320 4.225 28.202 1.00 96.25 346 MET A N 1
ATOM 2882 C CA . MET A 1 346 ? -13.946 2.819 28.407 1.00 96.25 346 MET A CA 1
ATOM 2883 C C . MET A 1 346 ? -12.429 2.644 28.552 1.00 96.25 346 MET A C 1
ATOM 2885 O O . MET A 1 346 ? -11.975 1.887 29.410 1.00 96.25 346 MET A O 1
ATOM 2889 N N . LYS A 1 347 ? -11.633 3.363 27.751 1.00 97.00 347 LYS A N 1
ATOM 2890 C CA . LYS A 1 347 ? -10.166 3.284 27.775 1.00 97.00 347 LYS A CA 1
ATOM 2891 C C . LYS A 1 347 ? -9.571 3.764 29.097 1.00 97.00 347 LYS A C 1
ATOM 2893 O O . LYS A 1 347 ? -8.573 3.198 29.539 1.00 97.00 347 LYS A O 1
ATOM 2898 N N . SER A 1 348 ? -10.149 4.796 29.711 1.00 95.94 348 SER A N 1
ATOM 2899 C CA . SER A 1 348 ? -9.664 5.351 30.980 1.00 95.94 348 SER A CA 1
ATOM 2900 C C . SER A 1 348 ? -10.218 4.660 32.226 1.00 95.94 348 SER A C 1
ATOM 2902 O O . SER A 1 348 ? -9.594 4.768 33.278 1.00 95.94 348 SER A O 1
ATOM 2904 N N . ASP A 1 349 ? -11.353 3.962 32.127 1.00 94.94 349 ASP A N 1
ATOM 2905 C CA . ASP A 1 349 ? -12.046 3.400 33.292 1.00 94.94 349 ASP A CA 1
ATOM 2906 C C . ASP A 1 349 ? -12.279 1.882 33.192 1.00 94.94 349 ASP A C 1
ATOM 2908 O O . ASP A 1 349 ? -11.582 1.099 33.847 1.00 94.94 349 ASP A O 1
ATOM 2912 N N . SER A 1 350 ? -13.220 1.440 32.353 1.00 96.12 350 SER A N 1
ATOM 2913 C CA . SER A 1 350 ? -13.639 0.033 32.312 1.00 96.12 350 SER A CA 1
ATOM 2914 C C . SER A 1 350 ? -12.521 -0.920 31.876 1.00 96.12 350 SER A C 1
ATOM 2916 O O . SER A 1 350 ? -12.392 -2.016 32.419 1.00 96.12 350 SER A O 1
ATOM 2918 N N . TYR A 1 351 ? -11.672 -0.518 30.925 1.00 97.88 351 TYR A N 1
ATOM 2919 C CA . TYR A 1 351 ? -10.616 -1.384 30.398 1.00 97.88 351 TYR A CA 1
ATOM 2920 C C . TYR A 1 351 ? -9.468 -1.627 31.399 1.00 97.88 351 TYR A C 1
ATOM 2922 O O . TYR A 1 351 ? -9.109 -2.785 31.626 1.00 97.88 351 TYR A O 1
ATOM 2930 N N . PRO A 1 352 ? -8.923 -0.608 32.099 1.00 97.81 352 PRO A N 1
ATOM 2931 C CA . PRO A 1 352 ? -7.999 -0.841 33.210 1.00 97.81 352 PRO A CA 1
ATOM 2932 C C . PRO A 1 352 ? -8.575 -1.714 34.333 1.00 97.81 352 PRO A C 1
ATOM 2934 O O . PRO A 1 352 ? -7.816 -2.399 35.024 1.00 97.81 352 PRO A O 1
ATOM 2937 N N . ARG A 1 353 ? -9.895 -1.675 34.568 1.00 97.56 353 ARG A N 1
ATOM 2938 C CA . ARG A 1 353 ? -10.573 -2.570 35.523 1.00 97.56 353 ARG A CA 1
ATOM 2939 C C . ARG A 1 353 ? -10.649 -4.003 34.988 1.00 97.56 353 ARG A C 1
ATOM 2941 O O . ARG A 1 353 ? -10.270 -4.917 35.715 1.00 97.56 353 ARG A O 1
ATOM 2948 N N . PHE A 1 354 ? -10.979 -4.189 33.710 1.00 97.75 354 PHE A N 1
ATOM 2949 C CA . PHE A 1 354 ? -10.952 -5.493 33.040 1.00 97.75 354 PHE A CA 1
ATOM 2950 C C . PHE A 1 354 ? -9.581 -6.181 33.140 1.00 97.75 354 PHE A C 1
ATOM 2952 O O . PHE A 1 354 ? -9.507 -7.324 33.583 1.00 97.75 354 PHE A O 1
ATOM 2959 N N . ILE A 1 355 ? -8.479 -5.486 32.837 1.00 97.69 355 ILE A N 1
ATOM 2960 C CA . ILE A 1 355 ? -7.121 -6.068 32.909 1.00 97.69 355 ILE A CA 1
ATOM 2961 C C . ILE A 1 355 ? -6.723 -6.466 34.345 1.00 97.69 355 ILE A C 1
ATOM 2963 O O . ILE A 1 355 ? -5.943 -7.399 34.556 1.00 97.69 355 ILE A O 1
ATOM 2967 N N . ARG A 1 356 ? -7.269 -5.788 35.361 1.00 96.69 356 ARG A N 1
ATOM 2968 C CA . ARG A 1 356 ? -7.048 -6.117 36.782 1.00 96.69 356 ARG A CA 1
ATOM 2969 C C . ARG A 1 356 ? -8.037 -7.146 37.335 1.00 96.69 356 ARG A C 1
ATOM 2971 O O . ARG A 1 356 ? -7.837 -7.617 38.452 1.00 96.69 356 ARG A O 1
ATOM 2978 N N . SER A 1 357 ? -9.087 -7.483 36.589 1.00 96.38 357 SER A N 1
ATOM 2979 C CA . SER A 1 357 ? -10.131 -8.411 37.027 1.00 96.38 357 SER A CA 1
ATOM 2980 C C . SER A 1 357 ? -9.605 -9.840 37.168 1.00 96.38 357 SER A C 1
ATOM 2982 O O . SER A 1 357 ? -8.692 -10.255 36.448 1.00 96.38 357 SER A O 1
ATOM 2984 N N . SER A 1 358 ? -10.215 -10.627 38.060 1.00 94.62 358 SER A N 1
ATOM 2985 C CA . SER A 1 358 ? -9.903 -12.056 38.189 1.00 94.62 358 SER A CA 1
ATOM 2986 C C . SER A 1 358 ? -10.133 -12.809 36.878 1.00 94.62 358 SER A C 1
ATOM 2988 O O . SER A 1 358 ? -9.309 -13.641 36.520 1.00 94.62 358 SER A O 1
ATOM 2990 N N . ALA A 1 359 ? -11.172 -12.451 36.115 1.00 93.00 359 ALA A N 1
ATOM 2991 C CA . ALA A 1 359 ? -11.487 -13.066 34.827 1.00 93.00 359 ALA A CA 1
ATOM 2992 C C . ALA A 1 359 ? -10.309 -12.997 33.837 1.00 93.00 359 ALA A C 1
ATOM 2994 O O . ALA A 1 359 ? -9.908 -14.015 33.273 1.00 93.00 359 ALA A O 1
ATOM 2995 N N . TYR A 1 360 ? -9.695 -11.821 33.664 1.00 95.81 360 TYR A N 1
ATOM 2996 C CA . TYR A 1 360 ? -8.517 -11.683 32.801 1.00 95.81 360 TYR A CA 1
ATOM 2997 C C . TYR A 1 360 ? -7.289 -12.405 33.378 1.00 95.81 360 TYR A C 1
ATOM 2999 O O . TYR A 1 360 ? -6.560 -13.081 32.648 1.00 95.81 360 TYR A O 1
ATOM 3007 N N . GLN A 1 361 ? -7.060 -12.301 34.692 1.00 95.31 361 GLN A N 1
ATOM 3008 C CA . GLN A 1 361 ? -5.914 -12.943 35.346 1.00 95.31 361 GLN A CA 1
ATOM 3009 C C . GLN A 1 361 ? -5.981 -14.476 35.265 1.00 95.31 361 GLN A C 1
ATOM 3011 O O . GLN A 1 361 ? -4.950 -15.125 35.089 1.00 95.31 361 GLN A O 1
ATOM 3016 N N . GLU A 1 362 ? -7.173 -15.065 35.335 1.00 92.94 362 GLU A N 1
ATOM 3017 C CA . GLU A 1 362 ? -7.388 -16.503 35.162 1.00 92.94 362 GLU A CA 1
ATOM 3018 C C . GLU A 1 362 ? -7.088 -16.960 33.729 1.00 92.94 362 GLU A C 1
ATOM 3020 O O . GLU A 1 362 ? -6.384 -17.959 33.551 1.00 92.94 362 GLU A O 1
ATOM 3025 N N . LEU A 1 363 ? -7.524 -16.203 32.712 1.00 92.31 363 LEU A N 1
ATOM 3026 C CA . LEU A 1 363 ? -7.195 -16.476 31.305 1.00 92.31 363 LEU A CA 1
ATOM 3027 C C . LEU A 1 363 ? -5.683 -16.418 31.057 1.00 92.31 363 LEU A C 1
ATOM 3029 O O . LEU A 1 363 ? -5.121 -17.295 30.400 1.00 92.31 363 LEU A O 1
ATOM 3033 N N . LEU A 1 364 ? -4.998 -15.437 31.646 1.00 91.94 364 LEU A N 1
ATOM 3034 C CA . LEU A 1 364 ? -3.544 -15.302 31.536 1.00 91.94 364 LEU A CA 1
ATOM 3035 C C . LEU A 1 364 ? -2.787 -16.456 32.228 1.00 91.94 364 LEU A C 1
ATOM 3037 O O . LEU A 1 364 ? -1.667 -16.800 31.835 1.00 91.94 364 LEU A O 1
ATOM 3041 N N . GLN A 1 365 ? -3.387 -17.070 33.252 1.00 86.56 365 GLN A N 1
ATOM 3042 C CA . GLN A 1 365 ? -2.814 -18.177 34.025 1.00 86.56 365 GLN A CA 1
ATOM 3043 C C . GLN A 1 365 ? -3.180 -19.574 33.497 1.00 86.56 365 GLN A C 1
ATOM 3045 O O . GLN A 1 365 ? -2.568 -20.553 33.934 1.00 86.56 365 GLN A O 1
ATOM 3050 N N . ALA A 1 366 ? -4.131 -19.702 32.568 1.00 70.75 366 ALA A N 1
ATOM 3051 C CA . ALA A 1 366 ? -4.669 -20.993 32.130 1.00 70.75 366 ALA A CA 1
ATOM 3052 C C . ALA A 1 366 ? -3.598 -21.970 31.588 1.00 70.75 366 ALA A C 1
ATOM 3054 O O . ALA A 1 366 ? -3.678 -23.168 31.863 1.00 70.75 366 ALA A O 1
ATOM 3055 N N . LYS A 1 367 ? -2.521 -21.481 30.949 1.00 57.69 367 LYS A N 1
ATOM 3056 C CA . LYS A 1 367 ? -1.390 -22.327 30.497 1.00 57.69 367 LYS A CA 1
ATOM 3057 C C . LYS A 1 367 ? -0.543 -22.874 31.665 1.00 57.69 367 LYS A C 1
ATOM 3059 O O . LYS A 1 367 ? -0.126 -24.030 31.640 1.00 57.69 367 LYS A O 1
ATOM 3064 N N . LYS A 1 368 ? -0.398 -22.107 32.758 1.00 51.91 368 LYS A N 1
ATOM 3065 C CA . LYS A 1 368 ? 0.374 -22.504 33.957 1.00 51.91 368 LYS A CA 1
ATOM 3066 C C . LYS A 1 368 ? -0.222 -23.722 34.669 1.00 51.91 368 LYS A C 1
ATOM 3068 O O . LYS A 1 368 ? 0.511 -24.512 35.261 1.00 51.91 368 LYS A O 1
ATOM 3073 N N . LYS A 1 369 ? -1.551 -23.893 34.641 1.00 44.84 369 LYS A N 1
ATOM 3074 C CA . LYS A 1 369 ? -2.218 -25.049 35.271 1.00 44.84 369 LYS A CA 1
ATOM 3075 C C . LYS A 1 369 ? -1.989 -26.353 34.500 1.00 44.84 369 LYS A C 1
ATOM 3077 O O . LYS A 1 369 ? -1.862 -27.392 35.148 1.00 44.84 369 LYS A O 1
ATOM 3082 N N . LEU A 1 370 ? -1.900 -26.303 33.167 1.00 48.62 370 LEU A N 1
ATOM 3083 C CA . LEU A 1 370 ? -1.655 -27.483 32.329 1.00 48.62 370 LEU A CA 1
ATOM 3084 C C . LEU A 1 370 ? -0.187 -27.939 32.416 1.00 48.62 370 LEU A C 1
ATOM 3086 O O . LEU A 1 370 ? 0.073 -29.125 32.602 1.00 48.62 370 LEU A O 1
ATOM 3090 N N . GLU A 1 371 ? 0.765 -26.998 32.410 1.00 48.38 371 GLU A N 1
ATOM 3091 C CA . GLU A 1 371 ? 2.190 -27.291 32.647 1.00 48.38 371 GLU A CA 1
ATOM 3092 C C . GLU A 1 371 ? 2.432 -27.866 34.050 1.00 48.38 371 GLU A C 1
ATOM 3094 O O . GLU A 1 371 ? 3.061 -28.911 34.172 1.00 48.38 371 GLU A O 1
ATOM 3099 N N . ASN A 1 372 ? 1.843 -27.290 35.109 1.00 45.44 372 ASN A N 1
ATOM 3100 C CA . ASN A 1 372 ? 1.990 -27.816 36.476 1.00 45.44 372 ASN A CA 1
ATOM 3101 C C . ASN A 1 372 ? 1.374 -29.217 36.674 1.00 45.44 372 ASN A C 1
ATOM 3103 O O . ASN A 1 372 ? 1.814 -29.968 37.547 1.00 45.44 372 ASN A O 1
ATOM 3107 N N . THR A 1 373 ? 0.347 -29.592 35.902 1.00 45.56 373 THR A N 1
ATOM 3108 C CA . THR A 1 373 ? -0.232 -30.950 35.955 1.00 45.56 373 THR A CA 1
ATOM 3109 C C . THR A 1 373 ? 0.561 -31.958 35.125 1.00 45.56 373 THR A C 1
ATOM 3111 O O . THR A 1 373 ? 0.672 -33.116 35.540 1.00 45.56 373 THR A O 1
ATOM 3114 N N . LEU A 1 374 ? 1.167 -31.530 34.014 1.00 48.69 374 LEU A N 1
ATOM 3115 C CA . LEU A 1 374 ? 2.142 -32.317 33.254 1.00 48.69 374 LEU A CA 1
ATOM 3116 C C . LEU A 1 374 ? 3.444 -32.523 34.045 1.00 48.69 374 LEU A C 1
ATOM 3118 O O . LEU A 1 374 ? 3.914 -33.657 34.130 1.00 48.69 374 LEU A O 1
ATOM 3122 N N . ASP A 1 375 ? 3.959 -31.503 34.736 1.00 44.91 375 ASP A N 1
ATOM 3123 C CA . ASP A 1 375 ? 5.148 -31.617 35.596 1.00 44.91 375 ASP A CA 1
ATOM 3124 C C . ASP A 1 375 ? 4.925 -32.544 36.804 1.00 44.91 375 ASP A C 1
ATOM 3126 O O . ASP A 1 375 ? 5.826 -33.279 37.220 1.00 44.91 375 ASP A O 1
ATOM 3130 N N . ARG A 1 376 ? 3.696 -32.611 37.337 1.00 45.38 376 ARG A N 1
ATOM 3131 C CA . ARG A 1 376 ? 3.349 -33.584 38.390 1.00 45.38 376 ARG A CA 1
ATOM 3132 C C . ARG A 1 376 ? 3.307 -35.029 37.886 1.00 45.38 376 ARG A C 1
ATOM 3134 O O . ARG A 1 376 ? 3.521 -35.939 38.684 1.00 45.38 376 ARG A O 1
ATOM 3141 N N . ARG A 1 377 ? 3.035 -35.252 36.593 1.00 43.59 377 ARG A N 1
ATOM 3142 C CA . ARG A 1 377 ? 3.076 -36.582 35.955 1.00 43.59 377 ARG A CA 1
ATOM 3143 C C . ARG A 1 377 ? 4.498 -36.979 35.542 1.00 43.59 377 ARG A C 1
ATOM 3145 O O . ARG A 1 377 ? 4.862 -38.137 35.721 1.00 43.59 377 ARG A O 1
ATOM 3152 N N . THR A 1 378 ? 5.334 -36.037 35.103 1.00 43.38 378 THR A N 1
ATOM 3153 C CA . THR A 1 378 ? 6.748 -36.303 34.754 1.00 43.38 378 THR A CA 1
ATOM 3154 C C . THR A 1 378 ? 7.667 -36.428 35.978 1.00 43.38 378 THR A C 1
ATOM 3156 O O . THR A 1 378 ? 8.772 -36.966 35.874 1.00 43.38 378 THR A O 1
ATOM 3159 N N . SER A 1 379 ? 7.213 -36.010 37.167 1.00 42.72 379 SER A N 1
ATOM 3160 C CA . SER A 1 379 ? 7.924 -36.209 38.440 1.00 42.72 379 SER A CA 1
ATOM 3161 C C . SER A 1 379 ? 8.156 -37.685 38.800 1.00 42.72 379 SER A C 1
ATOM 3163 O O . SER A 1 379 ? 9.125 -37.969 39.503 1.00 42.72 379 SER A O 1
ATOM 3165 N N . PHE A 1 380 ? 7.313 -38.621 38.345 1.00 44.53 380 PHE A N 1
ATOM 3166 C CA . PHE A 1 380 ? 7.510 -40.054 38.614 1.00 44.53 380 PHE A CA 1
ATOM 3167 C C . PHE A 1 380 ? 8.554 -40.676 37.666 1.00 44.53 380 PHE A C 1
ATOM 3169 O O . PHE A 1 380 ? 9.345 -41.516 38.079 1.00 44.53 380 PHE A O 1
ATOM 3176 N N . GLU A 1 381 ? 8.649 -40.185 36.425 1.00 43.03 381 GLU A N 1
ATOM 3177 C CA . GLU A 1 381 ? 9.647 -40.637 35.440 1.00 43.03 381 GLU A CA 1
ATOM 3178 C C . GLU A 1 381 ? 11.043 -40.020 35.654 1.00 43.03 381 GLU A C 1
ATOM 3180 O O . GLU A 1 381 ? 12.059 -40.632 35.307 1.00 43.03 381 GLU A O 1
ATOM 3185 N N . LYS A 1 382 ? 11.125 -38.829 36.270 1.00 39.09 382 LYS A N 1
ATOM 3186 C CA . LYS A 1 382 ? 12.399 -38.173 36.625 1.00 39.09 382 LYS A CA 1
ATOM 3187 C C . LYS A 1 382 ? 13.157 -38.877 37.761 1.00 39.09 382 LYS A C 1
ATOM 3189 O O . LYS A 1 382 ? 14.378 -38.746 37.820 1.00 39.09 382 LYS A O 1
ATOM 3194 N N . PHE A 1 383 ? 12.494 -39.660 38.620 1.00 38.25 383 PHE A N 1
ATOM 3195 C CA . PHE A 1 383 ? 13.179 -40.407 39.689 1.00 38.25 383 PHE A CA 1
ATOM 3196 C C . PHE A 1 383 ? 13.999 -41.591 39.140 1.00 38.25 383 PHE A C 1
ATOM 3198 O O . PHE A 1 383 ? 15.077 -41.889 39.646 1.00 38.25 383 PHE A O 1
ATOM 3205 N N . THR A 1 384 ? 13.568 -42.198 38.031 1.00 41.66 384 THR A N 1
ATOM 3206 C CA . THR A 1 384 ? 14.257 -43.328 37.376 1.00 41.66 384 THR A CA 1
ATOM 3207 C C . THR A 1 384 ? 15.437 -42.946 36.474 1.00 41.66 384 THR A C 1
ATOM 3209 O O . THR A 1 384 ? 16.175 -43.829 36.048 1.00 41.66 384 THR A O 1
ATOM 3212 N N . ARG A 1 385 ? 15.668 -41.655 36.190 1.00 37.59 385 ARG A N 1
ATOM 3213 C CA . ARG A 1 385 ? 16.796 -41.196 35.345 1.00 37.59 385 ARG A CA 1
ATOM 3214 C C . ARG A 1 385 ? 17.993 -40.621 36.111 1.00 37.59 385 ARG A C 1
ATOM 3216 O O . ARG A 1 385 ? 19.054 -40.471 35.521 1.00 37.59 385 ARG A O 1
ATOM 3223 N N . ASN A 1 386 ? 17.867 -40.356 37.412 1.00 32.25 386 ASN A N 1
ATOM 3224 C CA . ASN A 1 386 ? 18.886 -39.642 38.196 1.00 32.25 386 ASN A CA 1
ATOM 3225 C C . ASN A 1 386 ? 19.992 -40.522 38.824 1.00 32.25 386 ASN A C 1
ATOM 3227 O O . ASN A 1 386 ? 20.745 -40.032 39.661 1.00 32.25 386 ASN A O 1
ATOM 3231 N N . VAL A 1 387 ? 20.137 -41.793 38.423 1.00 37.75 387 VAL A N 1
ATOM 3232 C CA . VAL A 1 387 ? 21.262 -42.657 38.861 1.00 37.75 387 VAL A CA 1
ATOM 3233 C C . VAL A 1 387 ? 22.419 -42.685 37.845 1.00 37.75 387 VAL A C 1
ATOM 3235 O O . VAL A 1 387 ? 23.478 -43.234 38.128 1.00 37.75 387 VAL A O 1
ATOM 3238 N N . ALA A 1 388 ? 22.292 -42.028 36.690 1.00 34.69 388 ALA A N 1
ATOM 3239 C CA . ALA A 1 388 ? 23.388 -41.911 35.733 1.00 34.69 388 ALA A CA 1
ATOM 3240 C C . ALA A 1 388 ? 23.767 -40.438 35.511 1.00 34.69 388 ALA A C 1
ATOM 3242 O O . ALA A 1 388 ? 22.979 -39.672 34.966 1.00 34.69 388 ALA A O 1
ATOM 3243 N N . LEU A 1 389 ? 25.017 -40.112 35.872 1.00 29.97 389 LEU A N 1
ATOM 3244 C CA . LEU A 1 389 ? 25.795 -38.902 35.541 1.00 29.97 389 LEU A CA 1
ATOM 3245 C C . LEU A 1 389 ? 25.721 -37.714 36.535 1.00 29.97 389 LEU A C 1
ATOM 3247 O O . LEU A 1 389 ? 25.131 -36.669 36.284 1.00 29.97 389 LEU A O 1
ATOM 3251 N N . GLN A 1 390 ? 26.441 -37.872 37.650 1.00 25.05 390 GLN A N 1
ATOM 3252 C CA . GLN A 1 390 ? 27.241 -36.831 38.334 1.00 25.05 390 GLN A CA 1
ATOM 3253 C C . GLN A 1 390 ? 28.589 -36.728 37.570 1.00 25.05 390 GLN A C 1
ATOM 3255 O O . GLN A 1 390 ? 29.082 -37.781 37.178 1.00 25.05 390 GLN A O 1
ATOM 3260 N N . THR A 1 391 ? 29.264 -35.613 37.236 1.00 27.16 391 THR A N 1
ATOM 3261 C CA . THR A 1 391 ? 29.548 -34.258 37.794 1.00 27.16 391 THR A CA 1
ATOM 3262 C C . THR A 1 391 ? 30.277 -33.412 36.691 1.00 27.16 391 THR A C 1
ATOM 3264 O O . THR A 1 391 ? 30.451 -33.927 35.590 1.00 27.16 391 THR A O 1
ATOM 3267 N N . PRO A 1 392 ? 30.845 -32.202 36.935 1.00 35.41 392 PRO A N 1
ATOM 3268 C CA . PRO A 1 392 ? 30.245 -30.936 37.366 1.00 35.41 392 PRO A CA 1
ATOM 3269 C C . PRO A 1 392 ? 30.518 -29.755 36.385 1.00 35.41 392 PRO A C 1
ATOM 3271 O O . PRO A 1 392 ? 31.250 -29.863 35.408 1.00 35.41 392 PRO A O 1
ATOM 3274 N N . ARG A 1 393 ? 29.886 -28.610 36.684 1.00 30.02 393 ARG A N 1
ATOM 3275 C CA . ARG A 1 393 ? 29.966 -27.311 35.986 1.00 30.02 393 ARG A CA 1
ATOM 3276 C C . ARG A 1 393 ? 31.350 -26.670 36.068 1.00 30.02 393 ARG A C 1
ATOM 3278 O O . ARG A 1 393 ? 31.954 -26.733 37.131 1.00 30.02 393 ARG A O 1
ATOM 3285 N N . ASP A 1 394 ? 31.676 -25.864 35.055 1.00 26.89 394 ASP A N 1
ATOM 3286 C CA . ASP A 1 394 ? 32.461 -24.647 35.249 1.00 26.89 394 ASP A CA 1
ATOM 3287 C C . ASP A 1 394 ? 31.867 -23.425 34.528 1.00 26.89 394 ASP A C 1
ATOM 3289 O O . ASP A 1 394 ? 31.260 -23.501 33.460 1.00 26.89 394 ASP A O 1
ATOM 3293 N N . SER A 1 395 ? 32.022 -22.312 35.239 1.00 29.80 395 SER A N 1
ATOM 3294 C CA . SER A 1 395 ? 31.717 -20.904 34.973 1.00 29.80 395 SER A CA 1
ATOM 3295 C C . SER A 1 395 ? 32.231 -20.371 33.628 1.00 29.80 395 SER A C 1
ATOM 3297 O O . SER A 1 395 ? 33.297 -20.787 33.200 1.00 29.80 395 SER A O 1
ATOM 3299 N N . LEU A 1 396 ? 31.525 -19.389 33.037 1.00 29.55 396 LEU A N 1
ATOM 3300 C CA . LEU A 1 396 ? 32.063 -18.230 32.285 1.00 29.55 396 LEU A CA 1
ATOM 3301 C C . LEU A 1 396 ? 30.876 -17.308 31.911 1.00 29.55 396 LEU A C 1
ATOM 3303 O O . LEU A 1 396 ? 30.042 -17.644 31.082 1.00 29.55 396 LEU A O 1
ATOM 3307 N N . ALA A 1 397 ? 30.601 -16.273 32.705 1.00 29.20 397 ALA A N 1
ATOM 3308 C CA . ALA A 1 397 ? 31.102 -14.905 32.536 1.00 29.20 397 ALA A CA 1
ATOM 3309 C C . ALA A 1 397 ? 30.434 -14.128 31.383 1.00 29.20 397 ALA A C 1
ATOM 3311 O O . ALA A 1 397 ? 30.739 -14.312 30.207 1.00 29.20 397 ALA A O 1
ATOM 3312 N N . PHE A 1 398 ? 29.570 -13.188 31.782 1.00 30.84 398 PHE A N 1
ATOM 3313 C CA . PHE A 1 398 ? 29.162 -12.012 31.016 1.00 30.84 398 PHE A CA 1
ATOM 3314 C C . PHE A 1 398 ? 30.379 -11.386 30.313 1.00 30.84 398 PHE A C 1
ATOM 3316 O O . PHE A 1 398 ? 31.317 -10.935 30.972 1.00 30.84 398 PHE A O 1
ATOM 3323 N N . ARG A 1 399 ? 30.347 -11.306 28.981 1.00 27.77 399 ARG A N 1
ATOM 3324 C CA . ARG A 1 399 ? 31.190 -10.382 28.218 1.00 27.77 399 ARG A CA 1
ATOM 3325 C C . ARG A 1 399 ? 30.293 -9.406 27.472 1.00 27.77 399 ARG A C 1
ATOM 3327 O O . ARG A 1 399 ? 29.671 -9.762 26.479 1.00 27.77 399 ARG A O 1
ATOM 3334 N N . CYS A 1 400 ? 30.275 -8.166 27.961 1.00 31.44 400 CYS A N 1
ATOM 3335 C CA . CYS A 1 400 ? 30.040 -6.995 27.128 1.00 31.44 400 CYS A CA 1
ATOM 3336 C C . CYS A 1 400 ? 31.019 -7.045 25.953 1.00 31.44 400 CYS A C 1
ATOM 3338 O O . CYS A 1 400 ? 32.233 -7.002 26.165 1.00 31.44 400 CYS A O 1
ATOM 3340 N N . LEU A 1 401 ? 30.501 -7.117 24.731 1.00 28.08 401 LEU A N 1
ATOM 3341 C CA . LEU A 1 401 ? 31.268 -6.823 23.531 1.00 28.08 401 LEU A CA 1
ATOM 3342 C C . LEU A 1 401 ? 30.759 -5.509 22.949 1.00 28.08 401 LEU A C 1
ATOM 3344 O O . LEU A 1 401 ? 29.600 -5.365 22.570 1.00 28.08 401 LEU A O 1
ATOM 3348 N N . HIS A 1 402 ? 31.686 -4.558 22.965 1.00 27.09 402 HIS A N 1
ATOM 3349 C CA . HIS A 1 402 ? 31.722 -3.322 22.206 1.00 27.09 402 HIS A CA 1
ATOM 3350 C C . HIS A 1 402 ? 31.124 -3.496 20.802 1.00 27.09 402 HIS A C 1
ATOM 3352 O O . HIS A 1 402 ? 31.581 -4.331 20.023 1.00 27.09 402 HIS A O 1
ATOM 3358 N N . PHE A 1 403 ? 30.135 -2.665 20.481 1.00 28.53 403 PHE A N 1
ATOM 3359 C CA . PHE A 1 403 ? 29.592 -2.507 19.139 1.00 28.53 403 PHE A CA 1
ATOM 3360 C C . PHE A 1 403 ? 30.431 -1.450 18.404 1.00 28.53 403 PHE A C 1
ATOM 3362 O O . PHE A 1 403 ? 30.123 -0.263 18.437 1.00 28.53 403 PHE A O 1
ATOM 3369 N N . GLU A 1 404 ? 31.513 -1.876 17.757 1.00 33.28 404 GLU A N 1
ATOM 3370 C CA . GLU A 1 404 ? 32.131 -1.127 16.661 1.00 33.28 404 GLU A CA 1
ATOM 3371 C C . GLU A 1 404 ? 32.361 -2.075 15.479 1.00 33.28 404 GLU A C 1
ATOM 3373 O O . GLU A 1 404 ? 32.979 -3.126 15.610 1.00 33.28 404 GLU A O 1
ATOM 3378 N N . ASN A 1 405 ? 31.856 -1.649 14.318 1.00 34.72 405 ASN A N 1
ATOM 3379 C CA . ASN A 1 405 ? 32.093 -2.182 12.974 1.00 34.72 405 ASN A CA 1
ATOM 3380 C C . ASN A 1 405 ? 31.499 -3.555 12.613 1.00 34.72 405 ASN A C 1
ATOM 3382 O O . ASN A 1 405 ? 32.195 -4.560 12.524 1.00 34.72 405 ASN A O 1
ATOM 3386 N N . CYS A 1 406 ? 30.226 -3.533 12.205 1.00 26.56 406 CYS A N 1
ATOM 3387 C CA . CYS A 1 406 ? 29.705 -4.375 11.119 1.00 26.56 406 CYS A CA 1
ATOM 3388 C C . CYS A 1 406 ? 28.648 -3.593 10.318 1.00 26.56 406 CYS A C 1
ATOM 3390 O O . CYS A 1 406 ? 27.447 -3.832 10.403 1.00 26.56 406 CYS A O 1
ATOM 3392 N N . LEU A 1 407 ? 29.115 -2.614 9.540 1.00 33.47 407 LEU A N 1
ATOM 3393 C CA . LEU A 1 407 ? 28.415 -2.168 8.338 1.00 33.47 407 LEU A CA 1
ATOM 3394 C C . LEU A 1 407 ? 28.832 -3.109 7.209 1.00 33.47 407 LEU A C 1
ATOM 3396 O O . LEU A 1 407 ? 30.015 -3.145 6.886 1.00 33.47 407 LEU A O 1
ATOM 3400 N N . LEU A 1 408 ? 27.857 -3.833 6.651 1.00 36.16 408 LEU A N 1
ATOM 3401 C CA . LEU A 1 408 ? 27.754 -4.374 5.283 1.00 36.16 408 LEU A CA 1
ATOM 3402 C C . LEU A 1 408 ? 27.072 -5.746 5.327 1.00 36.16 408 LEU A C 1
ATOM 3404 O O . LEU A 1 408 ? 27.730 -6.766 5.482 1.00 36.16 408 LEU A O 1
ATOM 3408 N N . THR A 1 409 ? 25.741 -5.743 5.203 1.00 34.81 409 THR A N 1
ATOM 3409 C CA . THR A 1 409 ? 24.907 -6.679 4.412 1.00 34.81 409 THR A CA 1
ATOM 3410 C C . THR A 1 409 ? 23.452 -6.578 4.880 1.00 34.81 409 THR A C 1
ATOM 3412 O O . THR A 1 409 ? 23.050 -7.206 5.845 1.00 34.81 409 THR A O 1
ATOM 3415 N N . SER A 1 410 ? 22.660 -5.734 4.215 1.00 29.67 410 SER A N 1
ATOM 3416 C CA . SER A 1 410 ? 21.232 -5.961 3.922 1.00 29.67 410 SER A CA 1
ATOM 3417 C C . SER A 1 410 ? 20.649 -4.670 3.351 1.00 29.67 410 SER A C 1
ATOM 3419 O O . SER A 1 410 ? 20.184 -3.763 4.043 1.00 29.67 410 SER A O 1
ATOM 3421 N N . SER A 1 411 ? 20.763 -4.554 2.037 1.00 35.06 411 SER A N 1
ATOM 3422 C CA . SER A 1 411 ? 20.314 -3.419 1.247 1.00 35.06 411 SER A CA 1
ATOM 3423 C C . SER A 1 411 ? 18.801 -3.488 1.030 1.00 35.06 411 SER A C 1
ATOM 3425 O O . SER A 1 411 ? 18.383 -3.753 -0.087 1.00 35.06 411 SER A O 1
ATOM 3427 N N . PHE A 1 412 ? 17.967 -3.280 2.056 1.00 32.84 412 PHE A N 1
ATOM 3428 C CA . PHE A 1 412 ? 16.512 -3.141 1.831 1.00 32.84 412 PHE A CA 1
ATOM 3429 C C . PHE A 1 412 ? 15.758 -2.132 2.714 1.00 32.84 412 PHE A C 1
ATOM 3431 O O . PHE A 1 412 ? 14.557 -1.958 2.533 1.00 32.84 412 PHE A O 1
ATOM 3438 N N . ILE A 1 413 ? 16.429 -1.363 3.581 1.00 35.03 413 ILE A N 1
ATOM 3439 C CA . ILE A 1 413 ? 15.768 -0.321 4.401 1.00 35.03 413 ILE A CA 1
ATOM 3440 C C . ILE A 1 413 ? 16.496 1.029 4.282 1.00 35.03 413 ILE A C 1
ATOM 3442 O O . ILE A 1 413 ? 16.836 1.679 5.263 1.00 35.03 413 ILE A O 1
ATOM 3446 N N . SER A 1 414 ? 16.755 1.485 3.052 1.00 31.80 414 SER A N 1
ATOM 3447 C CA . SER A 1 414 ? 17.266 2.845 2.810 1.00 31.80 414 SER A CA 1
ATOM 3448 C C . SER A 1 414 ? 16.588 3.504 1.611 1.00 31.80 414 SER A C 1
ATOM 3450 O O . SER A 1 414 ? 17.176 3.745 0.560 1.00 31.80 414 SER A O 1
ATOM 3452 N N . SER A 1 415 ? 15.292 3.777 1.744 1.00 32.47 415 SER A N 1
ATOM 3453 C CA . SER A 1 415 ? 14.604 4.716 0.842 1.00 32.47 415 SER A CA 1
ATOM 3454 C C . SER A 1 415 ? 13.600 5.639 1.529 1.00 32.47 415 SER A C 1
ATOM 3456 O O . SER A 1 415 ? 12.983 6.453 0.856 1.00 32.47 415 SER A O 1
ATOM 3458 N N . TRP A 1 416 ? 13.468 5.593 2.859 1.00 31.00 416 TRP A N 1
ATOM 3459 C CA . TRP A 1 416 ? 12.542 6.477 3.583 1.00 31.00 416 TRP A CA 1
ATOM 3460 C C . TRP A 1 416 ? 13.214 7.491 4.520 1.00 31.00 416 TRP A C 1
ATOM 3462 O O . TRP A 1 416 ? 12.538 8.381 5.022 1.00 31.00 416 TRP A O 1
ATOM 3472 N N . ILE A 1 417 ? 14.541 7.443 4.693 1.00 33.12 417 ILE A N 1
ATOM 3473 C CA . ILE A 1 417 ? 15.264 8.363 5.597 1.00 33.12 417 ILE A CA 1
ATOM 3474 C C . ILE A 1 417 ? 16.120 9.412 4.850 1.00 33.12 417 ILE A C 1
ATOM 3476 O O . ILE A 1 417 ? 16.394 10.477 5.396 1.00 33.12 417 ILE A O 1
ATOM 3480 N N . CYS A 1 418 ? 16.448 9.228 3.564 1.00 28.66 418 CYS A N 1
ATOM 3481 C CA . CYS A 1 418 ? 17.275 10.199 2.821 1.00 28.66 418 CYS A CA 1
ATOM 3482 C C . CYS A 1 418 ? 16.523 11.380 2.177 1.00 28.66 418 CYS A C 1
ATOM 3484 O O . CYS A 1 418 ? 17.172 12.317 1.720 1.00 28.66 418 CYS A O 1
ATOM 3486 N N . VAL A 1 419 ? 15.185 11.400 2.156 1.00 31.75 419 VAL A N 1
ATOM 3487 C CA . VAL A 1 419 ? 14.432 12.503 1.515 1.00 31.75 419 VAL A CA 1
ATOM 3488 C C . VAL A 1 419 ? 14.275 13.729 2.431 1.00 31.75 419 VAL A C 1
ATOM 3490 O O . VAL A 1 419 ? 14.088 14.836 1.938 1.00 31.75 419 VAL A O 1
ATOM 3493 N N . PHE A 1 420 ? 14.442 13.592 3.752 1.00 30.97 420 PHE A N 1
ATOM 3494 C CA . PHE A 1 420 ? 14.228 14.710 4.686 1.00 30.97 420 PHE A CA 1
ATOM 3495 C C . PHE A 1 420 ? 15.481 15.507 5.079 1.00 30.97 420 PHE A C 1
ATOM 3497 O O . PHE A 1 420 ? 15.344 16.569 5.682 1.00 30.97 420 PHE A O 1
ATOM 3504 N N . LEU A 1 421 ? 16.689 15.067 4.708 1.00 32.19 421 LEU A N 1
ATOM 3505 C CA . LEU A 1 421 ? 17.935 15.740 5.114 1.00 32.19 421 LEU A CA 1
ATOM 3506 C C . LEU A 1 421 ? 18.660 16.514 4.002 1.00 32.19 421 LEU A C 1
ATOM 3508 O O . LEU A 1 421 ? 19.622 17.212 4.302 1.00 32.19 421 LEU A O 1
ATOM 3512 N N . PHE A 1 422 ? 18.182 16.488 2.750 1.00 29.66 422 PHE A N 1
ATOM 3513 C CA . PHE A 1 422 ? 18.833 17.220 1.647 1.00 29.66 422 PHE A CA 1
ATOM 3514 C C . PHE A 1 422 ? 18.092 18.467 1.137 1.00 29.66 422 PHE A C 1
ATOM 3516 O O . PHE A 1 422 ? 18.591 19.143 0.244 1.00 29.66 422 PHE A O 1
ATOM 3523 N N . SER A 1 423 ? 16.952 18.842 1.734 1.00 30.92 423 SER A N 1
ATOM 3524 C CA . SER A 1 423 ? 16.230 20.075 1.360 1.00 30.92 423 SER A CA 1
ATOM 3525 C C . SER A 1 423 ? 16.441 21.257 2.321 1.00 30.92 423 SER A C 1
ATOM 3527 O O . SER A 1 423 ? 15.844 22.311 2.121 1.00 30.92 423 SER A O 1
ATOM 3529 N N . ALA A 1 424 ? 17.293 21.122 3.345 1.00 35.91 424 ALA A N 1
ATOM 3530 C CA . ALA A 1 424 ? 17.496 22.150 4.377 1.00 35.91 424 ALA A CA 1
ATOM 3531 C C . ALA A 1 424 ? 18.931 22.716 4.442 1.00 35.91 424 ALA A C 1
ATOM 3533 O O . ALA A 1 424 ? 19.339 23.230 5.479 1.00 35.91 424 ALA A O 1
ATOM 3534 N N . SER A 1 425 ? 19.714 22.644 3.355 1.00 33.44 425 SER A N 1
ATOM 3535 C CA . SER A 1 425 ? 21.094 23.170 3.349 1.00 33.44 425 SER A CA 1
ATOM 3536 C C . SER A 1 425 ? 21.487 23.963 2.094 1.00 33.44 425 SER A C 1
ATOM 3538 O O . SER A 1 425 ? 22.638 23.946 1.676 1.00 33.44 425 SER A O 1
ATOM 3540 N N . SER A 1 426 ? 20.551 24.703 1.483 1.00 33.34 426 SER A N 1
ATOM 3541 C CA . SER A 1 426 ? 20.894 25.605 0.365 1.00 33.34 426 SER A CA 1
ATOM 3542 C C . SER A 1 426 ? 20.224 26.987 0.408 1.00 33.34 426 SER A C 1
ATOM 3544 O O . SER A 1 426 ? 20.062 27.629 -0.631 1.00 33.34 426 SER A O 1
ATOM 3546 N N . SER A 1 427 ? 19.846 27.504 1.583 1.00 34.41 427 SER A N 1
ATOM 3547 C CA . SER A 1 427 ? 19.308 28.880 1.676 1.00 34.41 427 SER A CA 1
ATOM 3548 C C . SER A 1 427 ? 19.755 29.699 2.891 1.00 34.41 427 SER A C 1
ATOM 3550 O O . SER A 1 427 ? 19.218 30.776 3.120 1.00 34.41 427 SER A O 1
ATOM 3552 N N . THR A 1 428 ? 20.797 29.275 3.615 1.00 33.97 428 THR A N 1
ATOM 3553 C CA . THR A 1 428 ? 21.302 30.016 4.793 1.00 33.97 428 THR A CA 1
ATOM 3554 C C . THR A 1 428 ? 22.764 30.442 4.648 1.00 33.97 428 THR A C 1
ATOM 3556 O O . THR A 1 428 ? 23.524 30.443 5.609 1.00 33.97 428 THR A O 1
ATOM 3559 N N . VAL A 1 429 ? 23.175 30.834 3.439 1.00 33.88 429 VAL A N 1
ATOM 3560 C CA . VAL A 1 429 ? 24.439 31.552 3.206 1.00 33.88 429 VAL A CA 1
ATOM 3561 C C . VAL A 1 429 ? 24.176 32.682 2.215 1.00 33.88 429 VAL A C 1
ATOM 3563 O O . VAL A 1 429 ? 24.455 32.553 1.030 1.00 33.88 429 VAL A O 1
ATOM 3566 N N . LYS A 1 430 ? 23.538 33.756 2.701 1.00 35.88 430 LYS A N 1
ATOM 3567 C CA . LYS A 1 430 ? 23.579 35.148 2.196 1.00 35.88 430 LYS A CA 1
ATOM 3568 C C . LYS A 1 430 ? 22.439 35.935 2.847 1.00 35.88 430 LYS A C 1
ATOM 3570 O O . LYS A 1 430 ? 21.332 35.940 2.325 1.00 35.88 430 LYS A O 1
ATOM 3575 N N . LYS A 1 431 ? 22.729 36.555 3.997 1.00 31.86 431 LYS A N 1
ATOM 3576 C CA . LYS A 1 431 ? 22.122 37.790 4.557 1.00 31.86 431 LYS A CA 1
ATOM 3577 C C . LYS A 1 431 ? 22.467 37.891 6.048 1.00 31.86 431 LYS A C 1
ATOM 3579 O O . LYS A 1 431 ? 21.617 37.792 6.922 1.00 31.86 431 LYS A O 1
ATOM 3584 N N . LYS A 1 432 ? 23.758 38.060 6.337 1.00 30.25 432 LYS A N 1
ATOM 3585 C CA . LYS A 1 432 ? 24.229 38.554 7.635 1.00 30.25 432 LYS A CA 1
ATOM 3586 C C . LYS A 1 432 ? 25.304 39.604 7.377 1.00 30.25 432 LYS A C 1
ATOM 3588 O O . LYS A 1 432 ? 26.490 39.330 7.467 1.00 30.25 432 LYS A O 1
ATOM 3593 N N . LEU A 1 433 ? 24.846 40.756 6.905 1.00 33.16 433 LEU A N 1
ATOM 3594 C CA . LEU A 1 433 ? 25.570 42.020 6.804 1.00 33.16 433 LEU A CA 1
ATOM 3595 C C . LEU A 1 433 ? 24.507 43.088 6.537 1.00 33.16 433 LEU A C 1
ATOM 3597 O O . LEU A 1 433 ? 23.675 42.879 5.658 1.00 33.16 433 LEU A O 1
ATOM 3601 N N . LEU A 1 434 ? 24.568 44.181 7.300 1.00 35.28 434 LEU A N 1
ATOM 3602 C CA . LEU A 1 434 ? 23.613 45.298 7.415 1.00 35.28 434 LEU A CA 1
ATOM 3603 C C . LEU A 1 434 ? 22.499 45.100 8.447 1.00 35.28 434 LEU A C 1
ATOM 3605 O O . LEU A 1 434 ? 21.350 44.853 8.100 1.00 35.28 434 LEU A O 1
ATOM 3609 N N . LEU A 1 435 ? 22.870 45.259 9.718 1.00 30.69 435 LEU A N 1
ATOM 3610 C CA . LEU A 1 435 ? 22.126 46.067 10.694 1.00 30.69 435 LEU A CA 1
ATOM 3611 C C . LEU A 1 435 ? 23.022 46.296 11.921 1.00 30.69 435 LEU A C 1
ATOM 3613 O O . LEU A 1 435 ? 22.749 45.830 13.016 1.00 30.69 435 LEU A O 1
ATOM 3617 N N . ASP A 1 436 ? 24.128 46.994 11.682 1.00 31.44 436 ASP A N 1
ATOM 3618 C CA . ASP A 1 436 ? 24.695 47.928 12.648 1.00 31.44 436 ASP A CA 1
ATOM 3619 C C . ASP A 1 436 ? 24.661 49.273 11.932 1.00 31.44 436 ASP A C 1
ATOM 3621 O O . ASP A 1 436 ? 25.179 49.360 10.817 1.00 31.44 436 ASP A O 1
ATOM 3625 N N . THR A 1 437 ? 23.969 50.253 12.514 1.00 30.84 437 THR A N 1
ATOM 3626 C CA . THR A 1 437 ? 24.230 51.709 12.562 1.00 30.84 437 THR A CA 1
ATOM 3627 C C . THR A 1 437 ? 22.887 52.451 12.708 1.00 30.84 437 THR A C 1
ATOM 3629 O O . THR A 1 437 ? 21.988 52.271 11.892 1.00 30.84 437 THR A O 1
ATOM 3632 N N . VAL A 1 438 ? 22.852 53.372 13.682 1.00 33.44 438 VAL A N 1
ATOM 3633 C CA . VAL A 1 438 ? 21.968 54.552 13.813 1.00 33.44 438 VAL A CA 1
ATOM 3634 C C . VAL A 1 438 ? 20.699 54.383 14.677 1.00 33.44 438 VAL A C 1
ATOM 3636 O O . VAL A 1 438 ? 19.638 54.040 14.173 1.00 33.44 438 VAL A O 1
ATOM 3639 N N . TYR A 1 439 ? 20.892 54.794 15.943 1.00 35.31 439 TYR A N 1
ATOM 3640 C CA . TYR A 1 439 ? 19.977 55.310 16.986 1.00 35.31 439 TYR A CA 1
ATOM 3641 C C . TYR A 1 439 ? 18.939 54.400 17.647 1.00 35.31 439 TYR A C 1
ATOM 3643 O O . TYR A 1 439 ? 17.959 53.992 16.992 1.00 35.31 439 TYR A O 1
#